Protein AF-E0PEP1-F1 (afdb_monomer)

Solvent-accessible surface area (backbone atoms only — not comparable to full-atom values): 38214 Å² total; per-residue (Å²): 111,69,75,58,50,67,72,72,49,64,61,65,62,52,51,53,51,52,50,50,50,52,26,52,46,31,41,51,46,29,56,51,49,53,58,59,43,59,93,48,56,91,82,45,54,70,62,55,50,50,48,53,55,51,29,50,54,46,21,56,54,16,42,55,53,50,15,63,63,43,39,85,46,80,40,75,68,49,52,52,52,52,53,50,52,51,54,53,47,37,54,53,55,42,50,52,52,51,50,55,35,64,23,33,86,86,60,60,86,83,45,42,75,88,68,52,49,76,72,59,71,42,51,59,59,49,51,51,30,52,50,54,12,52,52,50,43,54,48,38,77,75,31,79,90,43,45,62,58,57,62,72,43,64,90,56,83,54,53,62,61,52,50,19,46,52,54,14,41,48,54,58,49,22,71,67,44,45,48,52,56,36,62,74,38,40,64,30,59,74,70,61,36,53,68,64,30,51,54,52,54,52,52,53,48,52,51,49,43,52,52,36,22,52,51,37,49,26,46,58,49,20,51,49,28,60,77,69,44,38,41,36,65,35,35,53,53,43,50,23,45,53,51,15,51,53,50,43,37,46,43,47,62,24,37,57,75,65,46,66,59,94,91,28,46,46,44,64,34,9,69,59,43,30,27,51,55,42,21,53,53,43,49,51,46,37,64,74,63,33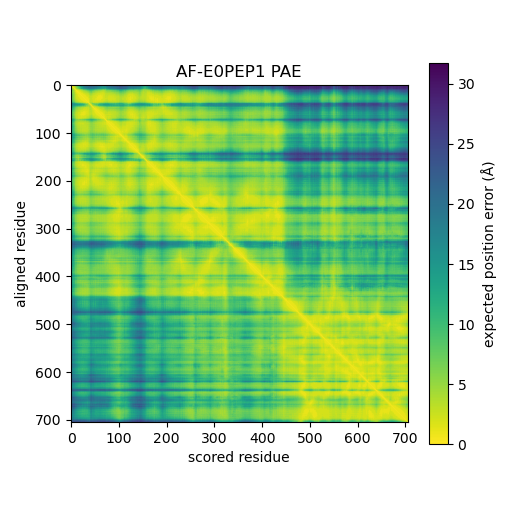,23,49,57,66,28,53,52,51,52,51,55,52,50,51,52,51,26,52,53,18,28,54,39,20,74,66,31,64,34,53,73,51,69,68,56,64,67,43,62,82,44,50,67,64,65,49,69,79,46,60,68,66,58,54,50,53,52,52,52,50,52,53,52,52,48,52,51,46,69,70,36,56,80,73,51,31,46,65,49,41,57,85,53,63,67,60,49,52,51,55,49,50,52,51,52,52,52,52,51,49,52,42,52,46,54,50,67,44,53,95,79,30,51,69,76,91,41,83,44,59,27,44,39,46,52,71,63,88,51,60,89,63,39,61,34,53,36,23,38,32,37,20,57,58,49,50,42,48,43,49,75,32,49,64,62,49,77,83,61,88,81,74,46,74,68,53,52,51,53,50,53,52,52,52,51,55,50,48,55,61,58,50,74,74,54,91,75,63,69,62,74,27,51,46,75,46,74,47,62,40,84,73,70,75,62,80,76,42,87,59,42,48,60,73,61,81,45,42,60,55,54,51,51,51,44,74,77,42,99,66,87,86,82,90,70,98,53,62,74,57,55,63,71,48,54,51,49,27,70,41,44,69,58,62,69,87,68,42,31,73,55,60,87,49,47,62,77,69,45,54,79,74,49,96,70,81,66,43,72,62,70,66,48,57,38,88,32,21,37,35,38,32,73,40,57,28,48,57,78,45,39,49,56,52,40,49,76,72,39,33,69,41,44,33,8,73,32,70,50,91,36,62,69,93,57,84,47,73,38,59,75,17,31,26,50,57,32,53,49,46,57,50,63,78,67,62,59,81,89,57,46,35,39,37,46,34,41,46,34,33,59,35,79,64,55,58,44,76,57,58,67,83,50,44,37,45,43,70,92,54,53,73,68,55,26,51,38,47,17,10,44,46,18,47,43,34,52,47,22,52,41,50,49,53,48,53,56,58,56,70,72,49,92,67,84

Foldseek 3Di:
DVVVCVVPDDPVQVVLLVLLLQLLLLLLLLLLLCLLCPPPQVVFDPLSVVVNVVSVVSNVVSLLSLLLLCLVQPDPVLVVLLVVLLLVVLVLVLLLVCLQCLLPPVDDSPPCVVSVSDQCSCVVSVVSSPVSSVVLNVCVVVDVVNVVSCVVNVPDDCSLSVSLSSSLSSVCSGPVNSVVLSVQCVVCSVVSPSVVNCVRSSVVSSVSSVVSSVLSNLVVVLVVCQVVLAAAPSVQLNVQLVLQSVLLRLQLNLLHPSDDDPNGQAFPLQSVVSSVLSSLVLSLLCLVVQAPLVSSLVSVLVSVVQSVLQSLCCVQFVAGDEPVVVVCVVVVVVSPLSDDPVVVVVSVVVNVVSVVVCVVCAVPGNHDGNDPDVVVSVVVVVVSVVVVVVLLVQLLPDDPQAGDPDDPSSRRLRVVDDPLVVARSVCCNHRNPVVLHSNLVRYDFFDDDPPDDPVVVVVVVVVVVVVCVVVVVPDPDDQQQAAAADEDEPPDDQCVPPPQKDKLDRLQVLVVVVVVVDPDDDDDDPGDSDDSQVVLLCQFQVDDSVRTGSSDDACLVRPVVPDPAGHGPQVSDALDQEEEFDAEACPVSPNVVVNVSVSNPYYEYCHPDPHHQPDFDAADSFTQVLSQLCSVVVPDDLVGHHYYRGYGPRLRPPQDDCPPVSIFMDGPPDDPVVRNSVSSNSRSSSSVSVSVNVSVVVVVPRPGD

Structure (mmCIF, N/CA/C/O backbone):
data_AF-E0PEP1-F1
#
_entry.id   AF-E0PEP1-F1
#
loop_
_atom_site.group_PDB
_atom_site.id
_atom_site.type_symbol
_atom_site.label_atom_id
_atom_site.label_alt_id
_atom_site.label_comp_id
_atom_site.label_asym_id
_atom_site.label_entity_id
_atom_site.label_seq_id
_atom_site.pdbx_PDB_ins_code
_atom_site.Cartn_x
_atom_site.Cartn_y
_atom_site.Cartn_z
_atom_site.occupancy
_atom_site.B_iso_or_equiv
_atom_site.auth_seq_id
_atom_site.auth_comp_id
_atom_site.auth_asym_id
_atom_site.auth_atom_id
_atom_site.pdbx_PDB_model_num
ATOM 1 N N . MET A 1 1 ? -22.539 36.054 29.218 1.00 54.28 1 MET A N 1
ATOM 2 C CA . MET A 1 1 ? -22.833 34.693 28.709 1.00 54.28 1 MET A CA 1
ATOM 3 C C . MET A 1 1 ? -22.207 33.607 29.596 1.00 54.28 1 MET A C 1
ATOM 5 O O . MET A 1 1 ? -22.952 32.806 30.141 1.00 54.28 1 MET A O 1
ATOM 9 N N . MET A 1 2 ? -20.898 33.661 29.880 1.00 48.59 2 MET A N 1
ATOM 10 C CA . MET A 1 2 ? -20.171 32.687 30.726 1.00 48.59 2 MET A CA 1
ATOM 11 C C . MET A 1 2 ? -20.682 32.565 32.182 1.00 48.59 2 MET A C 1
ATOM 13 O O . MET A 1 2 ? -20.901 31.461 32.662 1.00 48.59 2 MET A O 1
ATOM 17 N N . LYS A 1 3 ? -21.005 33.679 32.865 1.00 53.00 3 LYS A N 1
ATOM 18 C CA . LYS A 1 3 ? -21.624 33.659 34.216 1.00 53.00 3 LYS A CA 1
ATOM 19 C C . LYS A 1 3 ? -23.026 33.027 34.264 1.00 53.00 3 LYS A C 1
ATOM 21 O O . LYS A 1 3 ? -23.409 32.491 35.296 1.00 53.00 3 LYS A O 1
ATOM 26 N N . LYS A 1 4 ? -23.799 33.115 33.171 1.00 58.88 4 LYS A N 1
ATOM 27 C CA . LYS A 1 4 ? -25.131 32.490 33.063 1.00 58.88 4 LYS A CA 1
ATOM 28 C C . LYS A 1 4 ? -24.995 30.984 32.822 1.00 58.88 4 LYS A C 1
ATOM 30 O O . LYS A 1 4 ? -25.683 30.223 33.481 1.00 58.88 4 LYS A O 1
ATOM 35 N N . PHE A 1 5 ? -24.046 30.588 31.969 1.00 64.19 5 PHE A N 1
ATOM 36 C CA . PHE A 1 5 ? -23.694 29.191 31.710 1.00 64.19 5 PHE A CA 1
ATOM 37 C C . PHE A 1 5 ? -23.203 28.468 32.975 1.00 64.19 5 PHE A C 1
ATOM 39 O O . PHE A 1 5 ? -23.723 27.413 33.308 1.00 64.19 5 PHE A O 1
ATOM 46 N N . LEU A 1 6 ? -22.288 29.073 33.744 1.00 64.25 6 LEU A N 1
ATOM 47 C CA . LEU A 1 6 ? -21.754 28.481 34.982 1.00 64.25 6 LEU A CA 1
ATOM 48 C C . LEU A 1 6 ? -22.816 28.281 36.083 1.00 64.25 6 LEU A C 1
ATOM 50 O O . LEU A 1 6 ? -22.674 27.373 36.897 1.00 64.25 6 LEU A O 1
ATOM 54 N N . LYS A 1 7 ? -23.872 29.111 36.111 1.00 63.78 7 LYS A N 1
ATOM 55 C CA . LYS A 1 7 ? -24.997 28.989 37.059 1.00 63.78 7 LYS A CA 1
ATOM 56 C C . LYS A 1 7 ? -26.056 27.969 36.633 1.00 63.78 7 LYS A C 1
ATOM 58 O O . LYS A 1 7 ? -26.794 27.502 37.488 1.00 63.78 7 LYS A O 1
ATOM 63 N N . SER A 1 8 ? -26.158 27.660 35.340 1.00 69.56 8 SER A N 1
ATOM 64 C CA . SER A 1 8 ? -27.104 26.673 34.799 1.00 69.56 8 SER A CA 1
ATOM 65 C C . SER A 1 8 ? -26.472 25.299 34.562 1.00 69.56 8 SER A C 1
ATOM 67 O O . SER A 1 8 ? -27.137 24.414 34.035 1.00 69.56 8 SER A O 1
ATOM 69 N N . PHE A 1 9 ? -25.179 25.144 34.855 1.00 73.19 9 PHE A N 1
ATOM 70 C CA . PHE A 1 9 ? -24.434 23.916 34.612 1.00 73.19 9 PHE A CA 1
ATOM 71 C C . PHE A 1 9 ? -24.575 22.962 35.800 1.00 73.19 9 PHE A C 1
ATOM 73 O O . PHE A 1 9 ? -24.392 23.358 36.952 1.00 73.19 9 PHE A O 1
ATOM 80 N N . ASP A 1 10 ? -24.898 21.705 35.517 1.00 81.06 10 ASP A N 1
ATOM 81 C CA . ASP A 1 10 ? -25.098 20.678 36.533 1.00 81.06 10 ASP A CA 1
ATOM 82 C C . ASP A 1 10 ? -23.752 20.121 37.023 1.00 81.06 10 ASP A C 1
ATOM 84 O O . ASP A 1 10 ? -23.222 19.117 36.536 1.00 81.06 10 ASP A O 1
ATOM 88 N N . TRP A 1 11 ? -23.171 20.824 37.993 1.00 82.62 11 TRP A N 1
ATOM 89 C CA . TRP A 1 11 ? -21.900 20.461 38.618 1.00 82.62 11 TRP A CA 1
ATOM 90 C C . TRP A 1 11 ? -21.944 19.112 39.336 1.00 82.62 11 TRP A C 1
ATOM 92 O O . TRP A 1 11 ? -20.918 18.436 39.410 1.00 82.62 11 TRP A O 1
ATOM 102 N N . VAL A 1 12 ? -23.111 18.707 39.843 1.00 83.00 12 VAL A N 1
ATOM 103 C CA . VAL A 1 12 ? -23.276 17.438 40.561 1.00 83.00 12 VAL A CA 1
ATOM 104 C C . VAL A 1 12 ? -23.136 16.278 39.583 1.00 83.00 12 VAL A C 1
ATOM 106 O O . VAL A 1 12 ? -22.360 15.354 39.835 1.00 83.00 12 VAL A O 1
ATOM 109 N N . ASN A 1 13 ? -23.801 16.350 38.431 1.00 82.62 13 ASN A N 1
ATOM 110 C CA . ASN A 1 13 ? -23.667 15.328 37.398 1.00 82.62 13 ASN A CA 1
ATOM 111 C C . ASN A 1 13 ? -22.263 15.292 36.778 1.00 82.62 13 ASN A C 1
ATOM 113 O O . ASN A 1 13 ? -21.732 14.202 36.557 1.00 82.62 13 ASN A O 1
ATOM 117 N N . LEU A 1 14 ? -21.606 16.441 36.578 1.00 84.56 14 LEU A N 1
ATOM 118 C CA . LEU A 1 14 ? -20.201 16.449 36.150 1.00 84.56 14 LEU A CA 1
ATOM 119 C C . LEU A 1 14 ? -19.297 15.743 37.171 1.00 84.56 14 LEU A C 1
ATOM 121 O O . LEU A 1 14 ? -18.490 14.899 36.784 1.00 84.56 14 LEU A O 1
ATOM 125 N N . LEU A 1 15 ? -19.443 16.050 38.464 1.00 86.88 15 LEU A N 1
ATOM 126 C CA . LEU A 1 15 ? -18.647 15.424 39.522 1.00 86.88 15 LEU A CA 1
ATOM 127 C C . LEU A 1 15 ? -18.856 13.903 39.556 1.00 86.88 15 LEU A C 1
ATOM 129 O O . LEU A 1 15 ? -17.890 13.156 39.690 1.00 86.88 15 LEU A O 1
ATOM 133 N N . ARG A 1 16 ? -20.095 13.434 39.365 1.00 87.81 16 ARG A N 1
ATOM 134 C CA . ARG A 1 16 ? -20.423 12.001 39.272 1.00 87.81 16 ARG A CA 1
ATOM 135 C C . ARG A 1 16 ? -19.738 11.324 38.082 1.00 87.81 16 ARG A C 1
ATOM 137 O O . ARG A 1 16 ? -19.183 10.239 38.245 1.00 87.81 16 ARG A O 1
ATOM 144 N N . ILE A 1 17 ? -19.715 11.960 36.909 1.00 87.12 17 ILE A N 1
ATOM 145 C CA . ILE A 1 17 ? -18.999 11.441 35.728 1.00 87.12 17 ILE A CA 1
ATOM 146 C C . ILE A 1 17 ? -17.495 11.368 36.000 1.00 87.12 17 ILE A C 1
ATOM 148 O O . ILE A 1 17 ? -16.871 10.343 35.728 1.00 87.12 17 ILE A O 1
ATOM 152 N N . VAL A 1 18 ? -16.918 12.427 36.572 1.00 90.00 18 VAL A N 1
ATOM 153 C CA . VAL A 1 18 ? -15.492 12.473 36.928 1.00 90.00 18 VAL A CA 1
ATOM 154 C C . VAL A 1 18 ? -15.144 11.359 37.916 1.00 90.00 18 VAL A C 1
ATOM 156 O O . VAL A 1 18 ? -14.158 10.656 37.712 1.00 90.00 18 VAL A O 1
ATOM 159 N N . LEU A 1 19 ? -15.977 11.129 38.935 1.00 92.12 19 LEU A N 1
ATOM 160 C CA . LEU A 1 19 ? -15.791 10.034 39.889 1.00 92.12 19 LEU A CA 1
ATOM 161 C C . LEU A 1 19 ? -15.831 8.658 39.214 1.00 92.12 19 LEU A C 1
ATOM 163 O O . LEU A 1 19 ? -14.964 7.831 39.488 1.00 92.12 19 LEU A O 1
ATOM 167 N N . LEU A 1 20 ? -16.775 8.413 38.299 1.00 92.38 20 LEU A N 1
ATOM 168 C CA . LEU A 1 20 ? -16.811 7.157 37.538 1.00 92.38 20 LEU A CA 1
ATOM 169 C C . LEU A 1 20 ? -15.548 6.953 36.698 1.00 92.38 20 LEU A C 1
ATOM 171 O O . LEU A 1 20 ? -15.017 5.845 36.665 1.00 92.38 20 LEU A O 1
ATOM 175 N N . ILE A 1 21 ? -15.052 8.006 36.044 1.00 92.75 21 ILE A N 1
ATOM 176 C CA . ILE A 1 21 ? -13.806 7.951 35.267 1.00 92.75 21 ILE A CA 1
ATOM 177 C C . ILE A 1 21 ? -12.622 7.620 36.182 1.00 92.75 21 ILE A C 1
ATOM 179 O O . ILE A 1 21 ? -11.809 6.769 35.829 1.00 92.75 21 ILE A O 1
ATOM 183 N N . ILE A 1 22 ? -12.549 8.230 37.369 1.00 95.44 22 ILE A N 1
ATOM 184 C CA . ILE A 1 22 ? -11.509 7.944 38.368 1.00 95.44 22 ILE A CA 1
ATOM 185 C C . ILE A 1 22 ? -11.577 6.482 38.821 1.00 95.44 22 ILE A C 1
ATOM 187 O O . ILE A 1 22 ? -10.548 5.806 38.858 1.00 95.44 22 ILE A O 1
ATOM 191 N N . PHE A 1 23 ? -12.770 5.967 39.128 1.00 96.88 23 PHE A N 1
ATOM 192 C CA . PHE A 1 23 ? -12.914 4.571 39.535 1.00 96.88 23 PHE A CA 1
ATOM 193 C C . PHE A 1 23 ? -12.526 3.601 38.415 1.00 96.88 23 PHE A C 1
ATOM 195 O O . PHE A 1 23 ? -11.781 2.650 38.647 1.00 96.88 23 PHE A O 1
ATOM 202 N N . LEU A 1 24 ? -12.976 3.855 37.184 1.00 96.06 24 LEU A N 1
ATOM 203 C CA . LEU A 1 24 ? -12.592 3.055 36.019 1.00 96.06 24 LEU A CA 1
ATOM 204 C C . LEU A 1 24 ? -11.079 3.095 35.795 1.00 96.06 24 LEU A C 1
ATOM 206 O O . LEU A 1 24 ? -10.476 2.057 35.522 1.00 96.06 24 LEU A O 1
ATOM 210 N N . PHE A 1 25 ? -10.457 4.263 35.949 1.00 97.56 25 PHE A N 1
ATOM 211 C CA . PHE A 1 25 ? -9.013 4.409 35.844 1.00 97.56 25 PHE A CA 1
ATOM 212 C C . PHE A 1 25 ? -8.292 3.538 36.871 1.00 97.56 25 PHE A C 1
ATOM 214 O O . PHE A 1 25 ? -7.479 2.712 36.474 1.00 97.56 25 PHE A O 1
ATOM 221 N N . TYR A 1 26 ? -8.610 3.654 38.163 1.00 98.00 26 TYR A N 1
ATOM 222 C CA . TYR A 1 26 ? -7.909 2.894 39.203 1.00 98.00 26 TYR A CA 1
ATOM 223 C C . TYR A 1 26 ? -8.154 1.388 39.127 1.00 98.00 26 TYR A C 1
ATOM 225 O O . TYR A 1 26 ? -7.249 0.613 39.444 1.00 98.00 26 TYR A O 1
ATOM 233 N N . ILE A 1 27 ? -9.328 0.964 38.645 1.00 98.06 27 ILE A N 1
ATOM 234 C CA . ILE A 1 27 ? -9.583 -0.451 38.365 1.00 98.06 27 ILE A CA 1
ATOM 235 C C . ILE A 1 27 ? -8.587 -0.976 37.332 1.00 98.06 27 ILE A C 1
ATOM 237 O O . ILE A 1 27 ? -7.880 -1.952 37.577 1.00 98.06 27 ILE A O 1
ATOM 241 N N . ASN A 1 28 ? -8.512 -0.309 36.182 1.00 98.12 28 ASN A N 1
ATOM 242 C CA . ASN A 1 28 ? -7.628 -0.726 35.101 1.00 98.12 28 ASN A CA 1
ATOM 243 C C . ASN A 1 28 ? -6.153 -0.515 35.453 1.00 98.12 28 ASN A C 1
ATOM 245 O O . ASN A 1 28 ? -5.314 -1.321 35.070 1.00 98.12 28 ASN A O 1
ATOM 249 N N . PHE A 1 29 ? -5.833 0.529 36.216 1.00 97.81 29 PHE A N 1
ATOM 250 C CA . PHE A 1 29 ? -4.470 0.833 36.627 1.00 97.81 29 PHE A CA 1
ATOM 251 C C . PHE A 1 29 ? -3.892 -0.290 37.471 1.00 97.81 29 PHE A C 1
ATOM 253 O O . PHE A 1 29 ? -2.804 -0.757 37.163 1.00 97.81 29 PHE A O 1
ATOM 260 N N . TYR A 1 30 ? -4.628 -0.800 38.459 1.00 97.50 30 TYR A N 1
ATOM 261 C CA . TYR A 1 30 ? -4.173 -1.961 39.222 1.00 97.50 30 TYR A CA 1
ATOM 262 C C . TYR A 1 30 ? -3.996 -3.210 38.349 1.00 97.50 30 TYR A C 1
ATOM 264 O O . TYR A 1 30 ? -2.973 -3.887 38.450 1.00 97.50 30 TYR A O 1
ATOM 272 N N . LEU A 1 31 ? -4.957 -3.521 37.472 1.00 96.94 31 LEU A N 1
ATOM 273 C CA . LEU A 1 31 ? -4.885 -4.715 36.621 1.00 96.94 31 LEU A CA 1
ATOM 274 C C . LEU A 1 31 ? -3.686 -4.668 35.661 1.00 96.94 31 LEU A C 1
ATOM 276 O O . LEU A 1 31 ? -2.935 -5.638 35.558 1.00 96.94 31 LEU A O 1
ATOM 280 N N . VAL A 1 32 ? -3.451 -3.525 35.017 1.00 96.69 32 VAL A N 1
ATOM 281 C CA . VAL A 1 32 ? -2.302 -3.335 34.124 1.00 96.69 32 VAL A CA 1
ATOM 282 C C . VAL A 1 32 ? -0.995 -3.294 34.921 1.00 96.69 32 VAL A C 1
ATOM 284 O O . VAL A 1 32 ? -0.053 -4.001 34.572 1.00 96.69 32 VAL A O 1
ATOM 287 N N . ASN A 1 33 ? -0.927 -2.526 36.012 1.00 95.31 33 ASN A N 1
ATOM 288 C CA . ASN A 1 33 ? 0.276 -2.396 36.842 1.00 95.31 33 ASN A CA 1
ATOM 289 C C . ASN A 1 33 ? 0.697 -3.750 37.438 1.00 95.31 33 ASN A C 1
ATOM 291 O O . ASN A 1 33 ? 1.860 -4.137 37.356 1.00 95.31 33 ASN A O 1
ATOM 295 N N . SER A 1 34 ? -0.260 -4.526 37.954 1.00 94.62 34 SER A N 1
ATOM 296 C CA . SER A 1 34 ? -0.002 -5.874 38.473 1.00 94.62 34 SER A CA 1
ATOM 297 C C . SER A 1 34 ? 0.476 -6.846 37.391 1.00 94.62 34 SER A C 1
ATOM 299 O O . SER A 1 34 ? 1.354 -7.665 37.663 1.00 94.62 34 SER A O 1
ATOM 301 N N . TYR A 1 35 ? -0.041 -6.746 36.161 1.00 94.44 35 TYR A N 1
ATOM 302 C CA . TYR A 1 35 ? 0.443 -7.543 35.032 1.00 94.44 35 TYR A CA 1
ATOM 303 C C . TYR A 1 35 ? 1.878 -7.178 34.646 1.00 94.44 35 TYR A C 1
ATOM 305 O O . TYR A 1 35 ? 2.718 -8.064 34.475 1.00 94.44 35 TYR A O 1
ATOM 313 N N . VAL A 1 36 ? 2.156 -5.881 34.507 1.00 93.25 36 VAL A N 1
ATOM 314 C CA . VAL A 1 36 ? 3.459 -5.358 34.082 1.00 93.25 36 VAL A CA 1
ATOM 315 C C . VAL A 1 36 ? 4.550 -5.719 35.092 1.00 93.25 36 VAL A C 1
ATOM 317 O O . VAL A 1 36 ? 5.614 -6.187 34.689 1.00 93.25 36 VAL A O 1
ATOM 320 N N . LEU A 1 37 ? 4.261 -5.584 36.389 1.00 91.25 37 LEU A N 1
ATOM 321 C CA . LEU A 1 37 ? 5.198 -5.871 37.478 1.00 91.25 37 LEU A CA 1
ATOM 322 C C . LEU A 1 37 ? 5.319 -7.366 37.819 1.00 91.25 37 LEU A C 1
ATOM 324 O O . LEU A 1 37 ? 6.180 -7.760 38.609 1.00 91.25 37 LEU A O 1
ATOM 328 N N . LYS A 1 38 ? 4.477 -8.230 37.243 1.00 87.94 38 LYS A N 1
ATOM 329 C CA . LYS A 1 38 ? 4.448 -9.657 37.578 1.00 87.94 38 LYS A CA 1
ATOM 330 C C . LYS A 1 38 ? 5.829 -10.303 37.406 1.00 87.94 38 LYS A C 1
ATOM 332 O O . LYS A 1 38 ? 6.351 -10.376 36.296 1.00 87.94 38 LYS A O 1
ATOM 337 N N . GLY A 1 39 ? 6.369 -10.833 38.506 1.00 78.75 39 GLY A N 1
ATOM 338 C CA . GLY A 1 39 ? 7.644 -11.559 38.534 1.00 78.75 39 GLY A CA 1
ATOM 339 C C . GLY A 1 39 ? 8.902 -10.701 38.711 1.00 78.75 39 GLY A C 1
ATOM 340 O O . GLY A 1 39 ? 9.973 -11.282 38.762 1.00 78.75 39 GLY A O 1
ATOM 341 N N . ALA A 1 40 ? 8.785 -9.372 38.830 1.00 77.12 40 ALA A N 1
ATOM 342 C CA . ALA A 1 40 ? 9.926 -8.462 39.030 1.00 77.12 40 ALA A CA 1
ATOM 343 C C . ALA A 1 40 ? 9.866 -7.665 40.353 1.00 77.12 40 ALA A C 1
ATOM 345 O O . ALA A 1 40 ? 10.805 -6.969 40.711 1.00 77.12 40 ALA A O 1
ATOM 346 N N . ILE A 1 41 ? 8.757 -7.744 41.099 1.00 74.56 41 ILE A N 1
ATOM 347 C CA . ILE A 1 41 ? 8.463 -6.855 42.244 1.00 74.56 41 ILE A CA 1
ATOM 348 C C . ILE A 1 41 ? 9.480 -6.962 43.388 1.00 74.56 41 ILE A C 1
ATOM 350 O O . ILE A 1 41 ? 9.758 -5.953 44.035 1.00 74.56 41 ILE A O 1
ATOM 354 N N . SER A 1 42 ? 10.007 -8.161 43.658 1.00 72.56 42 SER A N 1
ATOM 355 C CA . SER A 1 42 ? 10.963 -8.385 44.754 1.00 72.56 42 SER A CA 1
ATOM 356 C C . SER A 1 42 ? 12.286 -7.656 44.544 1.00 72.56 42 SER A C 1
ATOM 358 O O . SER A 1 42 ? 12.932 -7.291 45.522 1.00 72.56 42 SER A O 1
ATOM 360 N N . ASP A 1 43 ? 12.644 -7.413 43.284 1.00 78.19 43 ASP A N 1
ATOM 361 C CA . ASP A 1 43 ? 13.963 -6.920 42.886 1.00 78.19 43 ASP A CA 1
ATOM 362 C C . ASP A 1 43 ? 13.927 -5.417 42.548 1.00 78.19 43 ASP A C 1
ATOM 364 O O . ASP A 1 43 ? 14.959 -4.789 42.320 1.00 78.19 43 ASP A O 1
ATOM 368 N N . LEU A 1 44 ? 12.728 -4.823 42.537 1.00 83.25 44 LEU A N 1
ATOM 369 C CA . LEU A 1 44 ? 12.478 -3.419 42.221 1.00 83.25 44 LEU A CA 1
ATOM 370 C C . LEU A 1 44 ? 12.411 -2.545 43.482 1.00 83.25 44 LEU A C 1
ATOM 372 O O . LEU A 1 44 ? 12.125 -3.014 44.586 1.00 83.25 44 LEU A O 1
ATOM 376 N N . SER A 1 45 ? 12.641 -1.239 43.313 1.00 86.44 45 SER A N 1
ATOM 377 C CA . SER A 1 45 ? 12.641 -0.278 44.423 1.00 86.44 45 SER A CA 1
ATOM 378 C C . SER A 1 45 ? 11.312 -0.217 45.199 1.00 86.44 45 SER A C 1
ATOM 380 O O . SER A 1 45 ? 10.233 -0.536 44.691 1.00 86.44 45 SER A O 1
ATOM 382 N N . LEU A 1 46 ? 11.379 0.296 46.437 1.00 88.56 46 LEU A N 1
ATOM 383 C CA . LEU A 1 46 ? 10.221 0.543 47.313 1.00 88.56 46 LEU A CA 1
ATOM 384 C C . LEU A 1 46 ? 9.095 1.335 46.628 1.00 88.56 46 LEU A C 1
ATOM 386 O O . LEU A 1 46 ? 7.928 1.155 46.979 1.00 88.56 46 LEU A O 1
ATOM 390 N N . GLY A 1 47 ? 9.421 2.187 45.649 1.00 88.44 47 GLY A N 1
ATOM 391 C CA . GLY A 1 47 ? 8.440 2.942 44.868 1.00 88.44 47 GLY A CA 1
ATOM 392 C C . GLY A 1 47 ? 7.476 2.032 44.102 1.00 88.44 47 GLY A C 1
ATOM 393 O O . GLY A 1 47 ? 6.259 2.198 44.209 1.00 88.44 47 GLY A O 1
ATOM 394 N N . PHE A 1 48 ? 7.993 1.012 43.411 1.00 90.88 48 PHE A N 1
ATOM 395 C CA . PHE A 1 48 ? 7.179 0.051 42.660 1.00 90.88 48 PHE A CA 1
ATOM 396 C C . PHE A 1 48 ? 6.286 -0.788 43.580 1.00 90.88 48 PHE A C 1
ATOM 398 O O . PHE A 1 48 ? 5.092 -0.941 43.312 1.00 90.88 48 PHE A O 1
ATOM 405 N N . GLN A 1 49 ? 6.836 -1.274 44.698 1.00 88.56 49 GLN A N 1
ATOM 406 C CA . GLN A 1 49 ? 6.084 -2.050 45.692 1.00 88.56 49 GLN A CA 1
ATOM 407 C C . GLN A 1 49 ? 4.958 -1.208 46.311 1.00 88.56 49 GLN A C 1
ATOM 409 O O . GLN A 1 49 ? 3.798 -1.626 46.342 1.00 88.56 49 GLN A O 1
ATOM 414 N N . SER A 1 50 ? 5.279 0.019 46.730 1.00 89.56 50 SER A N 1
ATOM 415 C CA . SER A 1 50 ? 4.313 0.959 47.313 1.00 89.56 50 SER A CA 1
ATOM 416 C C . SER A 1 50 ? 3.203 1.319 46.329 1.00 89.56 50 SER A C 1
ATOM 418 O O . SER A 1 50 ? 2.032 1.354 46.704 1.00 89.56 50 SER A O 1
ATOM 420 N N . SER A 1 51 ? 3.547 1.530 45.057 1.00 90.31 51 SER A N 1
ATOM 421 C CA . SER A 1 51 ? 2.579 1.801 43.993 1.00 90.31 51 SER A CA 1
ATOM 422 C C . SER A 1 51 ? 1.622 0.637 43.764 1.00 90.31 51 SER A C 1
ATOM 424 O O . SER A 1 51 ? 0.412 0.843 43.643 1.00 90.31 51 SER A O 1
ATOM 426 N N . LEU A 1 52 ? 2.124 -0.600 43.775 1.00 92.06 52 LEU A N 1
ATOM 427 C CA . LEU A 1 52 ? 1.277 -1.781 43.649 1.00 92.06 52 LEU A CA 1
ATOM 428 C C . LEU A 1 52 ? 0.295 -1.892 44.826 1.00 92.06 52 LEU A C 1
ATOM 430 O O . LEU A 1 52 ? -0.903 -2.063 44.598 1.00 92.06 52 LEU A O 1
ATOM 434 N N . HIS A 1 53 ? 0.762 -1.709 46.065 1.00 92.25 53 HIS A N 1
ATOM 435 C CA . HIS A 1 53 ? -0.101 -1.712 47.252 1.00 92.25 53 HIS A CA 1
ATOM 436 C C . HIS A 1 53 ? -1.143 -0.589 47.230 1.00 92.25 53 HIS A C 1
ATOM 438 O O . HIS A 1 53 ? -2.327 -0.840 47.465 1.00 92.25 53 HIS A O 1
ATOM 444 N N . PHE A 1 54 ? -0.729 0.635 46.901 1.00 94.50 54 PHE A N 1
ATOM 445 C CA . PHE A 1 54 ? -1.639 1.768 46.759 1.00 94.50 54 PHE A CA 1
ATOM 446 C C . PHE A 1 54 ? -2.697 1.500 45.681 1.00 94.50 54 PHE A C 1
ATOM 448 O O . PHE A 1 54 ? -3.892 1.676 45.926 1.00 94.50 54 PHE A O 1
ATOM 455 N N . SER A 1 55 ? -2.276 1.014 44.509 1.00 95.19 55 SER A N 1
ATOM 456 C CA . SER A 1 55 ? -3.188 0.706 43.404 1.00 95.19 55 SER A CA 1
ATOM 457 C C . SER A 1 55 ? -4.179 -0.407 43.751 1.00 95.19 55 SER A C 1
ATOM 459 O O . SER A 1 55 ? -5.331 -0.314 43.341 1.00 95.19 55 SER A O 1
ATOM 461 N N . LEU A 1 56 ? -3.798 -1.394 44.573 1.00 96.50 56 LEU A N 1
ATOM 462 C CA . LEU A 1 56 ? -4.717 -2.420 45.081 1.00 96.50 56 LEU A CA 1
ATOM 463 C C . LEU A 1 56 ? -5.805 -1.822 45.985 1.00 96.50 56 LEU A C 1
ATOM 465 O O . LEU A 1 56 ? -6.983 -2.143 45.827 1.00 96.50 56 LEU A O 1
ATOM 469 N N . ILE A 1 57 ? -5.435 -0.941 46.920 1.00 96.75 57 ILE A N 1
ATOM 470 C CA . ILE A 1 57 ? -6.408 -0.269 47.798 1.00 96.75 57 ILE A CA 1
ATOM 471 C C . ILE A 1 57 ? -7.360 0.587 46.953 1.00 96.75 57 ILE A C 1
ATOM 473 O O . ILE A 1 57 ? -8.581 0.491 47.100 1.00 96.75 57 ILE A O 1
ATOM 477 N N . ALA A 1 58 ? -6.815 1.374 46.021 1.00 96.94 58 ALA A N 1
ATOM 478 C CA . ALA A 1 58 ? -7.603 2.194 45.107 1.00 96.94 58 ALA A CA 1
ATOM 479 C C . ALA A 1 58 ? -8.532 1.347 44.216 1.00 96.94 58 ALA A C 1
ATOM 481 O O . ALA A 1 58 ? -9.679 1.733 43.993 1.00 96.94 58 ALA A O 1
ATOM 482 N N . TYR A 1 59 ? -8.082 0.176 43.760 1.00 97.94 59 TYR A N 1
ATOM 483 C CA . TYR A 1 59 ? -8.875 -0.802 43.009 1.00 97.94 59 TYR A CA 1
ATOM 484 C C . TYR A 1 59 ? -10.073 -1.314 43.815 1.00 97.94 59 TYR A C 1
ATOM 486 O O . TYR A 1 59 ? -11.197 -1.277 43.316 1.00 97.94 59 TYR A O 1
ATOM 494 N N . ILE A 1 60 ? -9.868 -1.723 45.074 1.00 97.31 60 ILE A N 1
ATOM 495 C CA . ILE A 1 60 ? -10.951 -2.210 45.946 1.00 97.31 60 ILE A CA 1
ATOM 496 C C . ILE A 1 60 ? -11.993 -1.107 46.173 1.00 97.31 60 ILE A C 1
ATOM 498 O O . ILE A 1 60 ? -13.190 -1.342 45.992 1.00 97.31 60 ILE A O 1
ATOM 502 N N . LEU A 1 61 ? -11.551 0.111 46.507 1.00 96.81 61 LEU A N 1
ATOM 503 C CA . LEU A 1 61 ? -12.445 1.261 46.689 1.00 96.81 61 LEU A CA 1
ATOM 504 C C . LEU A 1 61 ? -13.220 1.590 45.407 1.00 96.81 61 LEU A C 1
ATOM 506 O O . LEU A 1 61 ? -14.416 1.874 45.455 1.00 96.81 61 LEU A O 1
ATOM 510 N N . SER A 1 62 ? -12.557 1.501 44.256 1.00 97.56 62 SER A N 1
ATOM 511 C CA . SER A 1 62 ? -13.161 1.777 42.953 1.00 97.56 62 SER A CA 1
ATOM 512 C C . SER A 1 62 ? -14.193 0.729 42.543 1.00 97.56 62 SER A C 1
ATOM 514 O O . SER A 1 62 ? -15.224 1.090 41.978 1.00 97.56 62 SER A O 1
ATOM 516 N N . ILE A 1 63 ? -13.980 -0.551 42.871 1.00 97.38 63 ILE A N 1
ATOM 517 C CA . ILE A 1 63 ? -14.989 -1.604 42.682 1.00 97.38 63 ILE A CA 1
ATOM 518 C C . ILE A 1 63 ? -16.250 -1.276 43.471 1.00 97.38 63 ILE A C 1
ATOM 520 O O . ILE A 1 63 ? -17.344 -1.324 42.908 1.00 97.38 63 ILE A O 1
ATOM 524 N N . VAL A 1 64 ? -16.112 -0.930 44.753 1.00 95.50 64 VAL A N 1
ATOM 525 C CA . VAL A 1 64 ? -17.258 -0.571 45.602 1.00 95.50 64 VAL A CA 1
ATOM 526 C C . VAL A 1 64 ? -17.963 0.665 45.039 1.00 95.50 64 VAL A C 1
ATOM 528 O O . VAL A 1 64 ? -19.185 0.657 44.891 1.00 95.50 64 VAL A O 1
ATOM 531 N N . GLY A 1 65 ? -17.194 1.682 44.641 1.00 93.00 65 GLY A N 1
ATOM 532 C CA . GLY A 1 65 ? -17.699 2.905 44.021 1.00 93.00 65 GLY A CA 1
ATOM 533 C C . GLY A 1 65 ? -18.505 2.650 42.746 1.00 93.00 65 GLY A C 1
ATOM 534 O O . GLY A 1 65 ? -19.651 3.082 42.655 1.00 93.00 65 GLY A O 1
ATOM 535 N N . ILE A 1 66 ? -17.966 1.904 41.775 1.00 93.94 66 ILE A N 1
ATOM 536 C CA . ILE A 1 66 ? -18.713 1.562 40.550 1.00 93.94 66 ILE A CA 1
ATOM 537 C C . ILE A 1 66 ? -19.926 0.694 40.866 1.00 93.94 66 ILE A C 1
ATOM 539 O O . ILE A 1 66 ? -20.989 0.924 40.294 1.00 93.94 66 ILE A O 1
ATOM 543 N N . SER A 1 67 ? -19.792 -0.278 41.771 1.00 93.69 67 SER A N 1
ATOM 544 C CA . SER A 1 67 ? -20.898 -1.167 42.142 1.00 93.69 67 SER A CA 1
ATOM 545 C C . SER A 1 67 ? -22.090 -0.379 42.677 1.00 93.69 67 SER A C 1
ATOM 547 O O . SER A 1 67 ? -23.219 -0.706 42.319 1.00 93.69 67 SER A O 1
ATOM 549 N N . PHE A 1 68 ? -21.832 0.670 43.470 1.00 91.06 68 PHE A N 1
ATOM 550 C CA . PHE A 1 68 ? -22.840 1.592 43.997 1.00 91.06 68 PHE A CA 1
ATOM 551 C C . PHE A 1 68 ? -23.603 2.319 42.883 1.00 91.06 68 PHE A C 1
ATOM 553 O O . PHE A 1 68 ? -24.830 2.294 42.877 1.00 91.06 68 PHE A O 1
ATOM 560 N N . TYR A 1 69 ? -22.903 2.907 41.907 1.00 90.00 69 TYR A N 1
ATOM 561 C CA . TYR A 1 69 ? -23.556 3.583 40.777 1.00 90.00 69 TYR A CA 1
ATOM 562 C C . TYR A 1 69 ? -24.279 2.603 39.839 1.00 90.00 69 TYR A C 1
ATOM 564 O O . TYR A 1 69 ? -25.350 2.915 39.328 1.00 90.00 69 TYR A O 1
ATOM 572 N N . LEU A 1 70 ? -23.740 1.395 39.653 1.00 90.69 70 LEU A N 1
ATOM 573 C CA . LEU A 1 70 ? -24.315 0.379 38.768 1.00 90.69 70 LEU A CA 1
ATOM 574 C C . LEU A 1 70 ? -25.668 -0.162 39.258 1.00 90.69 70 LEU A C 1
ATOM 576 O O . LEU A 1 70 ? -26.438 -0.642 38.428 1.00 90.69 70 LEU A O 1
ATOM 580 N N . VAL A 1 71 ? -25.986 -0.058 40.558 1.00 88.31 71 VAL A N 1
ATOM 581 C CA . VAL A 1 71 ? -27.210 -0.625 41.175 1.00 88.31 71 VAL A CA 1
ATOM 582 C C . VAL A 1 71 ? -28.471 -0.278 40.382 1.00 88.31 71 VAL A C 1
ATOM 584 O O . VAL A 1 71 ? -29.335 -1.131 40.184 1.00 88.31 71 VAL A O 1
ATOM 587 N N . LYS A 1 72 ? -28.571 0.968 39.908 1.00 80.00 72 LYS A N 1
ATOM 588 C CA . LYS A 1 72 ? -29.746 1.486 39.195 1.00 80.00 72 LYS A CA 1
ATOM 589 C C . LYS A 1 72 ? -29.804 1.051 37.723 1.00 80.00 72 LYS A C 1
ATOM 591 O O . LYS A 1 72 ? -30.872 1.040 37.115 1.00 80.00 72 LYS A O 1
ATOM 596 N N . ASP A 1 73 ? -28.671 0.643 37.155 1.00 80.56 73 ASP A N 1
ATOM 597 C CA . ASP A 1 73 ? -28.506 0.401 35.719 1.00 80.56 73 ASP A CA 1
ATOM 598 C C . ASP A 1 73 ? -28.565 -1.085 35.326 1.00 80.56 73 ASP A C 1
ATOM 600 O O . ASP A 1 73 ? -28.487 -1.415 34.131 1.00 80.56 73 ASP A O 1
ATOM 604 N N . LEU A 1 74 ? -28.770 -1.978 36.307 1.00 82.88 74 LEU A N 1
ATOM 605 C CA . LEU A 1 74 ? -28.933 -3.432 36.159 1.00 82.88 74 LEU A CA 1
ATOM 606 C C . LEU A 1 74 ? -30.227 -3.793 35.409 1.00 82.88 74 LEU A C 1
ATOM 608 O O . LEU A 1 74 ? -31.194 -4.325 35.946 1.00 82.88 74 LEU A O 1
ATOM 612 N N . SER A 1 75 ? -30.239 -3.511 34.113 1.00 86.56 75 SER A N 1
ATOM 613 C CA . SER A 1 75 ? -31.357 -3.768 33.208 1.00 86.56 75 SER A CA 1
ATOM 614 C C . SER A 1 75 ? -30.987 -4.826 32.175 1.00 86.56 75 SER A C 1
ATOM 616 O O . SER A 1 75 ? -29.841 -4.902 31.731 1.00 86.56 75 SER A O 1
ATOM 618 N N . LYS A 1 76 ? -31.973 -5.597 31.696 1.00 87.56 76 LYS A N 1
ATOM 619 C CA . LYS A 1 76 ? -31.769 -6.592 30.623 1.00 87.56 76 LYS A CA 1
ATOM 620 C C . LYS A 1 76 ? -31.047 -5.988 29.408 1.00 87.56 76 LYS A C 1
ATOM 622 O O . LYS A 1 76 ? -30.127 -6.588 28.865 1.00 87.56 76 LYS A O 1
ATOM 627 N N . THR A 1 77 ? -31.406 -4.762 29.026 1.00 87.19 77 THR A N 1
ATOM 628 C CA . THR A 1 77 ? -30.776 -4.035 27.913 1.00 87.19 77 THR A CA 1
ATOM 629 C C . THR A 1 77 ? -29.310 -3.683 28.176 1.00 87.19 77 THR A C 1
ATOM 631 O O . THR A 1 77 ? -28.516 -3.708 27.240 1.00 87.19 77 THR A O 1
ATOM 634 N N . PHE A 1 78 ? -28.937 -3.346 29.417 1.00 89.88 78 PHE A N 1
ATOM 635 C CA . PHE A 1 78 ? -27.537 -3.095 29.779 1.00 89.88 78 PHE A CA 1
ATOM 636 C C . PHE A 1 78 ? -26.693 -4.353 29.558 1.00 89.88 78 PHE A C 1
ATOM 638 O O . PHE A 1 78 ? -25.706 -4.306 28.827 1.00 89.88 78 PHE A O 1
ATOM 645 N N . PHE A 1 79 ? -27.142 -5.488 30.100 1.00 91.06 79 PHE A N 1
ATOM 646 C CA . PHE A 1 79 ? -26.444 -6.765 29.958 1.00 91.06 79 PHE A CA 1
ATOM 647 C C . PHE A 1 79 ? -26.332 -7.217 28.503 1.00 91.06 79 PHE A C 1
ATOM 649 O O . PHE A 1 79 ? -25.251 -7.618 28.084 1.00 91.06 79 PHE A O 1
ATOM 656 N N . ILE A 1 80 ? -27.401 -7.090 27.708 1.00 90.25 80 ILE A N 1
ATOM 657 C CA . ILE A 1 80 ? -27.353 -7.424 26.275 1.00 90.25 80 ILE A CA 1
ATOM 658 C C . ILE A 1 80 ? -26.279 -6.593 25.565 1.00 90.25 80 ILE A C 1
ATOM 660 O O . ILE A 1 80 ? -25.469 -7.158 24.832 1.00 90.25 80 ILE A O 1
ATOM 664 N N . LYS A 1 81 ? -26.231 -5.273 25.793 1.00 90.62 81 LYS A N 1
ATOM 665 C CA . LYS A 1 81 ? -25.226 -4.397 25.170 1.00 90.62 81 LYS A CA 1
ATOM 666 C C . LYS A 1 81 ? -23.804 -4.735 25.619 1.00 90.62 81 LYS A C 1
ATOM 668 O O . LYS A 1 81 ? -22.909 -4.778 24.782 1.00 90.62 81 LYS A O 1
ATOM 673 N N . LEU A 1 82 ? -23.603 -4.987 26.911 1.00 93.00 82 LEU A N 1
ATOM 674 C CA . LEU A 1 82 ? -22.299 -5.322 27.483 1.00 93.00 82 LEU A CA 1
ATOM 675 C C . LEU A 1 82 ? -21.764 -6.652 26.937 1.00 93.00 82 LEU A C 1
ATOM 677 O O . LEU A 1 82 ? -20.637 -6.710 26.453 1.00 93.00 82 LEU A O 1
ATOM 681 N N . VAL A 1 83 ? -22.591 -7.701 26.965 1.00 93.38 83 VAL A N 1
ATOM 682 C CA . VAL A 1 83 ? -22.231 -9.039 26.476 1.00 93.38 83 VAL A CA 1
ATOM 683 C C . VAL A 1 83 ? -22.000 -9.017 24.966 1.00 93.38 83 VAL A C 1
ATOM 685 O O . VAL A 1 83 ? -20.985 -9.524 24.497 1.00 93.38 83 VAL A O 1
ATOM 688 N N . SER A 1 84 ? -22.885 -8.373 24.200 1.00 91.56 84 SER A N 1
ATOM 689 C CA . SER A 1 84 ? -22.713 -8.255 22.744 1.00 91.56 84 SER A CA 1
ATOM 690 C C . SER A 1 84 ? -21.454 -7.460 22.395 1.00 91.56 84 SER A C 1
ATOM 692 O O . SER A 1 84 ? -20.703 -7.866 21.516 1.00 91.56 84 SER A O 1
ATOM 694 N N . GLY A 1 85 ? -21.188 -6.359 23.106 1.00 92.00 85 GLY A N 1
ATOM 695 C CA . GLY A 1 85 ? -19.979 -5.560 22.918 1.00 92.00 85 GLY A CA 1
ATOM 696 C C . GLY A 1 85 ? -18.702 -6.345 23.219 1.00 92.00 85 GLY A C 1
ATOM 697 O O . GLY A 1 85 ? -17.753 -6.262 22.445 1.00 92.00 85 GLY A O 1
ATOM 698 N N . TYR A 1 86 ? -18.701 -7.166 24.275 1.00 93.62 86 TYR A N 1
ATOM 699 C CA . TYR A 1 86 ? -17.601 -8.086 24.569 1.00 93.62 86 TYR A CA 1
ATOM 700 C C . TYR A 1 86 ? -17.371 -9.084 23.428 1.00 93.62 86 TYR A C 1
ATOM 702 O O . TYR A 1 86 ? -16.252 -9.192 22.937 1.00 93.62 86 TYR A O 1
ATOM 710 N N . PHE A 1 87 ? -18.415 -9.771 22.950 1.00 93.56 87 PHE A N 1
ATOM 711 C CA . PHE A 1 87 ? -18.275 -10.739 21.855 1.00 93.56 87 PHE A CA 1
ATOM 712 C C . PHE A 1 87 ? -17.813 -10.098 20.543 1.00 93.56 87 PHE A C 1
ATOM 714 O O . PHE A 1 87 ? -16.924 -10.637 19.886 1.00 93.56 87 PHE A O 1
ATOM 721 N N . ILE A 1 88 ? -18.367 -8.938 20.178 1.00 91.81 88 ILE A N 1
ATOM 722 C CA . ILE A 1 88 ? -17.933 -8.185 18.992 1.00 91.81 88 ILE A CA 1
ATOM 723 C C . ILE A 1 88 ? -16.457 -7.809 19.123 1.00 91.81 88 ILE A C 1
ATOM 725 O O . ILE A 1 88 ? -15.693 -8.000 18.179 1.00 91.81 88 ILE A O 1
ATOM 729 N N . TYR A 1 89 ? -16.043 -7.321 20.295 1.00 92.81 89 TYR A N 1
ATOM 730 C CA . TYR A 1 89 ? -14.645 -7.004 20.556 1.00 92.81 89 TYR A CA 1
ATOM 731 C C . TYR A 1 89 ? -13.733 -8.225 20.371 1.00 92.81 89 TYR A C 1
ATOM 733 O O . TYR A 1 89 ? -12.714 -8.096 19.697 1.00 92.81 89 TYR A O 1
ATOM 741 N N . GLN A 1 90 ? -14.110 -9.406 20.879 1.00 93.50 90 GLN A N 1
ATOM 742 C CA . GLN A 1 90 ? -13.305 -10.620 20.689 1.00 93.50 90 GLN A CA 1
ATOM 743 C C . GLN A 1 90 ? -13.139 -10.986 19.221 1.00 93.50 90 GLN A C 1
ATOM 745 O O . GLN A 1 90 ? -12.032 -11.297 18.792 1.00 93.50 90 GLN A O 1
ATOM 750 N N . ILE A 1 91 ? -14.218 -10.910 18.441 1.00 93.88 91 ILE A N 1
ATOM 751 C CA . ILE A 1 91 ? -14.169 -11.197 17.006 1.00 93.88 91 ILE A CA 1
ATOM 752 C C . ILE A 1 91 ? -13.213 -10.224 16.309 1.00 93.88 91 ILE A C 1
ATOM 754 O O . ILE A 1 91 ? -12.344 -10.660 15.560 1.00 93.88 91 ILE A O 1
ATOM 758 N N . VAL A 1 92 ? -13.324 -8.922 16.588 1.00 93.50 92 VAL A N 1
ATOM 759 C CA . VAL A 1 92 ? -12.466 -7.894 15.975 1.00 93.50 92 VAL A CA 1
ATOM 760 C C . VAL A 1 92 ? -11.004 -8.053 16.403 1.00 93.50 92 VAL A C 1
ATOM 762 O O . VAL A 1 92 ? -10.118 -8.058 15.552 1.00 93.50 92 VAL A O 1
ATOM 765 N N . SER A 1 93 ? -10.740 -8.223 17.702 1.00 93.38 93 SER A N 1
ATOM 766 C CA . SER A 1 93 ? -9.388 -8.427 18.244 1.00 93.38 93 SER A CA 1
ATOM 767 C C . SER A 1 93 ? -8.736 -9.677 17.646 1.00 93.38 93 SER A C 1
ATOM 769 O O . SER A 1 93 ? -7.586 -9.642 17.197 1.00 93.38 93 SER A O 1
ATOM 771 N N . TYR A 1 94 ? -9.496 -10.771 17.550 1.00 95.00 94 TYR A N 1
ATOM 772 C CA . TYR A 1 94 ? -9.021 -12.009 16.949 1.00 95.00 94 TYR A CA 1
ATOM 773 C C . TYR A 1 94 ? -8.770 -11.877 15.448 1.00 95.00 94 TYR A C 1
ATOM 775 O O . TYR A 1 94 ? -7.759 -12.359 14.950 1.00 95.00 94 TYR A O 1
ATOM 783 N N . PHE A 1 95 ? -9.638 -11.180 14.722 1.00 95.00 95 PHE A N 1
ATOM 784 C CA . PHE A 1 95 ? -9.456 -10.954 13.292 1.00 95.00 95 PHE A CA 1
ATOM 785 C C . PHE A 1 95 ? -8.206 -10.107 12.990 1.00 95.00 95 PHE A C 1
ATOM 787 O O . PHE A 1 95 ? -7.460 -10.390 12.050 1.00 95.00 95 PHE A O 1
ATOM 794 N N . ILE A 1 96 ? -7.902 -9.125 13.844 1.00 94.62 96 ILE A N 1
ATOM 795 C CA . ILE A 1 96 ? -6.634 -8.383 13.788 1.00 94.62 96 ILE A CA 1
ATOM 796 C C . ILE A 1 96 ? -5.447 -9.314 14.086 1.00 94.62 96 ILE A C 1
ATOM 798 O O . ILE A 1 96 ? -4.430 -9.234 13.399 1.00 94.62 96 ILE A O 1
ATOM 802 N N . LEU A 1 97 ? -5.561 -10.224 15.065 1.00 94.00 97 LEU A N 1
ATOM 803 C CA . LEU A 1 97 ? -4.522 -11.228 15.338 1.00 94.00 97 LEU A CA 1
ATOM 804 C C . LEU A 1 97 ? -4.264 -12.127 14.123 1.00 94.00 97 LEU A C 1
ATOM 806 O O . LEU A 1 97 ? -3.102 -12.346 13.789 1.00 94.00 97 LEU A O 1
ATOM 810 N N . VAL A 1 98 ? -5.323 -12.614 13.471 1.00 94.56 98 VAL A N 1
ATOM 811 C CA . VAL A 1 98 ? -5.233 -13.417 12.241 1.00 94.56 98 VAL A CA 1
ATOM 812 C C . VAL A 1 98 ? -4.487 -12.633 11.167 1.00 94.56 98 VAL A C 1
ATOM 814 O O . VAL A 1 98 ? -3.506 -13.130 10.627 1.00 94.56 98 VAL A O 1
ATOM 817 N N . THR A 1 99 ? -4.876 -11.376 10.929 1.00 94.00 99 THR A N 1
ATOM 818 C CA . THR A 1 99 ? -4.228 -10.534 9.911 1.00 94.00 99 THR A CA 1
ATOM 819 C C . THR A 1 99 ? -2.729 -10.356 10.176 1.00 94.00 99 THR A C 1
ATOM 821 O O . THR A 1 99 ? -1.913 -10.449 9.268 1.00 94.00 99 THR A O 1
ATOM 824 N N . ARG A 1 100 ? -2.342 -10.154 11.441 1.00 93.38 100 ARG A N 1
ATOM 825 C CA . ARG A 1 100 ? -0.933 -10.005 11.851 1.00 93.38 100 ARG A CA 1
ATOM 826 C C . ARG A 1 100 ? -0.104 -11.288 11.729 1.00 93.38 100 ARG A C 1
ATOM 828 O O . ARG A 1 100 ? 1.111 -11.225 11.881 1.00 93.38 100 ARG A O 1
ATOM 835 N N . ASN A 1 101 ? -0.752 -12.432 11.529 1.00 93.50 101 ASN A N 1
ATOM 836 C CA . ASN A 1 101 ? -0.125 -13.742 11.375 1.00 93.50 101 ASN A CA 1
ATOM 837 C C . ASN A 1 101 ? -0.349 -14.317 9.970 1.00 93.50 101 ASN A C 1
ATOM 839 O O . ASN A 1 101 ? -0.202 -15.519 9.791 1.00 93.50 101 ASN A O 1
ATOM 843 N N . LEU A 1 102 ? -0.699 -13.489 8.977 1.00 92.31 102 LEU A N 1
ATOM 844 C CA . LEU A 1 102 ? -0.851 -13.964 7.601 1.00 92.31 102 LEU A CA 1
ATOM 845 C C . LEU A 1 102 ? 0.445 -14.579 7.062 1.00 92.31 102 LEU A C 1
ATOM 847 O O . LEU A 1 102 ? 0.382 -15.659 6.498 1.00 92.31 102 LEU A O 1
ATOM 851 N N . ASN A 1 103 ? 1.598 -13.967 7.348 1.00 89.31 103 ASN A N 1
ATOM 852 C CA . ASN A 1 103 ? 2.922 -14.499 6.992 1.00 89.31 103 ASN A CA 1
ATOM 853 C C . ASN A 1 103 ? 3.400 -15.645 7.918 1.00 89.31 103 ASN A C 1
ATOM 855 O O . ASN A 1 103 ? 4.576 -15.984 7.928 1.00 89.31 103 ASN A O 1
ATOM 859 N N . ASN A 1 104 ? 2.536 -16.198 8.779 1.00 91.62 104 ASN A N 1
ATOM 860 C CA . ASN A 1 104 ? 2.898 -17.254 9.727 1.00 91.62 104 ASN A CA 1
ATOM 861 C C . ASN A 1 104 ? 2.201 -18.567 9.368 1.00 91.62 104 ASN A C 1
ATOM 863 O O . ASN A 1 104 ? 1.109 -18.849 9.864 1.00 91.62 104 ASN A O 1
ATOM 867 N N . GLU A 1 105 ? 2.867 -19.425 8.601 1.00 86.31 105 GLU A N 1
ATOM 868 C CA . GLU A 1 105 ? 2.330 -20.735 8.199 1.00 86.31 105 GLU A CA 1
ATOM 869 C C . GLU A 1 105 ? 1.935 -21.635 9.383 1.00 86.31 105 GLU A C 1
ATOM 871 O O . GLU A 1 105 ? 1.025 -22.462 9.301 1.00 86.31 105 GLU A O 1
ATOM 876 N N . LYS A 1 106 ? 2.596 -21.469 10.538 1.00 89.94 106 LYS A N 1
ATOM 877 C CA . LYS A 1 106 ? 2.312 -22.250 11.754 1.00 89.94 106 LYS A CA 1
ATOM 878 C C . LYS A 1 106 ? 1.060 -21.759 12.486 1.00 89.94 106 LYS A C 1
ATOM 880 O O . LYS A 1 106 ? 0.615 -22.414 13.439 1.00 89.94 106 LYS A O 1
ATOM 885 N N . PHE A 1 107 ? 0.501 -20.612 12.100 1.00 92.44 107 PHE A N 1
ATOM 886 C CA . PHE A 1 107 ? -0.684 -20.040 12.722 1.00 92.44 107 PHE A CA 1
ATOM 887 C C . PHE A 1 107 ? -1.960 -20.676 12.168 1.00 92.44 107 PHE A C 1
ATOM 889 O O . PHE A 1 107 ? -2.418 -20.390 11.066 1.00 92.44 107 PHE A O 1
ATOM 896 N N . LYS A 1 108 ? -2.598 -21.520 12.978 1.00 93.38 108 LYS A N 1
ATOM 897 C CA . LYS A 1 108 ? -3.875 -22.146 12.624 1.00 93.38 108 LYS A CA 1
ATOM 898 C C . LYS A 1 108 ? -5.036 -21.283 13.097 1.00 93.38 108 LYS A C 1
ATOM 900 O O . LYS A 1 108 ? -5.275 -21.195 14.298 1.00 93.38 108 LYS A O 1
ATOM 905 N N . VAL A 1 109 ? -5.795 -20.701 12.169 1.00 92.75 109 VAL A N 1
ATOM 906 C CA . VAL A 1 109 ? -6.934 -19.801 12.463 1.00 92.75 109 VAL A CA 1
ATOM 907 C C . VAL A 1 109 ? -8.005 -20.453 13.349 1.00 92.75 109 VAL A C 1
ATOM 909 O O . VAL A 1 109 ? -8.640 -19.783 14.154 1.00 92.75 109 VAL A O 1
ATOM 912 N N . TRP A 1 110 ? -8.200 -21.767 13.250 1.00 93.00 110 TRP A N 1
ATOM 913 C CA . TRP A 1 110 ? -9.238 -22.471 14.012 1.00 93.00 110 TRP A CA 1
ATOM 914 C C . TRP A 1 110 ? -8.795 -22.920 15.414 1.00 93.00 110 TRP A C 1
ATOM 916 O O . TRP A 1 110 ? -9.635 -23.330 16.215 1.00 93.00 110 TRP A O 1
ATOM 926 N N . ASP A 1 111 ? -7.511 -22.772 15.770 1.00 94.31 111 ASP A N 1
ATOM 927 C CA . ASP A 1 111 ? -6.980 -23.132 17.095 1.00 94.31 111 ASP A CA 1
ATOM 928 C C . ASP A 1 111 ? -7.298 -22.046 18.148 1.00 94.31 111 ASP A C 1
ATOM 930 O O . ASP A 1 111 ? -6.414 -21.483 18.800 1.00 94.31 111 ASP A O 1
ATOM 934 N N . LEU A 1 112 ? -8.585 -21.732 18.337 1.00 92.62 112 LEU A N 1
ATOM 935 C CA . LEU A 1 112 ? -9.068 -20.608 19.155 1.00 92.62 112 LEU A CA 1
ATOM 936 C C . LEU A 1 112 ? -8.526 -20.612 20.595 1.00 92.62 112 LEU A C 1
ATOM 938 O O . LEU A 1 112 ? -8.255 -19.552 21.160 1.00 92.62 112 LEU A O 1
ATOM 942 N N . ILE A 1 113 ? -8.342 -21.792 21.195 1.00 92.00 113 ILE A N 1
ATOM 943 C CA . ILE A 1 113 ? -7.814 -21.935 22.561 1.00 92.00 113 ILE A CA 1
ATOM 944 C C . ILE A 1 113 ? -6.329 -21.557 22.605 1.00 92.00 113 ILE A C 1
ATOM 946 O O . ILE A 1 113 ? -5.932 -20.716 23.413 1.00 92.00 113 ILE A O 1
ATOM 950 N N . LYS A 1 114 ? -5.517 -22.141 21.713 1.00 91.56 114 LYS A N 1
ATOM 951 C CA . LYS A 1 114 ? -4.070 -21.882 21.626 1.00 91.56 114 LYS A CA 1
ATOM 952 C C . LYS A 1 114 ? -3.783 -20.435 21.231 1.00 91.56 114 LYS A C 1
ATOM 954 O O . LYS A 1 114 ? -2.823 -19.842 21.712 1.00 91.56 114 LYS A O 1
ATOM 959 N N . ASN A 1 115 ? -4.648 -19.855 20.407 1.00 92.06 115 ASN A N 1
ATOM 960 C CA . ASN A 1 115 ? -4.544 -18.467 19.974 1.00 92.06 115 ASN A CA 1
ATOM 961 C C . ASN A 1 115 ? -5.173 -17.477 20.966 1.00 92.06 115 ASN A C 1
ATOM 963 O O . ASN A 1 115 ? -5.140 -16.273 20.726 1.00 92.06 115 ASN A O 1
ATOM 967 N N . HIS A 1 116 ? -5.710 -17.966 22.089 1.00 92.25 116 HIS A N 1
ATOM 968 C CA . HIS A 1 116 ? -6.293 -17.156 23.154 1.00 92.25 116 HIS A CA 1
ATOM 969 C C . HIS A 1 116 ? -7.423 -16.238 22.668 1.00 92.25 116 HIS A C 1
ATOM 971 O O . HIS A 1 116 ? -7.440 -15.053 22.981 1.00 92.25 116 HIS A O 1
ATOM 977 N N . PHE A 1 117 ? -8.377 -16.787 21.913 1.00 93.25 117 PHE A N 1
ATOM 978 C CA . PHE A 1 117 ? -9.556 -16.059 21.431 1.00 93.25 117 PHE A CA 1
ATOM 979 C C . PHE A 1 117 ? -10.336 -15.386 22.572 1.00 93.25 117 PHE A C 1
ATOM 981 O O . PHE A 1 117 ? -10.703 -14.217 22.484 1.00 93.25 117 PHE A O 1
ATOM 988 N N . PHE A 1 118 ? -10.569 -16.111 23.669 1.00 92.88 118 PHE A N 1
ATOM 989 C CA . PHE A 1 118 ? -11.247 -15.565 24.841 1.00 92.88 118 PHE A CA 1
ATOM 990 C C . PHE A 1 118 ? -10.261 -14.823 25.749 1.00 92.88 118 PHE A C 1
ATOM 992 O O . PHE A 1 118 ? -9.271 -15.389 26.208 1.00 92.88 118 PHE A O 1
ATOM 999 N N . GLN A 1 119 ? -10.586 -13.567 26.055 1.00 92.44 119 GLN A N 1
ATOM 1000 C CA . GLN A 1 119 ? -9.846 -12.668 26.949 1.00 92.44 119 GLN A CA 1
ATOM 1001 C C . GLN A 1 119 ? -10.569 -12.561 28.304 1.00 92.44 119 GLN A C 1
ATOM 1003 O O . GLN A 1 119 ? -11.579 -11.852 28.396 1.00 92.44 119 GLN A O 1
ATOM 1008 N N . PRO A 1 120 ? -10.104 -13.261 29.358 1.00 92.06 120 PRO A N 1
ATOM 1009 C CA . PRO A 1 120 ? -10.796 -13.303 30.646 1.00 92.06 120 PRO A CA 1
ATOM 1010 C C . PRO A 1 120 ? -10.345 -12.238 31.654 1.00 92.06 120 PRO A C 1
ATOM 1012 O O . PRO A 1 120 ? -10.985 -12.091 32.691 1.00 92.06 120 PRO A O 1
ATOM 1015 N N . ASN A 1 121 ? -9.272 -11.491 31.378 1.00 92.81 121 ASN A N 1
ATOM 1016 C CA . ASN A 1 121 ? -8.571 -10.678 32.383 1.00 92.81 121 ASN A CA 1
ATOM 1017 C C . ASN A 1 121 ? -9.478 -9.678 33.123 1.00 92.81 121 ASN A C 1
ATOM 1019 O O . ASN A 1 121 ? -9.410 -9.588 34.344 1.00 92.81 121 ASN A O 1
ATOM 1023 N N . PHE A 1 122 ? -10.367 -8.974 32.414 1.00 96.19 122 PHE A N 1
ATOM 1024 C CA . PHE A 1 122 ? -11.322 -8.047 33.039 1.00 96.19 122 PHE A CA 1
ATOM 1025 C C . PHE A 1 122 ? -12.628 -8.722 33.503 1.00 96.19 122 PHE A C 1
ATOM 1027 O O . PHE A 1 122 ? -13.345 -8.166 34.335 1.00 96.19 122 PHE A O 1
ATOM 1034 N N . LEU A 1 123 ? -12.951 -9.928 33.008 1.00 94.31 123 LEU A N 1
ATOM 1035 C CA . LEU A 1 123 ? -14.216 -10.604 33.332 1.00 94.31 123 LEU A CA 1
ATOM 1036 C C . LEU A 1 123 ? -14.350 -10.885 34.830 1.00 94.31 123 LEU A C 1
ATOM 1038 O O . LEU A 1 123 ? -15.440 -10.736 35.373 1.00 94.31 123 LEU A O 1
ATOM 1042 N N . VAL A 1 124 ? -13.261 -11.251 35.509 1.00 94.00 124 VAL A N 1
ATOM 1043 C CA . VAL A 1 124 ? -13.287 -11.532 36.954 1.00 94.00 124 VAL A CA 1
ATOM 1044 C C . VAL A 1 124 ? -13.693 -10.286 37.741 1.00 94.00 124 VAL A C 1
ATOM 1046 O O . VAL A 1 124 ? -14.629 -10.331 38.538 1.00 94.00 124 VAL A O 1
ATOM 1049 N N . THR A 1 125 ? -13.044 -9.151 37.474 1.00 96.31 125 THR A N 1
ATOM 1050 C CA . THR A 1 125 ? -13.377 -7.865 38.097 1.00 96.31 125 THR A CA 1
ATOM 1051 C C . THR A 1 125 ? -14.812 -7.448 37.790 1.00 96.31 125 THR A C 1
ATOM 1053 O O . THR A 1 125 ? -15.538 -7.024 38.687 1.00 96.31 125 THR A O 1
ATOM 1056 N N . LEU A 1 126 ? -15.253 -7.621 36.544 1.00 96.25 126 LEU A N 1
ATOM 1057 C CA . LEU A 1 126 ? -16.618 -7.312 36.132 1.00 96.25 126 LEU A CA 1
ATOM 1058 C C . LEU A 1 126 ? -17.660 -8.148 36.890 1.00 96.25 126 LEU A C 1
ATOM 1060 O O . LEU A 1 126 ? -18.662 -7.601 37.347 1.00 96.25 126 LEU A O 1
ATOM 1064 N N . LEU A 1 127 ? -17.424 -9.453 37.054 1.00 95.62 127 LEU A N 1
ATOM 1065 C CA . LEU A 1 127 ? -18.313 -10.344 37.805 1.00 95.62 127 LEU A CA 1
ATOM 1066 C C . LEU A 1 127 ? -18.395 -9.950 39.284 1.00 95.62 127 LEU A C 1
ATOM 1068 O O . LEU A 1 127 ? -19.485 -9.979 39.851 1.00 95.62 127 LEU A O 1
ATOM 1072 N N . ILE A 1 128 ? -17.281 -9.525 39.890 1.00 96.38 128 ILE A N 1
ATOM 1073 C CA . ILE A 1 128 ? -17.267 -8.999 41.264 1.00 96.38 128 ILE A CA 1
ATOM 1074 C C . ILE A 1 128 ? -18.125 -7.730 41.360 1.00 96.38 128 ILE A C 1
ATOM 1076 O O . ILE A 1 128 ? -18.977 -7.641 42.242 1.00 96.38 128 ILE A O 1
ATOM 1080 N N . ILE A 1 129 ? -17.953 -6.779 40.435 1.00 96.38 129 ILE A N 1
ATOM 1081 C CA . ILE A 1 129 ? -18.734 -5.530 40.409 1.00 96.38 129 ILE A CA 1
ATOM 1082 C C . ILE A 1 129 ? -20.233 -5.822 40.249 1.00 96.38 129 ILE A C 1
ATOM 1084 O O . ILE A 1 129 ? -21.053 -5.299 41.003 1.00 96.38 129 ILE A O 1
ATOM 1088 N N . ILE A 1 130 ? -20.604 -6.687 39.299 1.00 94.69 130 ILE A N 1
ATOM 1089 C CA . ILE A 1 130 ? -22.002 -7.083 39.072 1.00 94.69 130 ILE A CA 1
ATOM 1090 C C . ILE A 1 130 ? -22.569 -7.797 40.306 1.00 94.69 130 ILE A C 1
ATOM 1092 O O . ILE A 1 130 ? -23.698 -7.516 40.703 1.00 94.69 130 ILE A O 1
ATOM 1096 N N . GLY A 1 131 ? -21.794 -8.685 40.935 1.00 94.62 131 GLY A N 1
ATOM 1097 C CA . GLY A 1 131 ? -22.199 -9.410 42.139 1.00 94.62 131 GLY A CA 1
ATOM 1098 C C . GLY A 1 131 ? -22.474 -8.479 43.321 1.00 94.62 131 GLY A C 1
ATOM 1099 O O . GLY A 1 131 ? -23.549 -8.550 43.915 1.00 94.62 131 GLY A O 1
ATOM 1100 N N . ILE A 1 132 ? -21.549 -7.561 43.623 1.00 95.19 132 ILE A N 1
ATOM 1101 C CA . ILE A 1 132 ? -21.720 -6.565 44.695 1.00 95.19 132 ILE A CA 1
ATOM 1102 C C . ILE A 1 132 ? -22.919 -5.662 44.395 1.00 95.19 132 ILE A C 1
ATOM 1104 O O . ILE A 1 132 ? -23.753 -5.436 45.271 1.00 95.19 132 ILE A O 1
ATOM 1108 N N . SER A 1 133 ? -23.043 -5.183 43.156 1.00 92.56 133 SER A N 1
ATOM 1109 C CA . SER A 1 133 ? -24.164 -4.339 42.733 1.00 92.56 133 SER A CA 1
ATOM 1110 C C . SER A 1 133 ? -25.515 -5.059 42.866 1.00 92.56 133 SER A C 1
ATOM 1112 O O . SER A 1 133 ? -26.474 -4.483 43.376 1.00 92.56 133 SER A O 1
ATOM 1114 N N . GLY A 1 134 ? -25.587 -6.347 42.509 1.00 90.88 134 GLY A N 1
ATOM 1115 C CA . GLY A 1 134 ? -26.790 -7.169 42.674 1.00 90.88 134 GLY A CA 1
ATOM 1116 C C . GLY A 1 134 ? -27.170 -7.410 44.139 1.00 90.88 134 GLY A C 1
ATOM 1117 O O . GLY A 1 134 ? -28.347 -7.328 44.492 1.00 90.88 134 GLY A O 1
ATOM 1118 N N . VAL A 1 135 ? -26.186 -7.646 45.015 1.00 91.69 135 VAL A N 1
ATOM 1119 C CA . VAL A 1 135 ? -26.417 -7.754 46.467 1.00 91.69 135 VAL A CA 1
ATOM 1120 C C . VAL A 1 135 ? -26.917 -6.425 47.037 1.00 91.69 135 VAL A C 1
ATOM 1122 O O . VAL A 1 135 ? -27.894 -6.417 47.785 1.00 91.69 135 VAL A O 1
ATOM 1125 N N . LEU A 1 136 ? -26.303 -5.300 46.658 1.00 89.69 136 LEU A N 1
ATOM 1126 C CA . LEU A 1 136 ? -26.742 -3.963 47.073 1.00 89.69 136 LEU A CA 1
ATOM 1127 C C . LEU A 1 136 ? -28.177 -3.675 46.620 1.00 89.69 136 LEU A C 1
ATOM 1129 O O . LEU A 1 136 ? -28.987 -3.233 47.432 1.00 89.69 136 LEU A O 1
ATOM 1133 N N . TYR A 1 137 ? -28.514 -3.994 45.368 1.00 88.56 137 TYR A N 1
ATOM 1134 C CA . TYR A 1 137 ? -29.872 -3.867 44.838 1.00 88.56 137 TYR A CA 1
ATOM 1135 C C . TYR A 1 137 ? -30.890 -4.652 45.680 1.00 88.56 137 TYR A C 1
ATOM 1137 O O . TYR A 1 137 ? -31.918 -4.112 46.091 1.00 88.56 137 TYR A O 1
ATOM 1145 N N . PHE A 1 138 ? -30.580 -5.909 46.015 1.00 88.12 138 PHE A N 1
ATOM 1146 C CA . PHE A 1 138 ? -31.439 -6.743 46.860 1.00 88.12 138 PHE A CA 1
ATOM 1147 C C . PHE A 1 138 ? -31.601 -6.188 48.286 1.00 88.12 138 PHE A C 1
ATOM 1149 O O . PHE A 1 138 ? -32.699 -6.224 48.848 1.00 88.12 138 PHE A O 1
ATOM 1156 N N . LEU A 1 139 ? -30.527 -5.655 48.879 1.00 88.38 139 LEU A N 1
ATOM 1157 C CA . LEU A 1 139 ? -30.566 -5.047 50.212 1.00 88.38 139 LEU A CA 1
ATOM 1158 C C . LEU A 1 139 ? -31.401 -3.762 50.239 1.00 88.38 139 LEU A C 1
ATOM 1160 O O . LEU A 1 139 ? -32.162 -3.568 51.188 1.00 88.38 139 LEU A O 1
ATOM 1164 N N . ILE A 1 140 ? -31.303 -2.922 49.204 1.00 86.19 140 ILE A N 1
ATOM 1165 C CA . ILE A 1 140 ? -32.101 -1.694 49.069 1.00 86.19 140 ILE A CA 1
ATOM 1166 C C . ILE A 1 140 ? -33.593 -2.032 49.005 1.00 86.19 140 ILE A C 1
ATOM 1168 O O . ILE A 1 140 ? -34.381 -1.441 49.740 1.00 86.19 140 ILE A O 1
ATOM 1172 N N . GLN A 1 141 ? -33.982 -3.046 48.224 1.00 84.38 141 GLN A N 1
ATOM 1173 C CA . GLN A 1 141 ? -35.389 -3.460 48.138 1.00 84.38 141 GLN A CA 1
ATOM 1174 C C . GLN A 1 141 ? -35.954 -4.004 49.455 1.00 84.38 141 GLN A C 1
ATOM 1176 O O . GLN A 1 141 ? -37.140 -3.834 49.736 1.00 84.38 141 GLN A O 1
ATOM 1181 N N . LYS A 1 142 ? -35.129 -4.668 50.273 1.00 86.00 142 LYS A N 1
ATOM 1182 C CA . LYS A 1 142 ? -35.572 -5.228 51.557 1.00 86.00 142 LYS A CA 1
ATOM 1183 C C . LYS A 1 142 ? -35.575 -4.226 52.708 1.00 86.00 142 LYS A C 1
ATOM 1185 O O . LYS A 1 142 ? -36.263 -4.476 53.697 1.00 86.00 142 LYS A O 1
ATOM 1190 N N . ASN A 1 143 ? -34.801 -3.143 52.633 1.00 83.25 143 ASN A N 1
ATOM 1191 C CA . ASN A 1 143 ? -34.500 -2.321 53.800 1.00 83.25 143 ASN A CA 1
ATOM 1192 C C . ASN A 1 143 ? -34.766 -0.831 53.544 1.00 83.25 143 ASN A C 1
ATOM 1194 O O . ASN A 1 143 ? -33.991 -0.151 52.877 1.00 83.25 143 ASN A O 1
ATOM 1198 N N . ARG A 1 144 ? -35.840 -0.294 54.144 1.00 72.00 144 ARG A N 1
ATOM 1199 C CA . ARG A 1 144 ? -36.268 1.110 53.964 1.00 72.00 144 ARG A CA 1
ATOM 1200 C C . ARG A 1 144 ? -35.196 2.143 54.324 1.00 72.00 144 ARG A C 1
ATOM 1202 O O . ARG A 1 144 ? -35.193 3.223 53.749 1.00 72.00 144 ARG A O 1
ATOM 1209 N N . TYR A 1 145 ? -34.270 1.815 55.227 1.00 73.62 145 TYR A N 1
ATOM 1210 C CA . TYR A 1 145 ? -33.162 2.703 55.598 1.00 73.62 145 TYR A CA 1
ATOM 1211 C C . TYR A 1 145 ? -32.158 2.952 54.465 1.00 73.62 145 TYR A C 1
ATOM 1213 O O . TYR A 1 145 ? -31.406 3.915 54.541 1.00 73.62 145 TYR A O 1
ATOM 1221 N N . LEU A 1 146 ? -32.140 2.117 53.421 1.00 77.94 146 LEU A N 1
ATOM 1222 C CA . LEU A 1 146 ? -31.252 2.270 52.265 1.00 77.94 146 LEU A CA 1
ATOM 1223 C C . LEU A 1 146 ? -31.923 2.987 51.082 1.00 77.94 146 LEU A C 1
ATOM 1225 O O . LEU A 1 146 ? -31.276 3.200 50.059 1.00 77.94 146 LEU A O 1
ATOM 1229 N N . ALA A 1 147 ? -33.183 3.414 51.225 1.00 74.94 147 ALA A N 1
ATOM 1230 C CA . ALA A 1 147 ? -33.923 4.122 50.176 1.00 74.94 147 ALA A CA 1
ATOM 1231 C C . ALA A 1 147 ? -33.269 5.458 49.763 1.00 74.94 147 ALA A C 1
ATOM 1233 O O . ALA A 1 147 ? -33.443 5.900 48.632 1.00 74.94 147 ALA A O 1
ATOM 1234 N N . PHE A 1 148 ? -32.451 6.067 50.635 1.00 80.69 148 PHE A N 1
ATOM 1235 C CA . PHE A 1 148 ? -31.690 7.280 50.301 1.00 80.69 148 PHE A CA 1
ATOM 1236 C C . PHE A 1 148 ? -30.718 7.077 49.125 1.00 80.69 148 PHE A C 1
ATOM 1238 O O . PHE A 1 148 ? -30.365 8.040 48.452 1.00 80.69 148 PHE A O 1
ATOM 1245 N N . ILE A 1 149 ? -30.255 5.843 48.883 1.00 79.19 149 ILE A N 1
ATOM 1246 C CA . ILE A 1 149 ? -29.348 5.523 47.771 1.00 79.19 149 ILE A CA 1
ATOM 1247 C C . ILE A 1 149 ? -30.082 5.678 46.438 1.00 79.19 149 ILE A C 1
ATOM 1249 O O . ILE A 1 149 ? -29.529 6.219 45.482 1.00 79.19 149 ILE A O 1
ATOM 1253 N N . GLU A 1 150 ? -31.332 5.222 46.388 1.00 75.75 150 GLU A N 1
ATOM 1254 C CA . GLU A 1 150 ? -32.182 5.321 45.204 1.00 75.75 150 GLU A CA 1
ATOM 1255 C C . GLU A 1 150 ? -32.534 6.783 44.904 1.00 75.75 150 GLU A C 1
ATOM 1257 O O . GLU A 1 150 ? -32.398 7.212 43.760 1.00 75.75 150 GLU A O 1
ATOM 1262 N N . ASP A 1 151 ? -32.854 7.560 45.945 1.00 79.56 151 ASP A N 1
ATOM 1263 C CA . ASP A 1 151 ? -33.103 9.007 45.875 1.00 79.56 151 ASP A CA 1
ATOM 1264 C C . ASP A 1 151 ? -31.855 9.778 45.401 1.00 79.56 151 ASP A C 1
ATOM 1266 O O . ASP A 1 151 ? -31.903 10.547 44.442 1.00 79.56 151 ASP A O 1
ATOM 1270 N N . TYR A 1 152 ? -30.680 9.483 45.972 1.00 81.31 152 TYR A N 1
ATOM 1271 C CA . TYR A 1 152 ? -29.418 10.108 45.559 1.00 81.31 152 TYR A CA 1
ATOM 1272 C C . TYR A 1 152 ? -29.096 9.850 44.081 1.00 81.31 152 TYR A C 1
ATOM 1274 O O . TYR A 1 152 ? -28.595 10.738 43.383 1.00 81.31 152 TYR A O 1
ATOM 1282 N N . LEU A 1 153 ? -29.368 8.640 43.592 1.00 79.88 153 LEU A N 1
ATOM 1283 C CA . LEU A 1 153 ? -29.097 8.243 42.212 1.00 79.88 153 LEU A CA 1
ATOM 1284 C C . LEU A 1 153 ? -30.241 8.595 41.248 1.00 79.88 153 LEU A C 1
ATOM 1286 O O . LEU A 1 153 ? -30.076 8.394 40.044 1.00 79.88 153 LEU A O 1
ATOM 1290 N N . GLN A 1 154 ? -31.380 9.123 41.710 1.00 73.50 154 GLN A N 1
ATOM 1291 C CA . GLN A 1 154 ? -32.597 9.295 40.907 1.00 73.50 154 GLN A CA 1
ATOM 1292 C C . GLN A 1 154 ? -32.382 10.163 39.654 1.00 73.50 154 GLN A C 1
ATOM 1294 O O . GLN A 1 154 ? -32.816 9.768 38.568 1.00 73.50 154 GLN A O 1
ATOM 1299 N N . ASP A 1 155 ? -31.604 11.239 39.769 1.00 72.62 155 ASP A N 1
ATOM 1300 C CA . ASP A 1 155 ? -31.369 12.213 38.688 1.00 72.62 155 ASP A CA 1
ATOM 1301 C C . ASP A 1 155 ? -30.136 11.926 37.811 1.00 72.62 155 ASP A C 1
ATOM 1303 O O . ASP A 1 155 ? -29.791 12.718 36.931 1.00 72.62 155 ASP A O 1
ATOM 1307 N N . TYR A 1 156 ? -29.448 10.802 38.032 1.00 75.00 156 TYR A N 1
ATOM 1308 C CA . TYR A 1 156 ? -28.262 10.424 37.262 1.00 75.00 156 TYR A CA 1
ATOM 1309 C C . TYR A 1 156 ? -28.475 9.114 36.500 1.00 75.00 156 TYR A C 1
ATOM 1311 O O . TYR A 1 156 ? -28.863 8.096 37.075 1.00 75.00 156 TYR A O 1
ATOM 1319 N N . ASP A 1 157 ? -28.225 9.155 35.189 1.00 71.38 157 ASP A N 1
ATOM 1320 C CA . ASP A 1 157 ? -28.161 7.982 34.312 1.00 71.38 157 ASP A CA 1
ATOM 1321 C C . ASP A 1 157 ? -26.686 7.634 34.065 1.00 71.38 157 ASP A C 1
ATOM 1323 O O . ASP A 1 157 ? -26.040 8.144 33.143 1.00 71.38 157 ASP A O 1
ATOM 1327 N N . SER A 1 158 ? -26.124 6.786 34.929 1.00 75.81 158 SER A N 1
ATOM 1328 C CA . SER A 1 158 ? -24.741 6.305 34.814 1.00 75.81 158 SER A CA 1
ATOM 1329 C C . SER A 1 158 ? -24.550 5.240 33.736 1.00 75.81 158 SER A C 1
ATOM 1331 O O . SER A 1 158 ? -23.405 4.905 33.405 1.00 75.81 158 SER A O 1
ATOM 1333 N N . LYS A 1 159 ? -25.638 4.725 33.154 1.00 79.19 159 LYS A N 1
ATOM 1334 C CA . LYS A 1 159 ? -25.653 3.490 32.367 1.00 79.19 159 LYS A CA 1
ATOM 1335 C C . LYS A 1 159 ? -24.677 3.521 31.210 1.00 79.19 159 LYS A C 1
ATOM 1337 O O . LYS A 1 159 ? -23.942 2.563 30.982 1.00 79.19 159 LYS A O 1
ATOM 1342 N N . ASN A 1 160 ? -24.676 4.623 30.467 1.00 84.38 160 ASN A N 1
ATOM 1343 C CA . ASN A 1 160 ? -23.837 4.777 29.286 1.00 84.38 160 ASN A CA 1
ATOM 1344 C C . ASN A 1 160 ? -22.361 4.932 29.673 1.00 84.38 160 ASN A C 1
ATOM 1346 O O . ASN A 1 160 ? -21.516 4.247 29.107 1.00 84.38 160 ASN A O 1
ATOM 1350 N N . THR A 1 161 ? -22.053 5.751 30.682 1.00 87.44 161 THR A N 1
ATOM 1351 C CA . THR A 1 161 ? -20.677 5.968 31.156 1.00 87.44 161 THR A CA 1
ATOM 1352 C C . THR A 1 161 ? -20.049 4.674 31.668 1.00 87.44 161 THR A C 1
ATOM 1354 O O . THR A 1 161 ? -18.936 4.332 31.266 1.00 87.44 161 THR A O 1
ATOM 1357 N N . ILE A 1 162 ? -20.774 3.914 32.498 1.00 92.69 162 ILE A N 1
ATOM 1358 C CA . ILE A 1 162 ? -20.297 2.624 33.016 1.00 92.69 162 ILE A CA 1
ATOM 1359 C C . ILE A 1 162 ? -20.149 1.608 31.879 1.00 92.69 162 ILE A C 1
ATOM 1361 O O . ILE A 1 162 ? -19.129 0.925 31.802 1.00 92.69 162 ILE A O 1
ATOM 1365 N N . LEU A 1 163 ? -21.120 1.534 30.961 1.00 93.06 163 LEU A N 1
ATOM 1366 C CA . LEU A 1 163 ? -21.059 0.623 29.816 1.00 93.06 163 LEU A CA 1
ATOM 1367 C C . LEU A 1 163 ? -19.829 0.892 28.938 1.00 93.06 163 LEU A C 1
ATOM 1369 O O . LEU A 1 163 ? -19.093 -0.042 28.626 1.00 93.06 163 LEU A O 1
ATOM 1373 N N . PHE A 1 164 ? -19.582 2.148 28.553 1.00 92.81 164 PHE A N 1
ATOM 1374 C CA . PHE A 1 164 ? -18.413 2.505 27.741 1.00 92.81 164 PHE A CA 1
ATOM 1375 C C . PHE A 1 164 ? -17.112 2.237 28.494 1.00 92.81 164 PHE A C 1
ATOM 1377 O O . PHE A 1 164 ? -16.159 1.735 27.905 1.00 92.81 164 PHE A O 1
ATOM 1384 N N . GLY A 1 165 ? -17.097 2.509 29.801 1.00 94.25 165 GLY A N 1
ATOM 1385 C CA . GLY A 1 165 ? -15.983 2.195 30.685 1.00 94.25 165 GLY A CA 1
ATOM 1386 C C . GLY A 1 165 ? -15.651 0.706 30.725 1.00 94.25 165 GLY A C 1
ATOM 1387 O O . GLY A 1 165 ? -14.489 0.336 30.582 1.00 94.25 165 GLY A O 1
ATOM 1388 N N . PHE A 1 166 ? -16.652 -0.164 30.863 1.00 96.19 166 PHE A N 1
ATOM 1389 C CA . PHE A 1 166 ? -16.448 -1.616 30.852 1.00 96.19 166 PHE A CA 1
ATOM 1390 C C . PHE A 1 166 ? -15.985 -2.129 29.490 1.00 96.19 166 PHE A C 1
ATOM 1392 O O . PHE A 1 166 ? -15.069 -2.947 29.436 1.00 96.19 166 PHE A O 1
ATOM 1399 N N . LEU A 1 167 ? -16.552 -1.620 28.393 1.00 95.38 167 LEU A N 1
ATOM 1400 C CA . LEU A 1 167 ? -16.102 -1.975 27.044 1.00 95.38 167 LEU A CA 1
ATOM 1401 C C . LEU A 1 167 ? -14.652 -1.541 26.791 1.00 95.38 167 LEU A C 1
ATOM 1403 O O . LEU A 1 167 ? -13.855 -2.337 26.297 1.00 95.38 167 LEU A O 1
ATOM 1407 N N . ALA A 1 168 ? -14.271 -0.336 27.217 1.00 96.00 168 ALA A N 1
ATOM 1408 C CA . ALA A 1 168 ? -12.882 0.117 27.179 1.00 96.00 168 ALA A CA 1
ATOM 1409 C C . ALA A 1 168 ? -11.963 -0.750 28.056 1.00 96.00 168 ALA A C 1
ATOM 1411 O O . ALA A 1 168 ? -10.850 -1.078 27.648 1.00 96.00 168 ALA A O 1
ATOM 1412 N N . SER A 1 169 ? -12.442 -1.171 29.229 1.00 96.81 169 SER A N 1
ATOM 1413 C CA . SER A 1 169 ? -11.684 -2.019 30.156 1.00 96.81 169 SER A CA 1
ATOM 1414 C C . SER A 1 169 ? -11.423 -3.417 29.587 1.00 96.81 169 SER A C 1
ATOM 1416 O O . SER A 1 169 ? -10.349 -3.970 29.820 1.00 96.81 169 SER A O 1
ATOM 1418 N N . PHE A 1 170 ? -12.342 -3.984 28.794 1.00 96.31 170 PHE A N 1
ATOM 1419 C CA . PHE A 1 170 ? -12.070 -5.230 28.068 1.00 96.31 170 PHE A CA 1
ATOM 1420 C C . PHE A 1 170 ? -10.882 -5.093 27.120 1.00 96.31 170 PHE A C 1
ATOM 1422 O O . PHE A 1 170 ? -10.035 -5.981 27.089 1.00 96.31 170 PHE A O 1
ATOM 1429 N N . VAL A 1 171 ? -10.798 -3.973 26.398 1.00 94.38 171 VAL A N 1
ATOM 1430 C CA . VAL A 1 171 ? -9.714 -3.737 25.438 1.00 94.38 171 VAL A CA 1
ATOM 1431 C C . VAL A 1 171 ? -8.391 -3.482 26.144 1.00 94.38 171 VAL A C 1
ATOM 1433 O O . VAL A 1 171 ? -7.378 -4.066 25.788 1.00 94.38 171 VAL A O 1
ATOM 1436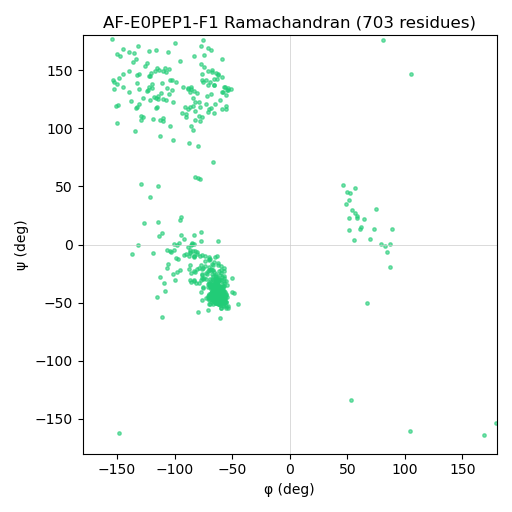 N N . VAL A 1 172 ? -8.383 -2.638 27.172 1.00 95.50 172 VAL A N 1
ATOM 1437 C CA . VAL A 1 172 ? -7.157 -2.289 27.908 1.00 95.50 172 VAL A CA 1
ATOM 1438 C C . VAL A 1 172 ? -6.522 -3.502 28.591 1.00 95.50 172 VAL A C 1
ATOM 1440 O O . VAL A 1 172 ? -5.298 -3.595 28.651 1.00 95.50 172 VAL A O 1
ATOM 1443 N N . ASN A 1 173 ? -7.340 -4.441 29.073 1.00 96.00 173 ASN A N 1
ATOM 1444 C CA . ASN A 1 173 ? -6.868 -5.662 29.728 1.00 96.00 173 ASN A CA 1
ATOM 1445 C C . ASN A 1 173 ? -6.742 -6.858 28.773 1.00 96.00 173 ASN A C 1
ATOM 1447 O O . ASN A 1 173 ? -6.516 -7.980 29.229 1.00 96.00 173 ASN A O 1
ATOM 1451 N N . ASP A 1 174 ? -6.887 -6.661 27.465 1.00 93.56 174 ASP A N 1
ATOM 1452 C CA . ASP A 1 174 ? -6.579 -7.689 26.474 1.00 93.56 174 ASP A CA 1
ATOM 1453 C C . ASP A 1 174 ? -5.091 -8.043 26.492 1.00 93.56 174 ASP A C 1
ATOM 1455 O O . ASP A 1 174 ? -4.221 -7.208 26.753 1.00 93.56 174 ASP A O 1
ATOM 1459 N N . ARG A 1 175 ? -4.770 -9.305 26.204 1.00 91.75 175 ARG A N 1
ATOM 1460 C CA . ARG A 1 175 ? -3.393 -9.795 26.280 1.00 91.75 175 ARG A CA 1
ATOM 1461 C C . ARG A 1 175 ? -2.423 -9.044 25.364 1.00 91.75 175 ARG A C 1
ATOM 1463 O O . ARG A 1 175 ? -1.264 -8.882 25.746 1.00 91.75 175 ARG A O 1
ATOM 1470 N N . GLN A 1 176 ? -2.836 -8.631 24.168 1.00 88.94 176 GLN A N 1
ATOM 1471 C CA . GLN A 1 176 ? -1.977 -7.865 23.263 1.00 88.94 176 GLN A CA 1
ATOM 1472 C C . GLN A 1 176 ? -1.744 -6.454 23.797 1.00 88.94 176 GLN A C 1
ATOM 1474 O O . GLN A 1 176 ? -0.605 -5.993 23.802 1.00 88.94 176 GLN A O 1
ATOM 1479 N N . MET A 1 177 ? -2.788 -5.803 24.311 1.00 91.25 177 MET A N 1
ATOM 1480 C CA . MET A 1 177 ? -2.666 -4.475 24.919 1.00 91.25 177 MET A CA 1
ATOM 1481 C C . MET A 1 177 ? -1.779 -4.495 26.164 1.00 91.25 177 MET A C 1
ATOM 1483 O O . MET A 1 177 ? -0.904 -3.646 26.310 1.00 91.25 177 MET A O 1
ATOM 1487 N N . LEU A 1 178 ? -1.916 -5.512 27.013 1.00 94.25 178 LEU A N 1
ATOM 1488 C CA . LEU A 1 178 ? -1.058 -5.702 28.182 1.00 94.25 178 LEU A CA 1
ATOM 1489 C C . LEU A 1 178 ? 0.421 -5.900 27.808 1.00 94.25 178 LEU A C 1
ATOM 1491 O O . LEU A 1 178 ? 1.301 -5.377 28.494 1.00 94.25 178 LEU A O 1
ATOM 1495 N N . LYS A 1 179 ? 0.715 -6.603 26.704 1.00 90.94 179 LYS A N 1
ATOM 1496 C CA . LYS A 1 179 ? 2.084 -6.695 26.165 1.00 90.94 179 LYS A CA 1
ATOM 1497 C C . LYS A 1 179 ? 2.601 -5.332 25.707 1.00 90.94 179 LYS A C 1
ATOM 1499 O O . LYS A 1 179 ? 3.722 -4.985 26.059 1.00 90.94 179 LYS A O 1
ATOM 1504 N N . ILE A 1 180 ? 1.779 -4.550 25.002 1.00 89.12 180 ILE A N 1
ATOM 1505 C CA . ILE A 1 180 ? 2.139 -3.192 24.565 1.00 89.12 180 ILE A CA 1
ATOM 1506 C C . ILE A 1 180 ? 2.449 -2.302 25.773 1.00 89.12 180 ILE A C 1
ATOM 1508 O O . ILE A 1 180 ? 3.459 -1.606 25.757 1.00 89.12 180 ILE A O 1
ATOM 1512 N N . PHE A 1 181 ? 1.639 -2.347 26.838 1.00 92.62 181 PHE A N 1
ATOM 1513 C CA . PHE A 1 181 ? 1.929 -1.608 28.072 1.00 92.62 181 PHE A CA 1
ATOM 1514 C C . PHE A 1 181 ? 3.247 -2.041 28.709 1.00 92.62 181 PHE A C 1
ATOM 1516 O O . PHE A 1 181 ? 4.001 -1.185 29.159 1.00 92.62 181 PHE A O 1
ATOM 1523 N N . LYS A 1 182 ? 3.546 -3.346 28.726 1.00 92.19 182 LYS A N 1
ATOM 1524 C CA . LYS A 1 182 ? 4.810 -3.860 29.264 1.00 92.19 182 LYS A CA 1
ATOM 1525 C C . LYS A 1 182 ? 6.016 -3.398 28.442 1.00 92.19 182 LYS A C 1
ATOM 1527 O O . LYS A 1 182 ? 6.999 -2.970 29.030 1.00 92.19 182 LYS A O 1
ATOM 1532 N N . GLU A 1 183 ? 5.933 -3.457 27.113 1.00 88.62 183 GLU A N 1
ATOM 1533 C CA . GLU A 1 183 ? 6.985 -2.975 26.205 1.00 88.62 183 GLU A CA 1
ATOM 1534 C C . GLU A 1 183 ? 7.205 -1.463 26.342 1.00 88.62 183 GLU A C 1
ATOM 1536 O O . GLU A 1 183 ? 8.345 -1.013 26.403 1.00 88.62 183 GLU A O 1
ATOM 1541 N N . LEU A 1 184 ? 6.122 -0.686 26.458 1.00 87.75 184 LEU A N 1
ATOM 1542 C CA . LEU A 1 184 ? 6.157 0.774 26.589 1.00 87.75 184 LEU A CA 1
ATOM 1543 C C . LEU A 1 184 ? 6.989 1.248 27.791 1.00 87.75 184 LEU A C 1
ATOM 1545 O O . LEU A 1 184 ? 7.632 2.289 27.716 1.00 87.75 184 LEU A O 1
ATOM 1549 N N . VAL A 1 185 ? 6.955 0.507 28.899 1.00 91.44 185 VAL A N 1
ATOM 1550 C CA . VAL A 1 185 ? 7.629 0.888 30.152 1.00 91.44 185 VAL A CA 1
ATOM 1551 C C . VAL A 1 185 ? 8.813 -0.015 30.500 1.00 91.44 185 VAL A C 1
ATOM 1553 O O . VAL A 1 185 ? 9.340 0.065 31.608 1.00 91.44 185 VAL A O 1
ATOM 1556 N N . TYR A 1 186 ? 9.229 -0.879 29.568 1.00 89.38 186 TYR A N 1
ATOM 1557 C CA . TYR A 1 186 ? 10.277 -1.872 29.799 1.00 89.38 186 TYR A CA 1
ATOM 1558 C C . TYR A 1 186 ? 11.619 -1.234 30.179 1.00 89.38 186 TYR A C 1
ATOM 1560 O O . TYR A 1 186 ? 12.257 -1.698 31.120 1.00 89.38 186 TYR A O 1
ATOM 1568 N N . SER A 1 187 ? 12.022 -0.156 29.497 1.00 89.69 187 SER A N 1
ATOM 1569 C CA . SER A 1 187 ? 13.266 0.562 29.806 1.00 89.69 187 SER A CA 1
ATOM 1570 C C . SER A 1 187 ? 13.265 1.087 31.241 1.00 89.69 187 SER A C 1
ATOM 1572 O O . SER A 1 187 ? 14.176 0.791 32.000 1.00 89.69 187 SER A O 1
ATOM 1574 N N . TYR A 1 188 ? 12.185 1.746 31.665 1.00 91.81 188 TYR A N 1
ATOM 1575 C CA . TYR A 1 188 ? 12.062 2.278 33.026 1.00 91.81 188 TYR A CA 1
ATOM 1576 C C . TYR A 1 188 ? 12.048 1.186 34.101 1.00 91.81 188 TYR A C 1
ATOM 1578 O O . TYR A 1 188 ? 12.528 1.407 35.210 1.00 91.81 188 TYR A O 1
ATOM 1586 N N . LEU A 1 189 ? 11.516 -0.001 33.786 1.00 88.44 189 LEU A N 1
ATOM 1587 C CA . LEU A 1 189 ? 11.611 -1.161 34.675 1.00 88.44 189 LEU A CA 1
ATOM 1588 C C . LEU A 1 189 ? 13.051 -1.666 34.789 1.00 88.44 189 LEU A C 1
ATOM 1590 O O . LEU A 1 189 ? 13.504 -1.933 35.899 1.00 88.44 189 LEU A O 1
ATOM 1594 N N . SER A 1 190 ? 13.757 -1.782 33.662 1.00 88.12 190 SER A N 1
ATOM 1595 C CA . SER A 1 190 ? 15.159 -2.214 33.617 1.00 88.12 190 SER A CA 1
ATOM 1596 C C . SER A 1 190 ? 16.080 -1.242 34.358 1.00 88.12 190 SER A C 1
ATOM 1598 O O . SER A 1 190 ? 16.979 -1.670 35.076 1.00 88.12 190 SER A O 1
ATOM 1600 N N . ASP A 1 191 ? 15.815 0.056 34.233 1.00 90.12 191 ASP A N 1
ATOM 1601 C CA . ASP A 1 191 ? 16.610 1.125 34.842 1.00 90.12 191 ASP A CA 1
ATOM 1602 C C . ASP A 1 191 ? 16.196 1.418 36.298 1.00 90.12 191 ASP A C 1
ATOM 1604 O O . ASP A 1 191 ? 16.761 2.298 36.947 1.00 90.12 191 ASP A O 1
ATOM 1608 N N . ASN A 1 192 ? 15.202 0.689 36.830 1.00 90.31 192 ASN A N 1
ATOM 1609 C CA . ASN A 1 192 ? 14.598 0.908 38.150 1.00 90.31 192 ASN A CA 1
ATOM 1610 C C . ASN A 1 192 ? 14.087 2.358 38.356 1.00 90.31 192 ASN A C 1
ATOM 1612 O O . ASN A 1 192 ? 14.030 2.864 39.482 1.00 90.31 192 ASN A O 1
ATOM 1616 N N . ASP A 1 193 ? 13.677 3.024 37.273 1.00 92.81 193 ASP A N 1
ATOM 1617 C CA . ASP A 1 193 ? 13.158 4.393 37.255 1.00 92.81 193 ASP A CA 1
ATOM 1618 C C . ASP A 1 193 ? 11.643 4.409 37.496 1.00 92.81 193 ASP A C 1
ATOM 1620 O O . ASP A 1 193 ? 10.807 4.395 36.587 1.00 92.81 193 ASP A O 1
ATOM 1624 N N . TYR A 1 194 ? 11.280 4.450 38.775 1.00 92.19 194 TYR A N 1
ATOM 1625 C CA . TYR A 1 194 ? 9.886 4.457 39.208 1.00 92.19 194 TYR A CA 1
ATOM 1626 C C . TYR A 1 194 ? 9.086 5.680 38.720 1.00 92.19 194 TYR A C 1
ATOM 1628 O O . TYR A 1 194 ? 7.896 5.561 38.408 1.00 92.19 194 TYR A O 1
ATOM 1636 N N . VAL A 1 195 ? 9.707 6.862 38.671 1.00 93.56 195 VAL A N 1
ATOM 1637 C CA . VAL A 1 195 ? 8.990 8.115 38.388 1.00 93.56 195 VAL A CA 1
ATOM 1638 C C . VAL A 1 195 ? 8.532 8.129 36.936 1.00 93.56 195 VAL A C 1
ATOM 1640 O O . VAL A 1 195 ? 7.340 8.317 36.668 1.00 93.56 195 VAL A O 1
ATOM 1643 N N . HIS A 1 196 ? 9.445 7.866 35.999 1.00 93.56 196 HIS A N 1
ATOM 1644 C CA . HIS A 1 196 ? 9.093 7.823 34.583 1.00 93.56 196 HIS A CA 1
ATOM 1645 C C . HIS A 1 196 ? 8.200 6.630 34.253 1.00 93.56 196 HIS A C 1
ATOM 1647 O O . HIS A 1 196 ? 7.279 6.792 33.445 1.00 93.56 196 HIS A O 1
ATOM 1653 N N . PHE A 1 197 ? 8.390 5.486 34.923 1.00 94.12 197 PHE A N 1
ATOM 1654 C CA . PHE A 1 197 ? 7.488 4.341 34.817 1.00 94.12 197 PHE A CA 1
ATOM 1655 C C . PHE A 1 197 ? 6.038 4.737 35.116 1.00 94.12 197 PHE A C 1
ATOM 1657 O O . PHE A 1 197 ? 5.152 4.500 34.292 1.00 94.12 197 PHE A O 1
ATOM 1664 N N . ILE A 1 198 ? 5.780 5.379 36.262 1.00 94.06 198 ILE A N 1
ATOM 1665 C CA . ILE A 1 198 ? 4.413 5.740 36.649 1.00 94.06 198 ILE A CA 1
ATOM 1666 C C . ILE A 1 198 ? 3.812 6.795 35.739 1.00 94.06 198 ILE A C 1
ATOM 1668 O O . ILE A 1 198 ? 2.646 6.659 35.361 1.00 94.06 198 ILE A O 1
ATOM 1672 N N . ILE A 1 199 ? 4.579 7.811 35.350 1.00 94.06 199 ILE A N 1
ATOM 1673 C CA . ILE A 1 199 ? 4.094 8.854 34.442 1.00 94.06 199 ILE A CA 1
ATOM 1674 C C . ILE A 1 199 ? 3.689 8.236 33.100 1.00 94.06 199 ILE A C 1
ATOM 1676 O O . ILE A 1 199 ? 2.573 8.472 32.633 1.00 94.06 199 ILE A O 1
ATOM 1680 N N . HIS A 1 200 ? 4.537 7.398 32.500 1.00 92.19 200 HIS A N 1
ATOM 1681 C CA . HIS A 1 200 ? 4.249 6.792 31.199 1.00 92.19 200 HIS A CA 1
ATOM 1682 C C . HIS A 1 200 ? 3.127 5.758 31.273 1.00 92.19 200 HIS A C 1
ATOM 1684 O O . HIS A 1 200 ? 2.231 5.788 30.426 1.00 92.19 200 HIS A O 1
ATOM 1690 N N . LEU A 1 201 ? 3.115 4.892 32.292 1.00 94.12 201 LEU A N 1
ATOM 1691 C CA . LEU A 1 201 ? 2.063 3.888 32.452 1.00 94.12 201 LEU A CA 1
ATOM 1692 C C . LEU A 1 201 ? 0.695 4.547 32.659 1.00 94.12 201 LEU A C 1
ATOM 1694 O O . LEU A 1 201 ? -0.264 4.210 31.966 1.00 94.12 201 LEU A O 1
ATOM 1698 N N . SER A 1 202 ? 0.604 5.506 33.585 1.00 94.94 202 SER A N 1
ATOM 1699 C CA . SER A 1 202 ? -0.659 6.175 33.918 1.00 94.94 202 SER A CA 1
ATOM 1700 C C . SER A 1 202 ? -1.190 7.035 32.769 1.00 94.94 202 SER A C 1
ATOM 1702 O O . SER A 1 202 ? -2.374 6.943 32.446 1.00 94.94 202 SER A O 1
ATOM 1704 N N . SER A 1 203 ? -0.333 7.820 32.109 1.00 93.44 203 SER A N 1
ATOM 1705 C CA . SER A 1 203 ? -0.738 8.676 30.985 1.00 93.44 203 SER A CA 1
ATOM 1706 C C . SER A 1 203 ? -1.211 7.866 29.778 1.00 93.44 203 SER A C 1
ATOM 1708 O O . SER A 1 203 ? -2.285 8.143 29.240 1.00 93.44 203 SER A O 1
ATOM 1710 N N . ASN A 1 204 ? -0.480 6.816 29.390 1.00 92.25 204 ASN A N 1
ATOM 1711 C CA . ASN A 1 204 ? -0.874 5.958 28.271 1.00 92.25 204 ASN A CA 1
ATOM 1712 C C . ASN A 1 204 ? -2.125 5.142 28.598 1.00 92.25 204 ASN A C 1
ATOM 1714 O O . ASN A 1 204 ? -2.980 4.960 27.729 1.00 92.25 204 ASN A O 1
ATOM 1718 N N . LEU A 1 205 ? -2.281 4.690 29.845 1.00 95.81 205 LEU A N 1
ATOM 1719 C CA . LEU A 1 205 ? -3.501 4.028 30.288 1.00 95.81 205 LEU A CA 1
ATOM 1720 C C . LEU A 1 205 ? -4.710 4.964 30.204 1.00 95.81 205 LEU A C 1
ATOM 1722 O O . LEU A 1 205 ? -5.734 4.587 29.636 1.00 95.81 205 LEU A O 1
ATOM 1726 N N . ALA A 1 206 ? -4.591 6.179 30.743 1.00 95.19 206 ALA A N 1
ATOM 1727 C CA . ALA A 1 206 ? -5.663 7.169 30.715 1.00 95.19 206 ALA A CA 1
ATOM 1728 C C . ALA A 1 206 ? -6.057 7.520 29.274 1.00 95.19 206 ALA A C 1
ATOM 1730 O O . ALA A 1 206 ? -7.244 7.515 28.942 1.00 95.19 206 ALA A O 1
ATOM 1731 N N . LEU A 1 207 ? -5.069 7.742 28.401 1.00 92.69 207 LEU A N 1
ATOM 1732 C CA . LEU A 1 207 ? -5.296 8.008 26.982 1.00 92.69 207 LEU A CA 1
ATOM 1733 C C . LEU A 1 207 ? -5.991 6.828 26.293 1.00 92.69 207 LEU A C 1
ATOM 1735 O O . LEU A 1 207 ? -6.969 7.026 25.574 1.00 92.69 207 LEU A O 1
ATOM 1739 N N . THR A 1 208 ? -5.540 5.599 26.547 1.00 92.88 208 THR A N 1
ATOM 1740 C CA . THR A 1 208 ? -6.134 4.394 25.949 1.00 92.88 208 THR A CA 1
ATOM 1741 C C . THR A 1 208 ? -7.574 4.194 26.417 1.00 92.88 208 THR A C 1
ATOM 1743 O O . THR A 1 208 ? -8.455 3.961 25.591 1.00 92.88 208 THR A O 1
ATOM 1746 N N . LEU A 1 209 ? -7.855 4.344 27.715 1.00 95.31 209 LEU A N 1
ATOM 1747 C CA . LEU A 1 209 ? -9.219 4.271 28.252 1.00 95.31 209 LEU A CA 1
ATOM 1748 C C . LEU A 1 209 ? -10.125 5.341 27.643 1.00 95.31 209 LEU A C 1
ATOM 1750 O O . LEU A 1 209 ? -11.263 5.043 27.284 1.00 95.31 209 LEU A O 1
ATOM 1754 N N . MET A 1 210 ? -9.624 6.568 27.492 1.00 93.31 210 MET A N 1
ATOM 1755 C CA . MET A 1 210 ? -10.365 7.659 26.866 1.00 93.31 210 MET A CA 1
ATOM 1756 C C . MET A 1 210 ? -10.694 7.338 25.403 1.00 93.31 210 MET A C 1
ATOM 1758 O O . MET A 1 210 ? -11.860 7.402 25.012 1.00 93.31 210 MET A O 1
ATOM 1762 N N . VAL A 1 211 ? -9.696 6.947 24.606 1.00 92.38 211 VAL A N 1
ATOM 1763 C CA . VAL A 1 211 ? -9.875 6.604 23.186 1.00 92.38 211 VAL A CA 1
ATOM 1764 C C . VAL A 1 211 ? -10.843 5.431 23.031 1.00 92.38 211 VAL A C 1
ATOM 1766 O O . VAL A 1 211 ? -11.813 5.528 22.278 1.00 92.38 211 VAL A O 1
ATOM 1769 N N . MET A 1 212 ? -10.652 4.349 23.788 1.00 93.38 212 MET A N 1
ATOM 1770 C CA . MET A 1 212 ? -11.520 3.172 23.706 1.00 93.38 212 MET A CA 1
ATOM 1771 C C . MET A 1 212 ? -12.927 3.434 24.258 1.00 93.38 212 MET A C 1
ATOM 1773 O O . MET A 1 212 ? -13.898 2.861 23.758 1.00 93.38 212 MET A O 1
ATOM 1777 N N . GLY A 1 213 ? -13.074 4.335 25.232 1.00 92.88 213 GLY A N 1
ATOM 1778 C CA . GLY A 1 213 ? -14.373 4.811 25.708 1.00 92.88 213 GLY A CA 1
ATOM 1779 C C . GLY A 1 213 ? -15.136 5.574 24.622 1.00 92.88 213 GLY A C 1
ATOM 1780 O O . GLY A 1 213 ? -16.322 5.323 24.408 1.00 92.88 213 GLY A O 1
ATOM 1781 N N . VAL A 1 214 ? -14.447 6.436 23.868 1.00 92.56 214 VAL A N 1
ATOM 1782 C CA . VAL A 1 214 ? -15.017 7.150 22.711 1.00 92.56 214 VAL A CA 1
ATOM 1783 C C . VAL A 1 214 ? -15.399 6.180 21.587 1.00 92.56 214 VAL A C 1
ATOM 1785 O O . VAL A 1 214 ? -16.495 6.286 21.033 1.00 92.56 214 VAL A O 1
ATOM 1788 N N . VAL A 1 215 ? -14.554 5.192 21.278 1.00 92.38 215 VAL A N 1
ATOM 1789 C CA . VAL A 1 215 ? -14.888 4.128 20.311 1.00 92.38 215 VAL A CA 1
ATOM 1790 C C . VAL A 1 215 ? -16.141 3.370 20.759 1.00 92.38 215 VAL A C 1
ATOM 1792 O O . VAL A 1 215 ? -17.068 3.183 19.970 1.00 92.38 215 VAL A O 1
ATOM 1795 N N . SER A 1 216 ? -16.217 3.006 22.041 1.00 92.75 216 SER A N 1
ATOM 1796 C CA . SER A 1 216 ? -17.373 2.312 22.622 1.00 92.75 216 SER A CA 1
ATOM 1797 C C . SER A 1 216 ? -18.654 3.145 22.524 1.00 92.75 216 SER A C 1
ATOM 1799 O O . SER A 1 216 ? -19.705 2.613 22.161 1.00 92.75 216 SER A O 1
ATOM 1801 N N . TYR A 1 217 ? -18.573 4.457 22.767 1.00 92.50 217 TYR A N 1
ATOM 1802 C CA . TYR A 1 217 ? -19.685 5.389 22.561 1.00 92.50 217 TYR A CA 1
ATOM 1803 C C . TYR A 1 217 ? -20.198 5.349 21.115 1.00 92.50 217 TYR A C 1
ATOM 1805 O O . TYR A 1 217 ? -21.404 5.214 20.889 1.00 92.50 217 TYR A O 1
ATOM 1813 N N . PHE A 1 218 ? -19.300 5.417 20.126 1.00 93.25 218 PHE A N 1
ATOM 1814 C CA . PHE A 1 218 ? -19.699 5.364 18.720 1.00 93.25 218 PHE A CA 1
ATOM 1815 C C . PHE A 1 218 ? -20.359 4.033 18.358 1.00 93.25 218 PHE A C 1
ATOM 1817 O O . PHE A 1 218 ? -21.431 4.050 17.756 1.00 93.25 218 PHE A O 1
ATOM 1824 N N . VAL A 1 219 ? -19.794 2.904 18.791 1.00 91.31 219 VAL A N 1
ATOM 1825 C CA . VAL A 1 219 ? -20.340 1.563 18.516 1.00 91.31 219 VAL A CA 1
ATOM 1826 C C . VAL A 1 219 ? -21.741 1.387 19.111 1.00 91.31 219 VAL A C 1
ATOM 1828 O O . VAL A 1 219 ? -22.659 0.927 18.429 1.00 91.31 219 VAL A O 1
ATOM 1831 N N . ILE A 1 220 ? -21.951 1.791 20.365 1.00 89.62 220 ILE A N 1
ATOM 1832 C CA . ILE A 1 220 ? -23.261 1.653 21.017 1.00 89.62 220 ILE A CA 1
ATOM 1833 C C . ILE A 1 220 ? -24.317 2.563 20.373 1.00 89.62 220 ILE A C 1
ATOM 1835 O O . ILE A 1 220 ? -25.474 2.155 20.228 1.00 89.62 220 ILE A O 1
ATOM 1839 N N . ASN A 1 221 ? -23.941 3.767 19.941 1.00 90.88 221 ASN A N 1
ATOM 1840 C CA . ASN A 1 221 ? -24.860 4.666 19.239 1.00 90.88 221 ASN A CA 1
ATOM 1841 C C . ASN A 1 221 ? -25.103 4.243 17.784 1.00 90.88 221 ASN A C 1
ATOM 1843 O O . ASN A 1 221 ? -26.192 4.462 17.254 1.00 90.88 221 ASN A O 1
ATOM 1847 N N . ALA A 1 222 ? -24.133 3.589 17.144 1.00 92.88 222 ALA A N 1
ATOM 1848 C CA . ALA A 1 222 ? -24.315 2.955 15.844 1.00 92.88 222 ALA A CA 1
ATOM 1849 C C . ALA A 1 222 ? -25.370 1.841 15.916 1.00 92.88 222 ALA A C 1
ATOM 1851 O O . ALA A 1 222 ? -26.239 1.767 15.050 1.00 92.88 222 ALA A O 1
ATOM 1852 N N . TYR A 1 223 ? -25.372 1.036 16.984 1.00 89.38 223 TYR A N 1
ATOM 1853 C CA . TYR A 1 223 ? -26.421 0.037 17.210 1.00 89.38 223 TYR A CA 1
ATOM 1854 C C . TYR A 1 223 ? -27.815 0.674 17.281 1.00 89.38 223 TYR A C 1
ATOM 1856 O O . TYR A 1 223 ? -28.747 0.202 16.632 1.00 89.38 223 TYR A O 1
ATOM 1864 N N . GLN A 1 224 ? -27.963 1.777 18.024 1.00 87.62 224 GLN A N 1
ATOM 1865 C CA . GLN A 1 224 ? -29.237 2.500 18.0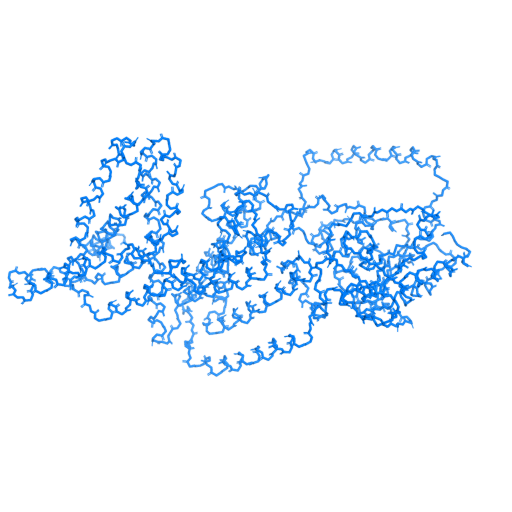78 1.00 87.62 224 GLN A CA 1
ATOM 1866 C C . GLN A 1 224 ? -29.660 2.999 16.696 1.00 87.62 224 GLN A C 1
ATOM 1868 O O . GLN A 1 224 ? -30.809 2.802 16.323 1.00 87.62 224 GLN A O 1
ATOM 1873 N N . ALA A 1 225 ? -28.727 3.560 15.924 1.00 92.00 225 ALA A N 1
ATOM 1874 C CA . ALA A 1 225 ? -28.974 4.045 14.570 1.00 92.00 225 ALA A CA 1
ATOM 1875 C C . ALA A 1 225 ? -29.466 2.945 13.611 1.00 92.00 225 ALA A C 1
ATOM 1877 O O . ALA A 1 225 ? -30.335 3.202 12.777 1.00 92.00 225 ALA A O 1
ATOM 1878 N N . ILE A 1 226 ? -28.950 1.718 13.750 1.00 91.81 226 ILE A N 1
ATOM 1879 C CA . ILE A 1 226 ? -29.417 0.546 12.994 1.00 91.81 226 ILE A CA 1
ATOM 1880 C C . ILE A 1 226 ? -30.849 0.188 13.400 1.00 91.81 226 ILE A C 1
ATOM 1882 O O . ILE A 1 226 ? -31.705 0.028 12.533 1.00 91.81 226 ILE A O 1
ATOM 1886 N N . VAL A 1 227 ? -31.129 0.115 14.705 1.00 90.50 227 VAL A N 1
ATOM 1887 C CA . VAL A 1 227 ? -32.465 -0.227 15.226 1.00 90.50 227 VAL A CA 1
ATOM 1888 C C . VAL A 1 227 ? -33.514 0.810 14.819 1.00 90.50 227 VAL A C 1
ATOM 1890 O O . VAL A 1 227 ? -34.622 0.445 14.437 1.00 90.50 227 VAL A O 1
ATOM 1893 N N . THR A 1 228 ? -33.176 2.099 14.865 1.00 93.06 228 THR A N 1
ATOM 1894 C CA . THR A 1 228 ? -34.075 3.192 14.461 1.00 93.06 228 THR A CA 1
ATOM 1895 C C . THR A 1 228 ? -34.072 3.449 12.958 1.00 93.06 228 THR A C 1
ATOM 1897 O O . THR A 1 228 ? -34.774 4.347 12.495 1.00 93.06 228 THR A O 1
ATOM 1900 N N . ASN A 1 229 ? -33.293 2.682 12.191 1.00 94.31 229 ASN A N 1
ATOM 1901 C CA . ASN A 1 229 ? -33.151 2.816 10.746 1.00 94.31 229 ASN A CA 1
ATOM 1902 C C . ASN A 1 229 ? -32.815 4.254 10.297 1.00 94.31 229 ASN A C 1
ATOM 1904 O O . ASN A 1 229 ? -33.306 4.739 9.278 1.00 94.31 229 ASN A O 1
ATOM 1908 N N . SER A 1 230 ? -31.971 4.948 11.062 1.00 93.06 230 SER A N 1
ATOM 1909 C CA . SER A 1 230 ? -31.600 6.343 10.820 1.00 93.06 230 SER A CA 1
ATOM 1910 C C . SER A 1 230 ? -30.087 6.484 10.632 1.00 93.06 230 SER A C 1
ATOM 1912 O O . SER A 1 230 ? -29.343 6.101 11.535 1.00 93.06 230 SER A O 1
ATOM 1914 N N . PRO A 1 231 ? -29.595 7.060 9.523 1.00 95.00 231 PRO A N 1
ATOM 1915 C CA . PRO A 1 231 ? -28.163 7.265 9.332 1.00 95.00 231 PRO A CA 1
ATOM 1916 C C . PRO A 1 231 ? -27.625 8.324 10.307 1.00 95.00 231 PRO A C 1
ATOM 1918 O O . PRO A 1 231 ? -28.160 9.428 10.389 1.00 95.00 231 PRO A O 1
ATOM 1921 N N . THR A 1 232 ? -26.545 8.010 11.030 1.00 95.75 232 THR A N 1
ATOM 1922 C CA . THR A 1 232 ? -25.912 8.922 12.002 1.00 95.75 232 THR A CA 1
ATOM 1923 C C . THR A 1 232 ? -24.388 8.968 11.836 1.00 95.75 232 THR A C 1
ATOM 1925 O O . THR A 1 232 ? -23.800 8.030 11.288 1.00 95.75 232 THR A O 1
ATOM 1928 N N . PRO A 1 233 ? -23.709 10.024 12.330 1.00 95.44 233 PRO A N 1
ATOM 1929 C CA . PRO A 1 233 ? -22.246 10.084 12.334 1.00 95.44 233 PRO A CA 1
ATOM 1930 C C . PRO A 1 233 ? -21.591 8.934 13.112 1.00 95.44 233 PRO A C 1
ATOM 1932 O O . PRO A 1 233 ? -20.546 8.441 12.703 1.00 95.44 233 PRO A O 1
ATOM 1935 N N . SER A 1 234 ? -22.215 8.463 14.198 1.00 95.56 234 SER A N 1
ATOM 1936 C CA . SER A 1 234 ? -21.715 7.308 14.953 1.00 95.56 234 SER A CA 1
ATOM 1937 C C . SER A 1 234 ? -21.710 6.042 14.101 1.00 95.56 234 SER A C 1
ATOM 1939 O O . SER A 1 234 ? -20.705 5.340 14.060 1.00 95.56 234 SER A O 1
ATOM 1941 N N . LEU A 1 235 ? -22.792 5.797 13.353 1.00 96.44 235 LEU A N 1
ATOM 1942 C CA . LEU A 1 235 ? -22.873 4.663 12.438 1.00 96.44 235 LEU A CA 1
ATOM 1943 C C . LEU A 1 235 ? -21.831 4.754 11.315 1.00 96.44 235 LEU A C 1
ATOM 1945 O O . LEU A 1 235 ? -21.171 3.767 11.010 1.00 96.44 235 LEU A O 1
ATOM 1949 N N . MET A 1 236 ? -21.645 5.947 10.743 1.00 96.75 236 MET A N 1
ATOM 1950 C CA . MET A 1 236 ? -20.606 6.223 9.747 1.00 96.75 236 MET A CA 1
ATOM 1951 C C . MET A 1 236 ? -19.204 5.857 10.259 1.00 96.75 236 MET A C 1
ATOM 1953 O O . MET A 1 236 ? -18.470 5.152 9.568 1.00 96.75 236 MET A O 1
ATOM 1957 N N . ILE A 1 237 ? -18.836 6.307 11.463 1.00 96.81 237 ILE A N 1
ATOM 1958 C CA . ILE A 1 237 ? -17.518 6.044 12.064 1.00 96.81 237 ILE A CA 1
ATOM 1959 C C . ILE A 1 237 ? -17.336 4.551 12.342 1.00 96.81 237 ILE A C 1
ATOM 1961 O O . ILE A 1 237 ? -16.332 3.969 11.935 1.00 96.81 237 ILE A O 1
ATOM 1965 N N . THR A 1 238 ? -18.322 3.914 12.977 1.00 96.12 238 THR A N 1
ATOM 1966 C CA . THR A 1 238 ? -18.254 2.488 13.317 1.00 96.12 238 THR A CA 1
ATOM 1967 C C . THR A 1 238 ? -18.146 1.602 12.078 1.00 96.12 238 THR A C 1
ATOM 1969 O O . THR A 1 238 ? -17.306 0.706 12.050 1.00 96.12 238 THR A O 1
ATOM 1972 N N . VAL A 1 239 ? -18.941 1.859 11.034 1.00 97.12 239 VAL A N 1
ATOM 1973 C CA . VAL A 1 239 ? -18.870 1.070 9.793 1.00 97.12 239 VAL A CA 1
ATOM 1974 C C . VAL A 1 239 ? -17.587 1.350 9.014 1.00 97.12 239 VAL A C 1
ATOM 1976 O O . VAL A 1 239 ? -17.031 0.417 8.444 1.00 97.12 239 VAL A O 1
ATOM 1979 N N . SER A 1 240 ? -17.067 2.581 9.032 1.00 98.06 240 SER A N 1
ATOM 1980 C CA . SER A 1 240 ? -15.762 2.882 8.421 1.00 98.06 240 SER A CA 1
ATOM 1981 C C . SER A 1 240 ? -14.645 2.069 9.076 1.00 98.06 240 SER A C 1
ATOM 1983 O O . SER A 1 240 ? -13.872 1.434 8.370 1.00 98.06 240 SER A O 1
ATOM 1985 N N . PHE A 1 241 ? -14.608 2.007 10.410 1.00 96.94 241 PHE A N 1
ATOM 1986 C CA . PHE A 1 241 ? -13.620 1.206 11.139 1.00 96.94 241 PHE A CA 1
ATOM 1987 C C . PHE A 1 241 ? -13.765 -0.303 10.877 1.00 96.94 241 PHE A C 1
ATOM 1989 O O . PHE A 1 241 ? -12.773 -1.001 10.659 1.00 96.94 241 PHE A O 1
ATOM 1996 N N . ALA A 1 242 ? -15.002 -0.813 10.858 1.00 96.44 242 ALA A N 1
ATOM 1997 C CA . ALA A 1 242 ? -15.273 -2.223 10.580 1.00 96.44 242 ALA A CA 1
ATOM 1998 C C . ALA A 1 242 ? -14.841 -2.622 9.159 1.00 96.44 242 ALA A C 1
ATOM 2000 O O . ALA A 1 242 ? -14.126 -3.607 8.988 1.00 96.44 242 ALA A O 1
ATOM 2001 N N . LEU A 1 243 ? -15.211 -1.828 8.147 1.00 98.12 243 LEU A N 1
ATOM 2002 C CA . LEU A 1 243 ? -14.781 -2.055 6.765 1.00 98.12 243 LEU A CA 1
ATOM 2003 C C . LEU A 1 243 ? -13.267 -1.895 6.618 1.00 98.12 243 LEU A C 1
ATOM 2005 O O . LEU A 1 243 ? -12.653 -2.684 5.913 1.00 98.12 243 LEU A O 1
ATOM 2009 N N . ALA A 1 244 ? -12.647 -0.933 7.305 1.00 98.38 244 ALA A N 1
ATOM 2010 C CA . ALA A 1 244 ? -11.195 -0.759 7.287 1.00 98.38 244 ALA A CA 1
ATOM 2011 C C . ALA A 1 244 ? -10.467 -1.969 7.876 1.00 98.38 244 ALA A C 1
ATOM 2013 O O . ALA A 1 244 ? -9.434 -2.365 7.357 1.00 98.38 244 ALA A O 1
ATOM 2014 N N . THR A 1 245 ? -11.025 -2.597 8.911 1.00 97.50 245 THR A N 1
ATOM 2015 C CA . THR A 1 245 ? -10.481 -3.835 9.481 1.00 97.50 245 THR A CA 1
ATOM 2016 C C . THR A 1 245 ? -10.604 -5.008 8.500 1.00 97.50 245 THR A C 1
ATOM 2018 O O . THR A 1 245 ? -9.646 -5.759 8.341 1.00 97.50 245 THR A O 1
ATOM 2021 N N . ILE A 1 246 ? -11.734 -5.131 7.791 1.00 97.81 246 ILE A N 1
ATOM 2022 C CA . ILE A 1 246 ? -11.931 -6.150 6.744 1.00 97.81 246 ILE A CA 1
ATOM 2023 C C . ILE A 1 246 ? -10.959 -5.934 5.577 1.00 97.81 246 ILE A C 1
ATOM 2025 O O . ILE A 1 246 ? -10.252 -6.860 5.195 1.00 97.81 246 ILE A O 1
ATOM 2029 N N . PHE A 1 247 ? -10.880 -4.715 5.040 1.00 98.19 247 PHE A N 1
ATOM 2030 C CA . PHE A 1 247 ? -9.998 -4.417 3.911 1.00 98.19 247 PHE A CA 1
ATOM 2031 C C . PHE A 1 247 ? -8.519 -4.402 4.292 1.00 98.19 247 PHE A C 1
ATOM 2033 O O . PHE A 1 247 ? -7.671 -4.692 3.459 1.00 98.19 247 PHE A O 1
ATOM 2040 N N . ASN A 1 248 ? -8.186 -4.144 5.556 1.00 98.00 248 ASN A N 1
ATOM 2041 C CA . ASN A 1 248 ? -6.841 -4.381 6.065 1.00 98.00 248 ASN A CA 1
ATOM 2042 C C . ASN A 1 248 ? -6.438 -5.854 5.897 1.00 98.00 248 ASN A C 1
ATOM 2044 O O . ASN A 1 248 ? -5.340 -6.121 5.429 1.00 98.00 248 ASN A O 1
ATOM 2048 N N . TYR A 1 249 ? -7.330 -6.800 6.211 1.00 97.50 249 TYR A N 1
ATOM 2049 C CA . TYR A 1 249 ? -7.062 -8.224 5.997 1.00 97.50 249 TYR A CA 1
ATOM 2050 C C . TYR A 1 249 ? -6.886 -8.568 4.516 1.00 97.50 249 TYR A C 1
ATOM 2052 O O . TYR A 1 249 ? -5.895 -9.194 4.162 1.00 97.50 249 TYR A O 1
ATOM 2060 N N . THR A 1 250 ? -7.813 -8.158 3.646 1.00 96.88 250 THR A N 1
ATOM 2061 C CA . THR A 1 250 ? -7.768 -8.556 2.227 1.00 96.88 250 THR A CA 1
ATOM 2062 C C . THR A 1 250 ? -6.591 -7.939 1.482 1.00 96.88 250 THR A C 1
ATOM 2064 O O . THR A 1 250 ? -5.970 -8.616 0.672 1.00 96.88 250 THR A O 1
ATOM 2067 N N . LEU A 1 251 ? -6.248 -6.682 1.775 1.00 97.12 251 LEU A N 1
ATOM 2068 C CA . LEU A 1 251 ? -5.075 -6.039 1.188 1.00 97.12 251 LEU A CA 1
ATOM 2069 C C . LEU A 1 251 ? -3.781 -6.667 1.708 1.00 97.12 251 LEU A C 1
ATOM 2071 O O . LEU A 1 251 ? -2.890 -6.922 0.912 1.00 97.12 251 LEU A O 1
ATOM 2075 N N . GLN A 1 252 ? -3.692 -6.972 3.009 1.00 96.12 252 GLN A N 1
ATOM 2076 C CA . GLN A 1 252 ? -2.517 -7.640 3.576 1.00 96.12 252 GLN A CA 1
ATOM 2077 C C . GLN A 1 252 ? -2.352 -9.072 3.050 1.00 96.12 252 GLN A C 1
ATOM 2079 O O . GLN A 1 252 ? -1.230 -9.515 2.841 1.00 96.12 252 GLN A O 1
ATOM 2084 N N . LEU A 1 253 ? -3.457 -9.785 2.815 1.00 94.88 253 LEU A N 1
ATOM 2085 C CA . LEU A 1 253 ? -3.448 -11.093 2.159 1.00 94.88 253 LEU A CA 1
ATOM 2086 C C . LEU A 1 253 ? -2.917 -10.989 0.725 1.00 94.88 253 LEU A C 1
ATOM 2088 O O . LEU A 1 253 ? -2.236 -11.894 0.263 1.00 94.88 253 LEU A O 1
ATOM 2092 N N . GLY A 1 254 ? -3.213 -9.880 0.045 1.00 93.19 254 GLY A N 1
ATOM 2093 C CA . GLY A 1 254 ? -2.728 -9.609 -1.301 1.00 93.19 254 GLY A CA 1
ATOM 2094 C C . GLY A 1 254 ? -1.223 -9.362 -1.400 1.00 93.19 254 GLY A C 1
ATOM 2095 O O . GLY A 1 254 ? -0.703 -9.525 -2.487 1.00 93.19 254 GLY A O 1
ATOM 2096 N N . VAL A 1 255 ? -0.556 -8.994 -0.300 1.00 94.12 255 VAL A N 1
ATOM 2097 C CA . VAL A 1 255 ? 0.900 -8.744 -0.206 1.00 94.12 255 VAL A CA 1
ATOM 2098 C C . VAL A 1 255 ? 1.540 -9.659 0.837 1.00 94.12 255 VAL A C 1
ATOM 2100 O O . VAL A 1 255 ? 2.310 -9.240 1.697 1.00 94.12 255 VAL A O 1
ATOM 2103 N N . ARG A 1 256 ? 1.111 -10.917 0.875 1.00 91.06 256 ARG A N 1
ATOM 2104 C CA . ARG A 1 256 ? 1.655 -11.903 1.807 1.00 91.06 256 ARG A CA 1
ATOM 2105 C C . ARG A 1 256 ? 2.975 -12.435 1.247 1.00 91.06 256 ARG A C 1
ATOM 2107 O O . ARG A 1 256 ? 3.001 -12.870 0.106 1.00 91.06 256 ARG A O 1
ATOM 2114 N N . SER A 1 257 ? 4.028 -12.442 2.062 1.00 82.88 257 SER A N 1
ATOM 2115 C CA . SER A 1 257 ? 5.357 -12.944 1.686 1.00 82.88 257 SER A CA 1
ATOM 2116 C C . SER A 1 257 ? 5.685 -14.320 2.273 1.00 82.88 257 SER A C 1
ATOM 2118 O O . SER A 1 257 ? 6.756 -14.836 2.004 1.00 82.88 257 SER A O 1
ATOM 2120 N N . ASP A 1 258 ? 4.825 -14.871 3.142 1.00 83.25 258 ASP A N 1
ATOM 2121 C CA . ASP A 1 258 ? 4.977 -16.172 3.837 1.00 83.25 258 ASP A CA 1
ATOM 2122 C C . ASP A 1 258 ? 6.267 -16.369 4.667 1.00 83.25 258 ASP A C 1
ATOM 2124 O O . ASP A 1 258 ? 6.461 -17.394 5.318 1.00 83.25 258 ASP A O 1
ATOM 2128 N N . GLU A 1 259 ? 7.092 -15.329 4.762 1.00 84.50 259 GLU A N 1
ATOM 2129 C CA . GLU A 1 259 ? 8.340 -15.302 5.517 1.00 84.50 259 GLU A CA 1
ATOM 2130 C C . GLU A 1 259 ? 8.322 -14.289 6.674 1.00 84.50 259 GLU A C 1
ATOM 2132 O O . GLU A 1 259 ? 7.452 -13.420 6.798 1.00 84.50 259 GLU A O 1
ATOM 2137 N N . THR A 1 260 ? 9.317 -14.400 7.556 1.00 88.69 260 THR A N 1
ATOM 2138 C CA . THR A 1 260 ? 9.605 -13.378 8.569 1.00 88.69 260 THR A CA 1
ATOM 2139 C C . THR A 1 260 ? 10.743 -12.480 8.122 1.00 88.69 260 THR A C 1
ATOM 2141 O O . THR A 1 260 ? 11.792 -12.977 7.722 1.00 88.69 260 THR A O 1
ATOM 2144 N N . LEU A 1 261 ? 10.614 -11.181 8.379 1.00 89.12 261 LEU A N 1
ATOM 2145 C CA . LEU A 1 261 ? 11.713 -10.229 8.278 1.00 89.12 261 LEU A CA 1
ATOM 2146 C C . LEU A 1 261 ? 12.034 -9.685 9.670 1.00 89.12 261 LEU A C 1
ATOM 2148 O O . LEU A 1 261 ? 11.147 -9.190 10.368 1.00 89.12 261 LEU A O 1
ATOM 2152 N N . LEU A 1 262 ? 13.298 -9.792 10.091 1.00 89.25 262 LEU A N 1
ATOM 2153 C CA . LEU A 1 262 ? 13.760 -9.364 11.422 1.00 89.25 262 LEU A CA 1
ATOM 2154 C C . LEU A 1 262 ? 12.912 -9.957 12.570 1.00 89.25 262 LEU A C 1
ATOM 2156 O O . LEU A 1 262 ? 12.485 -9.243 13.481 1.00 89.25 262 LEU A O 1
ATOM 2160 N N . ASP A 1 263 ? 12.610 -11.258 12.484 1.00 88.75 263 ASP A N 1
ATOM 2161 C CA . ASP A 1 263 ? 11.760 -12.006 13.426 1.00 88.75 263 ASP A CA 1
ATOM 2162 C C . ASP A 1 263 ? 10.329 -11.448 13.583 1.00 88.75 263 ASP A C 1
ATOM 2164 O O . ASP A 1 263 ? 9.652 -11.671 14.599 1.00 88.75 263 ASP A O 1
ATOM 2168 N N . LYS A 1 264 ? 9.837 -10.696 12.589 1.00 89.12 264 LYS A N 1
ATOM 2169 C CA . LYS A 1 264 ? 8.474 -10.159 12.546 1.00 89.12 264 LYS A CA 1
ATOM 2170 C C . LYS A 1 264 ? 7.746 -10.621 11.288 1.00 89.12 264 LYS A C 1
ATOM 2172 O O . LYS A 1 264 ? 8.258 -10.518 10.183 1.00 89.12 264 LYS A O 1
ATOM 2177 N N . PHE A 1 265 ? 6.496 -11.043 11.470 1.00 92.25 265 PHE A N 1
ATOM 2178 C CA . PHE A 1 265 ? 5.550 -11.261 10.368 1.00 92.25 265 PHE A CA 1
ATOM 2179 C C . PHE A 1 265 ? 4.996 -9.947 9.811 1.00 92.25 265 PHE A C 1
ATOM 2181 O O . PHE A 1 265 ? 4.628 -9.868 8.650 1.00 92.25 265 PHE A O 1
ATOM 2188 N N . ILE A 1 266 ? 4.903 -8.922 10.660 1.00 93.12 266 ILE A N 1
ATOM 2189 C CA . ILE A 1 266 ? 4.451 -7.577 10.311 1.00 93.12 266 ILE A CA 1
ATOM 2190 C C . ILE A 1 266 ? 5.080 -6.585 11.289 1.00 93.12 266 ILE A C 1
ATOM 2192 O O . ILE A 1 266 ? 5.223 -6.885 12.485 1.00 93.12 266 ILE A O 1
ATOM 2196 N N . PHE A 1 267 ? 5.482 -5.413 10.806 1.00 93.88 267 PHE A N 1
ATOM 2197 C CA . PHE A 1 267 ? 6.234 -4.461 11.615 1.00 93.88 267 PHE A CA 1
ATOM 2198 C C . PHE A 1 267 ? 5.340 -3.693 12.601 1.00 93.88 267 PHE A C 1
ATOM 2200 O O . PHE A 1 267 ? 4.124 -3.554 12.401 1.00 93.88 267 PHE A O 1
ATOM 2207 N N . PRO A 1 268 ? 5.914 -3.184 13.708 1.00 89.75 268 PRO A N 1
ATOM 2208 C CA . PRO A 1 268 ? 5.171 -2.399 14.685 1.00 89.75 268 PRO A CA 1
ATOM 2209 C C . PRO A 1 268 ? 4.460 -1.198 14.048 1.00 89.75 268 PRO A C 1
ATOM 2211 O O . PRO A 1 268 ? 5.058 -0.387 13.353 1.00 89.75 268 PRO A O 1
ATOM 2214 N N . GLY A 1 269 ? 3.163 -1.055 14.322 1.00 91.19 269 GLY A N 1
ATOM 2215 C CA . GLY A 1 269 ? 2.355 0.062 13.824 1.00 91.19 269 GLY A CA 1
ATOM 2216 C C . GLY A 1 269 ? 1.737 -0.146 12.439 1.00 91.19 269 GLY A C 1
ATOM 2217 O O . GLY A 1 269 ? 0.726 0.493 12.177 1.00 91.19 269 GLY A O 1
ATOM 2218 N N . ALA A 1 270 ? 2.228 -1.074 11.612 1.00 95.56 270 ALA A N 1
ATOM 2219 C CA . ALA A 1 270 ? 1.754 -1.287 10.237 1.00 95.56 270 ALA A CA 1
ATOM 2220 C C . ALA A 1 270 ? 0.239 -1.555 10.137 1.00 95.56 270 ALA A C 1
ATOM 2222 O O . ALA A 1 270 ? -0.492 -0.808 9.491 1.00 95.56 270 ALA A O 1
ATOM 2223 N N . THR A 1 271 ? -0.272 -2.554 10.867 1.00 95.62 271 THR A N 1
ATOM 2224 C CA . THR A 1 271 ? -1.712 -2.885 10.872 1.00 95.62 271 THR A CA 1
ATOM 2225 C C . THR A 1 271 ? -2.574 -1.722 11.367 1.00 95.62 271 THR A C 1
ATOM 2227 O O . THR A 1 271 ? -3.640 -1.440 10.825 1.00 95.62 271 THR A O 1
ATOM 2230 N N . ALA A 1 272 ? -2.117 -1.025 12.413 1.00 94.50 272 ALA A N 1
ATOM 2231 C CA . ALA A 1 272 ? -2.844 0.119 12.952 1.00 94.50 272 ALA A CA 1
ATOM 2232 C C . ALA A 1 272 ? -2.851 1.279 11.949 1.00 94.50 272 ALA A C 1
ATOM 2234 O O . ALA A 1 272 ? -3.884 1.920 11.770 1.00 94.50 272 ALA A O 1
ATOM 2235 N N . TYR A 1 273 ? -1.724 1.515 11.274 1.00 97.00 273 TYR A N 1
ATOM 2236 C CA . TYR A 1 273 ? -1.581 2.541 10.253 1.00 97.00 273 TYR A CA 1
ATOM 2237 C C . TYR A 1 273 ? -2.563 2.302 9.107 1.00 97.00 273 TYR A C 1
ATOM 2239 O O . TYR A 1 273 ? -3.330 3.203 8.776 1.00 97.00 273 TYR A O 1
ATOM 2247 N N . GLN A 1 274 ? -2.633 1.074 8.590 1.00 97.88 274 GLN A N 1
ATOM 2248 C CA . GLN A 1 274 ? -3.546 0.724 7.505 1.00 97.88 274 GLN A CA 1
ATOM 2249 C C . GLN A 1 274 ? -5.018 0.841 7.892 1.00 97.88 274 GLN A C 1
ATOM 2251 O O . GLN A 1 274 ? -5.797 1.450 7.158 1.00 97.88 274 GLN A O 1
ATOM 2256 N N . ILE A 1 275 ? -5.411 0.352 9.071 1.00 97.69 275 ILE A N 1
ATOM 2257 C CA . ILE A 1 275 ? -6.792 0.506 9.551 1.00 97.69 275 ILE A CA 1
ATOM 2258 C C . ILE A 1 275 ? -7.149 1.992 9.719 1.00 97.69 275 ILE A C 1
ATOM 2260 O O . ILE A 1 275 ? -8.246 2.404 9.331 1.00 97.69 275 ILE A O 1
ATOM 2264 N N . ILE A 1 276 ? -6.246 2.816 10.262 1.00 96.50 276 ILE A N 1
ATOM 2265 C CA . ILE A 1 276 ? -6.475 4.257 10.449 1.00 96.50 276 ILE A CA 1
ATOM 2266 C C . ILE A 1 276 ? -6.566 4.976 9.098 1.00 96.50 276 ILE A C 1
ATOM 2268 O O . ILE A 1 276 ? -7.507 5.744 8.892 1.00 96.50 276 ILE A O 1
ATOM 2272 N N . ALA A 1 277 ? -5.644 4.704 8.172 1.00 97.19 277 ALA A N 1
ATOM 2273 C CA . ALA A 1 277 ? -5.618 5.304 6.841 1.00 97.19 277 ALA A CA 1
ATOM 2274 C C . ALA A 1 277 ? -6.876 4.946 6.032 1.00 97.19 277 ALA A C 1
ATOM 2276 O O . ALA A 1 277 ? -7.538 5.830 5.489 1.00 97.19 277 ALA A O 1
ATOM 2277 N N . LEU A 1 278 ? -7.289 3.675 6.025 1.00 98.12 278 LEU A N 1
ATOM 2278 C CA . LEU A 1 278 ? -8.527 3.247 5.365 1.00 98.12 278 LEU A CA 1
ATOM 2279 C C . LEU A 1 278 ? -9.767 3.853 6.032 1.00 98.12 278 LEU A C 1
ATOM 2281 O O . LEU A 1 278 ? -10.658 4.344 5.340 1.00 98.12 278 LEU A O 1
ATOM 2285 N N . THR A 1 279 ? -9.817 3.894 7.369 1.00 97.94 279 THR A N 1
ATOM 2286 C CA . THR A 1 279 ? -10.919 4.551 8.093 1.00 97.94 279 THR A CA 1
ATOM 2287 C C . THR A 1 279 ? -11.019 6.021 7.693 1.00 97.94 279 THR A C 1
ATOM 2289 O O . THR A 1 279 ? -12.112 6.506 7.406 1.00 97.94 279 THR A O 1
ATOM 2292 N N . TYR A 1 280 ? -9.888 6.724 7.627 1.00 96.88 280 TYR A N 1
ATOM 2293 C CA . TYR A 1 280 ? -9.806 8.111 7.181 1.00 96.88 280 TYR A CA 1
ATOM 2294 C C . TYR A 1 280 ? -10.369 8.298 5.763 1.00 96.88 280 TYR A C 1
ATOM 2296 O O . TYR A 1 280 ? -11.244 9.145 5.558 1.00 96.88 280 TYR A O 1
ATOM 2304 N N . LEU A 1 281 ? -9.948 7.467 4.804 1.00 96.62 281 LEU A N 1
ATOM 2305 C CA . LEU A 1 281 ? -10.441 7.511 3.423 1.00 96.62 281 LEU A CA 1
ATOM 2306 C C . LEU A 1 281 ? -11.952 7.242 3.342 1.00 96.62 281 LEU A C 1
ATOM 2308 O O . LEU A 1 281 ? -12.691 7.966 2.671 1.00 96.62 281 LEU A O 1
ATOM 2312 N N . PHE A 1 282 ? -12.445 6.245 4.076 1.00 98.25 282 PHE A N 1
ATOM 2313 C CA . PHE A 1 282 ? -13.866 5.894 4.091 1.00 98.25 282 PHE A CA 1
ATOM 2314 C C . PHE A 1 282 ? -14.724 7.002 4.703 1.00 98.25 282 PHE A C 1
ATOM 2316 O O . PHE A 1 282 ? -15.794 7.317 4.173 1.00 98.25 282 PHE A O 1
ATOM 2323 N N . LEU A 1 283 ? -14.243 7.662 5.759 1.00 98.19 283 LEU A N 1
ATOM 2324 C CA . LEU A 1 283 ? -14.911 8.825 6.343 1.00 98.19 283 LEU A CA 1
ATOM 2325 C C . LEU A 1 283 ? -15.044 9.975 5.338 1.00 98.19 283 LEU A C 1
ATOM 2327 O O . LEU A 1 283 ? -16.113 10.588 5.268 1.00 98.19 283 LEU A O 1
ATOM 2331 N N . ILE A 1 284 ? -14.014 10.244 4.527 1.00 97.38 284 ILE A N 1
ATOM 2332 C CA . ILE A 1 284 ? -14.092 11.245 3.451 1.00 97.38 284 ILE A CA 1
ATOM 2333 C C . ILE A 1 284 ? -15.194 10.872 2.457 1.00 97.38 284 ILE A C 1
ATOM 2335 O O . ILE A 1 284 ? -16.037 11.716 2.148 1.00 97.38 284 ILE A O 1
ATOM 2339 N N . ILE A 1 285 ? -15.262 9.612 2.017 1.00 97.44 285 ILE A N 1
ATOM 2340 C CA . ILE A 1 285 ? -16.310 9.140 1.096 1.00 97.44 285 ILE A CA 1
ATOM 2341 C C . ILE A 1 285 ? -17.702 9.361 1.706 1.00 97.44 285 ILE A C 1
ATOM 2343 O O . ILE A 1 285 ? -18.567 9.986 1.083 1.00 97.44 285 ILE A O 1
ATOM 2347 N N . TYR A 1 286 ? -17.934 8.941 2.952 1.00 97.75 286 TYR A N 1
ATOM 2348 C CA . TYR A 1 286 ? -19.218 9.181 3.617 1.00 97.75 286 TYR A CA 1
ATOM 2349 C C . TYR A 1 286 ? -19.559 10.669 3.730 1.00 97.75 286 TYR A C 1
ATOM 2351 O O . TYR A 1 286 ? -20.716 11.050 3.525 1.00 97.75 286 TYR A O 1
ATOM 2359 N N . LEU A 1 287 ? -18.578 11.523 4.022 1.00 96.69 287 LEU A N 1
ATOM 2360 C CA . LEU A 1 287 ? -18.781 12.966 4.105 1.00 96.69 287 LEU A CA 1
ATOM 2361 C C . LEU A 1 287 ? -19.032 13.596 2.737 1.00 96.69 287 LEU A C 1
ATOM 2363 O O . LEU A 1 287 ? -19.799 14.551 2.677 1.00 96.69 287 LEU A O 1
ATOM 2367 N N . VAL A 1 288 ? -18.464 13.094 1.642 1.00 95.56 288 VAL A N 1
ATOM 2368 C CA . VAL A 1 288 ? -18.693 13.597 0.274 1.00 95.56 288 VAL A CA 1
ATOM 2369 C C . VAL A 1 288 ? -20.089 13.212 -0.227 1.00 95.56 288 VAL A C 1
ATOM 2371 O O . VAL A 1 288 ? -20.836 14.073 -0.700 1.00 95.56 288 VAL A O 1
ATOM 2374 N N . PHE A 1 289 ? -20.507 11.961 -0.038 1.00 95.06 289 PHE A N 1
ATOM 2375 C CA . PHE A 1 289 ? -21.826 11.489 -0.479 1.00 95.06 289 PHE A CA 1
ATOM 2376 C C . PHE A 1 289 ? -22.957 11.914 0.468 1.00 95.06 289 PHE A C 1
ATOM 2378 O O . PHE A 1 289 ? -24.086 12.157 0.034 1.00 95.06 289 PHE A O 1
ATOM 2385 N N . ASN A 1 290 ? -22.674 12.010 1.772 1.00 95.94 290 ASN A N 1
ATOM 2386 C CA . ASN A 1 290 ? -23.628 12.297 2.851 1.00 95.94 290 ASN A CA 1
ATOM 2387 C C . ASN A 1 290 ? -24.878 11.392 2.847 1.00 95.94 290 ASN A C 1
ATOM 2389 O O . ASN A 1 290 ? -25.925 11.763 3.380 1.00 95.94 290 ASN A O 1
ATOM 2393 N N . ARG A 1 291 ? -24.783 10.212 2.230 1.00 95.25 291 ARG A N 1
ATOM 2394 C CA . ARG A 1 291 ? -25.820 9.179 2.167 1.00 95.25 291 ARG A CA 1
ATOM 2395 C C . ARG A 1 291 ? -25.179 7.858 2.539 1.00 95.25 291 ARG A C 1
ATOM 2397 O O . ARG A 1 291 ? -24.244 7.438 1.865 1.00 95.25 291 ARG A O 1
ATOM 2404 N N . PHE A 1 292 ? -25.690 7.231 3.595 1.00 95.44 292 PHE A N 1
ATOM 2405 C CA . PHE A 1 292 ? -25.041 6.075 4.202 1.00 95.44 292 PHE A CA 1
ATOM 2406 C C . PHE A 1 292 ? -24.911 4.913 3.214 1.00 95.44 292 PHE A C 1
ATOM 2408 O O . PHE A 1 292 ? -23.800 4.601 2.810 1.00 95.44 292 PHE A O 1
ATOM 2415 N N . LEU A 1 293 ? -26.029 4.359 2.728 1.00 94.38 293 LEU A N 1
ATOM 2416 C CA . LEU A 1 293 ? -25.978 3.160 1.886 1.00 94.38 293 LEU A CA 1
ATOM 2417 C C . LEU A 1 293 ? -25.212 3.369 0.569 1.00 94.38 293 LEU A C 1
ATOM 2419 O O . LEU A 1 293 ? -24.499 2.474 0.136 1.00 94.38 293 LEU A O 1
ATOM 2423 N N . SER A 1 294 ? -25.327 4.546 -0.058 1.00 94.00 294 SER A N 1
ATOM 2424 C CA . SER A 1 294 ? -24.589 4.859 -1.291 1.00 94.00 294 SER A CA 1
ATOM 2425 C C . SER A 1 294 ? -23.074 4.882 -1.063 1.00 94.00 294 SER A C 1
ATOM 2427 O O . SER A 1 294 ? -22.332 4.329 -1.866 1.00 94.00 294 SER A O 1
ATOM 2429 N N . ALA A 1 295 ? -22.621 5.491 0.037 1.00 96.44 295 ALA A N 1
ATOM 2430 C CA . ALA A 1 295 ? -21.207 5.518 0.399 1.00 96.44 295 ALA A CA 1
ATOM 2431 C C . ALA A 1 295 ? -20.698 4.130 0.812 1.00 96.44 295 ALA A C 1
ATOM 2433 O O . ALA A 1 295 ? -19.640 3.721 0.350 1.00 96.44 295 ALA A O 1
ATOM 2434 N N . THR A 1 296 ? -21.463 3.379 1.616 1.00 96.31 296 THR A N 1
ATOM 2435 C CA . THR A 1 296 ? -21.121 1.998 1.995 1.00 96.31 296 THR A CA 1
ATOM 2436 C C . THR A 1 296 ? -20.980 1.103 0.767 1.00 96.31 296 THR A C 1
ATOM 2438 O O . THR A 1 296 ? -20.015 0.356 0.669 1.00 96.31 296 THR A O 1
ATOM 2441 N N . PHE A 1 297 ? -21.918 1.203 -0.181 1.00 94.56 297 PHE A N 1
ATOM 2442 C CA . PHE A 1 297 ? -21.871 0.466 -1.442 1.00 94.56 297 PHE A CA 1
ATOM 2443 C C . PHE A 1 297 ? -20.601 0.789 -2.230 1.00 94.56 297 PHE A C 1
ATOM 2445 O O . PHE A 1 297 ? -19.893 -0.131 -2.628 1.00 94.56 297 PHE A O 1
ATOM 2452 N N . LEU A 1 298 ? -20.291 2.080 -2.400 1.00 94.94 298 LEU A N 1
ATOM 2453 C CA . LEU A 1 298 ? -19.080 2.499 -3.098 1.00 94.94 298 LEU A CA 1
ATOM 2454 C C . LEU A 1 298 ? -17.833 1.924 -2.423 1.00 94.94 298 LEU A C 1
ATOM 2456 O O . LEU A 1 298 ? -17.041 1.293 -3.105 1.00 94.94 298 LEU A O 1
ATOM 2460 N N . ILE A 1 299 ? -17.708 2.073 -1.099 1.00 97.12 299 ILE A N 1
ATOM 2461 C CA . ILE A 1 299 ? -16.563 1.569 -0.325 1.00 97.12 299 ILE A CA 1
ATOM 2462 C C . ILE A 1 299 ? -16.394 0.058 -0.503 1.00 97.12 299 ILE A C 1
ATOM 2464 O O . ILE A 1 299 ? -15.275 -0.400 -0.709 1.00 97.12 299 ILE A O 1
ATOM 2468 N N . ILE A 1 300 ? -17.482 -0.715 -0.423 1.00 96.00 300 ILE A N 1
ATOM 2469 C CA . ILE A 1 300 ? -17.417 -2.173 -0.571 1.00 96.00 300 ILE A CA 1
ATOM 2470 C C . ILE A 1 300 ? -16.966 -2.545 -1.983 1.00 96.00 300 ILE A C 1
ATOM 2472 O O . ILE A 1 300 ? -16.026 -3.320 -2.129 1.00 96.00 300 ILE A O 1
ATOM 2476 N N . VAL A 1 301 ? -17.596 -1.973 -3.012 1.00 92.69 301 VAL A N 1
ATOM 2477 C CA . VAL A 1 301 ? -17.261 -2.273 -4.411 1.00 92.69 301 VAL A CA 1
ATOM 2478 C C . VAL A 1 301 ? -15.814 -1.896 -4.715 1.00 92.69 301 VAL A C 1
ATOM 2480 O O . VAL A 1 301 ? -15.059 -2.734 -5.202 1.00 92.69 301 VAL A O 1
ATOM 2483 N N . THR A 1 302 ? -15.394 -0.673 -4.385 1.00 91.50 302 THR A N 1
ATOM 2484 C CA . THR A 1 302 ? -14.021 -0.230 -4.656 1.00 91.50 302 THR A CA 1
ATOM 2485 C C . THR A 1 302 ? -13.009 -0.994 -3.819 1.00 91.50 302 THR A C 1
ATOM 2487 O O . THR A 1 302 ? -11.968 -1.365 -4.338 1.00 91.50 302 THR A O 1
ATOM 2490 N N . GLY A 1 303 ? -13.297 -1.271 -2.545 1.00 94.31 303 GLY A N 1
ATOM 2491 C CA . GLY A 1 303 ? -12.381 -2.005 -1.675 1.00 94.31 303 GLY A CA 1
ATOM 2492 C C . GLY A 1 303 ? -12.167 -3.450 -2.129 1.00 94.31 303 GLY A C 1
ATOM 2493 O O . GLY A 1 303 ? -11.038 -3.936 -2.075 1.00 94.31 303 GLY A O 1
ATOM 2494 N N . VAL A 1 304 ? -13.214 -4.123 -2.626 1.00 91.56 304 VAL A N 1
ATOM 2495 C CA . VAL A 1 304 ? -13.096 -5.472 -3.206 1.00 91.56 304 VAL A CA 1
ATOM 2496 C C . VAL A 1 304 ? -12.264 -5.430 -4.483 1.00 91.56 304 VAL A C 1
ATOM 2498 O O . VAL A 1 304 ? -11.316 -6.198 -4.589 1.00 91.56 304 VAL A O 1
ATOM 2501 N N . ILE A 1 305 ? -12.561 -4.507 -5.406 1.00 87.25 305 ILE A N 1
ATOM 2502 C CA . ILE A 1 305 ? -11.791 -4.353 -6.652 1.00 87.25 305 ILE A CA 1
ATOM 2503 C C . ILE A 1 305 ? -10.315 -4.090 -6.340 1.00 87.25 305 ILE A C 1
ATOM 2505 O O . ILE A 1 305 ? -9.461 -4.810 -6.838 1.00 87.25 305 ILE A O 1
ATOM 2509 N N . ILE A 1 306 ? -10.016 -3.123 -5.467 1.00 91.56 306 ILE A N 1
ATOM 2510 C CA . ILE A 1 306 ? -8.643 -2.798 -5.050 1.00 91.56 306 ILE A CA 1
ATOM 2511 C C . ILE A 1 306 ? -7.961 -4.028 -4.442 1.00 91.56 306 ILE A C 1
ATOM 2513 O O . ILE A 1 306 ? -6.811 -4.290 -4.763 1.00 91.56 306 ILE A O 1
ATOM 2517 N N . SER A 1 307 ? -8.653 -4.807 -3.604 1.00 93.31 307 SER A N 1
ATOM 2518 C CA . SER A 1 307 ? -8.063 -6.002 -2.982 1.00 93.31 307 SER A CA 1
ATOM 2519 C C . SER A 1 307 ? -7.741 -7.099 -3.996 1.00 93.31 307 SER A C 1
ATOM 2521 O O . SER A 1 307 ? -6.673 -7.698 -3.917 1.00 93.31 307 SER A O 1
ATOM 2523 N N . VAL A 1 308 ? -8.645 -7.347 -4.947 1.00 87.88 308 VAL A N 1
ATOM 2524 C CA . VAL A 1 308 ? -8.454 -8.352 -6.002 1.00 87.88 308 VAL A CA 1
ATOM 2525 C C . VAL A 1 308 ? -7.336 -7.925 -6.948 1.00 87.88 308 VAL A C 1
ATOM 2527 O O . VAL A 1 308 ? -6.407 -8.691 -7.167 1.00 87.88 308 VAL A O 1
ATOM 2530 N N . VAL A 1 309 ? -7.378 -6.685 -7.445 1.00 86.31 309 VAL A N 1
ATOM 2531 C CA . VAL A 1 309 ? -6.341 -6.152 -8.341 1.00 86.31 309 VAL A CA 1
ATOM 2532 C C . VAL A 1 309 ? -4.981 -6.144 -7.649 1.00 86.31 309 VAL A C 1
ATOM 2534 O O . VAL A 1 309 ? -3.997 -6.527 -8.265 1.00 86.31 309 VAL A O 1
ATOM 2537 N N . ASN A 1 310 ? -4.917 -5.767 -6.369 1.00 91.94 310 ASN A N 1
ATOM 2538 C CA . ASN A 1 310 ? -3.669 -5.795 -5.614 1.00 91.94 310 ASN A CA 1
ATOM 2539 C C . ASN A 1 310 ? -3.078 -7.207 -5.520 1.00 91.94 310 ASN A C 1
ATOM 2541 O O . ASN A 1 310 ? -1.885 -7.361 -5.726 1.00 91.94 310 ASN A O 1
ATOM 2545 N N . ASN A 1 311 ? -3.893 -8.224 -5.225 1.00 90.44 311 ASN A N 1
ATOM 2546 C CA . ASN A 1 311 ? -3.418 -9.607 -5.148 1.00 90.44 311 ASN A CA 1
ATOM 2547 C C . ASN A 1 311 ? -2.945 -10.142 -6.510 1.00 90.44 311 ASN A C 1
ATOM 2549 O O . ASN A 1 311 ? -1.901 -10.780 -6.570 1.00 90.44 311 ASN A O 1
ATOM 2553 N N . ILE A 1 312 ? -3.676 -9.845 -7.589 1.00 84.31 312 ILE A N 1
ATOM 2554 C CA . ILE A 1 312 ? -3.283 -10.257 -8.943 1.00 84.31 312 ILE A CA 1
ATOM 2555 C C . ILE A 1 312 ? -1.983 -9.562 -9.358 1.00 84.31 312 ILE A C 1
ATOM 2557 O O . ILE A 1 312 ? -1.054 -10.217 -9.816 1.00 84.31 312 ILE A O 1
ATOM 2561 N N . LYS A 1 313 ? -1.893 -8.239 -9.169 1.00 84.25 313 LYS A N 1
ATOM 2562 C CA . LYS A 1 313 ? -0.710 -7.463 -9.560 1.00 84.25 313 LYS A CA 1
ATOM 2563 C C . LYS A 1 313 ? 0.535 -7.905 -8.786 1.00 84.25 313 LYS A C 1
ATOM 2565 O O . LYS A 1 313 ? 1.578 -8.104 -9.402 1.00 84.25 313 LYS A O 1
ATOM 2570 N N . GLU A 1 314 ? 0.403 -8.110 -7.476 1.00 87.69 314 GLU A N 1
ATOM 2571 C CA . GLU A 1 314 ? 1.496 -8.610 -6.640 1.00 87.69 314 GLU A CA 1
ATOM 2572 C C . GLU A 1 314 ? 1.992 -9.974 -7.138 1.00 87.69 314 GLU A C 1
ATOM 2574 O O . GLU A 1 314 ? 3.191 -10.144 -7.325 1.00 87.69 314 GLU A O 1
ATOM 2579 N N . GLY A 1 315 ? 1.080 -10.912 -7.423 1.00 83.31 315 GLY A N 1
ATOM 2580 C CA . GLY A 1 315 ? 1.442 -12.248 -7.906 1.00 83.31 315 GLY A CA 1
ATOM 2581 C C . GLY A 1 315 ? 2.118 -12.260 -9.280 1.00 83.31 315 GLY A C 1
ATOM 2582 O O . GLY A 1 315 ? 2.947 -13.123 -9.536 1.00 83.31 315 GLY A O 1
ATOM 2583 N N . LEU A 1 316 ? 1.799 -11.298 -10.153 1.00 75.44 316 LEU A N 1
ATOM 2584 C CA . LEU A 1 316 ? 2.376 -11.219 -11.500 1.00 75.44 316 LEU A CA 1
ATOM 2585 C C . LEU A 1 316 ? 3.702 -10.452 -11.558 1.00 75.44 316 LEU A C 1
ATOM 2587 O O . LEU A 1 316 ? 4.510 -10.706 -12.448 1.00 75.44 316 LEU A O 1
ATOM 2591 N N . ARG A 1 317 ? 3.903 -9.458 -10.681 1.00 77.25 317 ARG A N 1
ATOM 2592 C CA . ARG A 1 317 ? 4.975 -8.455 -10.841 1.00 77.25 317 ARG A CA 1
ATOM 2593 C C . ARG A 1 317 ? 5.814 -8.210 -9.590 1.00 77.25 317 ARG A C 1
ATOM 2595 O O . ARG A 1 317 ? 6.684 -7.342 -9.628 1.00 77.25 317 ARG A O 1
ATOM 2602 N N . SER A 1 318 ? 5.528 -8.887 -8.476 1.00 82.69 318 SER A N 1
ATOM 2603 C CA . SER A 1 318 ? 6.121 -8.577 -7.163 1.00 82.69 318 SER A CA 1
ATOM 2604 C C . SER A 1 318 ? 6.041 -7.076 -6.838 1.00 82.69 318 SER A C 1
ATOM 2606 O O . SER A 1 318 ? 6.949 -6.475 -6.255 1.00 82.69 318 SER A O 1
ATOM 2608 N N . GLU A 1 319 ? 4.954 -6.444 -7.286 1.00 86.25 319 GLU A N 1
ATOM 2609 C CA . GLU A 1 319 ? 4.667 -5.028 -7.117 1.00 86.25 319 GLU A CA 1
ATOM 2610 C C . GLU A 1 319 ? 3.186 -4.875 -6.748 1.00 86.25 319 GLU A C 1
ATOM 2612 O O . GLU A 1 319 ? 2.311 -5.287 -7.520 1.00 86.25 319 GLU A O 1
ATOM 2617 N N . PRO A 1 320 ? 2.874 -4.235 -5.612 1.00 91.50 320 PRO A N 1
ATOM 2618 C CA . PRO A 1 320 ? 1.502 -4.102 -5.169 1.00 91.50 320 PRO A CA 1
ATOM 2619 C C . PRO A 1 320 ? 0.776 -3.042 -5.999 1.00 91.50 320 PRO A C 1
ATOM 2621 O O . PRO A 1 320 ? 1.358 -2.345 -6.838 1.00 91.50 320 PRO A O 1
ATOM 2624 N N . LEU A 1 321 ? -0.520 -2.867 -5.749 1.00 91.19 321 LEU A N 1
ATOM 2625 C CA . LEU A 1 321 ? -1.265 -1.768 -6.355 1.00 91.19 321 LEU A CA 1
ATOM 2626 C C . LEU A 1 321 ? -0.727 -0.429 -5.831 1.00 91.19 321 LEU A C 1
ATOM 2628 O O . LEU A 1 321 ? -0.775 -0.169 -4.633 1.00 91.19 321 LEU A O 1
ATOM 2632 N N . LEU A 1 322 ? -0.253 0.439 -6.712 1.00 89.94 322 LEU A N 1
ATOM 2633 C CA . LEU A 1 322 ? 0.350 1.735 -6.415 1.00 89.94 322 LEU A CA 1
ATOM 2634 C C . LEU A 1 322 ? -0.600 2.889 -6.751 1.00 89.94 322 LEU A C 1
ATOM 2636 O O . LEU A 1 322 ? -1.588 2.732 -7.466 1.00 89.94 322 LEU A O 1
ATOM 2640 N N . ILE A 1 323 ? -0.297 4.090 -6.253 1.00 86.81 323 ILE A N 1
ATOM 2641 C CA . ILE A 1 323 ? -1.069 5.301 -6.581 1.00 86.81 323 ILE A CA 1
ATOM 2642 C C . ILE A 1 323 ? -0.954 5.651 -8.071 1.00 86.81 323 ILE A C 1
ATOM 2644 O O . ILE A 1 323 ? -1.917 6.127 -8.673 1.00 86.81 323 ILE A O 1
ATOM 2648 N N . THR A 1 324 ? 0.201 5.386 -8.673 1.00 78.69 324 THR A N 1
ATOM 2649 C CA . THR A 1 324 ? 0.480 5.601 -10.098 1.00 78.69 324 THR A CA 1
ATOM 2650 C C . THR A 1 324 ? -0.407 4.749 -10.999 1.00 78.69 324 THR A C 1
ATOM 2652 O O . THR A 1 324 ? -0.855 5.237 -12.032 1.00 78.69 324 THR A O 1
ATOM 2655 N N . ASP A 1 325 ? -0.795 3.549 -10.563 1.00 80.38 325 ASP A N 1
ATOM 2656 C CA . ASP A 1 325 ? -1.709 2.687 -11.321 1.00 80.38 325 ASP A CA 1
ATOM 2657 C C . ASP A 1 325 ? -3.104 3.320 -11.485 1.00 80.38 325 ASP A C 1
ATOM 2659 O O . ASP A 1 325 ? -3.809 3.057 -12.459 1.00 80.38 325 ASP A O 1
ATOM 2663 N N . PHE A 1 326 ? -3.517 4.213 -10.574 1.00 76.44 326 PHE A N 1
ATOM 2664 C CA . PHE A 1 326 ? -4.779 4.945 -10.727 1.00 76.44 326 PHE A CA 1
ATOM 2665 C C . PHE A 1 326 ? -4.724 5.975 -11.862 1.00 76.44 326 PHE A C 1
ATOM 2667 O O . PHE A 1 326 ? -5.773 6.344 -12.396 1.00 76.44 326 PHE A O 1
ATOM 2674 N N . VAL A 1 327 ? -3.529 6.425 -12.263 1.00 68.94 327 VAL A N 1
ATOM 2675 C CA . VAL A 1 327 ? -3.344 7.254 -13.466 1.00 68.94 327 VAL A CA 1
ATOM 2676 C C . VAL A 1 327 ? -3.679 6.431 -14.714 1.00 68.94 327 VAL A C 1
ATOM 2678 O O . VAL A 1 327 ? -4.351 6.939 -15.615 1.00 68.94 327 VAL A O 1
ATOM 2681 N N . TRP A 1 328 ? -3.338 5.139 -14.709 1.00 61.91 328 TRP A N 1
ATOM 2682 C CA . TRP A 1 328 ? -3.647 4.181 -15.775 1.00 61.91 328 TRP A CA 1
ATOM 2683 C C . TRP A 1 328 ? -5.092 3.679 -15.778 1.00 61.91 328 TRP A C 1
ATOM 2685 O O . TRP A 1 328 ? -5.464 2.908 -16.655 1.00 61.91 328 TRP A O 1
ATOM 2695 N N . LEU A 1 329 ? -5.979 4.155 -14.893 1.00 63.38 329 LEU A N 1
ATOM 2696 C CA . LEU A 1 329 ? -7.420 3.877 -15.038 1.00 63.38 329 LEU A CA 1
ATOM 2697 C C . LEU A 1 329 ? -7.994 4.404 -16.363 1.00 63.38 329 LEU A C 1
ATOM 2699 O O . LEU A 1 329 ? -9.062 3.964 -16.789 1.00 63.38 329 LEU A O 1
ATOM 2703 N N . LYS A 1 330 ? -7.298 5.342 -17.017 1.00 60.31 330 LYS A N 1
ATOM 2704 C CA . LYS A 1 330 ? -7.612 5.786 -18.381 1.00 60.31 330 LYS A CA 1
ATOM 2705 C C . LYS A 1 330 ? -7.222 4.758 -19.456 1.00 60.31 330 LYS A C 1
ATOM 2707 O O . LYS A 1 330 ? -7.766 4.816 -20.551 1.00 60.31 330 LYS A O 1
ATOM 2712 N N . GLU A 1 331 ? -6.354 3.807 -19.127 1.00 64.31 331 GLU A N 1
ATOM 2713 C CA . GLU A 1 331 ? -5.785 2.764 -19.990 1.00 64.31 331 GLU A CA 1
ATOM 2714 C C . GLU A 1 331 ? -6.265 1.376 -19.531 1.00 64.31 331 GLU A C 1
ATOM 2716 O O . GLU A 1 331 ? -5.492 0.444 -19.313 1.00 64.31 331 GLU A O 1
ATOM 2721 N N . ILE A 1 332 ? -7.583 1.226 -19.352 1.00 63.19 332 ILE A N 1
ATOM 2722 C CA . ILE A 1 332 ? -8.167 0.004 -18.780 1.00 63.19 332 ILE A CA 1
ATOM 2723 C C . ILE A 1 332 ? -7.851 -1.259 -19.595 1.00 63.19 332 ILE A C 1
ATOM 2725 O O . ILE A 1 332 ? -7.821 -2.341 -19.021 1.00 63.19 332 ILE A O 1
ATOM 2729 N N . SER A 1 333 ? -7.567 -1.121 -20.897 1.00 63.91 333 SER A N 1
ATOM 2730 C CA . SER A 1 333 ? -7.160 -2.226 -21.773 1.00 63.91 333 SER A CA 1
ATOM 2731 C C . SER A 1 333 ? -5.877 -2.900 -21.293 1.00 63.91 333 SER A C 1
ATOM 2733 O O . SER A 1 333 ? -5.839 -4.127 -21.237 1.00 63.91 333 SER A O 1
ATOM 2735 N N . LEU A 1 334 ? -4.878 -2.108 -20.879 1.00 64.38 334 LEU A N 1
ATOM 2736 C CA . LEU A 1 334 ? -3.619 -2.601 -20.318 1.00 64.38 334 LEU A CA 1
ATOM 2737 C C . LEU A 1 334 ? -3.878 -3.323 -18.991 1.00 64.38 334 LEU A C 1
ATOM 2739 O O . LEU A 1 334 ? -3.408 -4.430 -18.783 1.00 64.38 334 LEU A O 1
ATOM 2743 N N . LEU A 1 335 ? -4.688 -2.742 -18.102 1.00 63.88 335 LEU A N 1
ATOM 2744 C CA . LEU A 1 335 ? -5.013 -3.386 -16.823 1.00 63.88 335 LEU A CA 1
ATOM 2745 C C . LEU A 1 335 ? -5.780 -4.705 -17.009 1.00 63.88 335 LEU A C 1
ATOM 2747 O O . LEU A 1 335 ? -5.592 -5.635 -16.229 1.00 63.88 335 LEU A O 1
ATOM 2751 N N . THR A 1 336 ? -6.639 -4.801 -18.028 1.00 66.44 336 THR A N 1
ATOM 2752 C CA . THR A 1 336 ? -7.401 -6.024 -18.316 1.00 66.44 336 THR A CA 1
ATOM 2753 C C . THR A 1 336 ? -6.613 -7.091 -19.068 1.00 66.44 336 THR A C 1
ATOM 2755 O O . THR A 1 336 ? -7.015 -8.246 -18.998 1.00 66.44 336 THR A O 1
ATOM 2758 N N . SER A 1 337 ? -5.521 -6.754 -19.768 1.00 65.81 337 SER A N 1
ATOM 2759 C CA . SER A 1 337 ? -4.712 -7.757 -20.480 1.00 65.81 337 SER A CA 1
ATOM 2760 C C . SER A 1 337 ? -3.923 -8.658 -19.529 1.00 65.81 337 SER A C 1
ATOM 2762 O O . SER A 1 337 ? -3.604 -9.781 -19.892 1.00 65.81 337 SER A O 1
ATOM 2764 N N . PHE A 1 338 ? -3.664 -8.198 -18.301 1.00 64.69 338 PHE A N 1
ATOM 2765 C CA . PHE A 1 338 ? -2.993 -8.978 -17.255 1.00 64.69 338 PHE A CA 1
ATOM 2766 C C . PHE A 1 338 ? -3.915 -9.937 -16.493 1.00 64.69 338 PHE A C 1
ATOM 2768 O O . PHE A 1 338 ? -3.453 -10.650 -15.609 1.00 64.69 338 PHE A O 1
ATOM 2775 N N . VAL A 1 339 ? -5.227 -9.906 -16.743 1.00 69.38 339 VAL A N 1
ATOM 2776 C CA . VAL A 1 339 ? -6.207 -10.616 -15.915 1.00 69.38 339 VAL A CA 1
ATOM 2777 C C . VAL A 1 339 ? -7.025 -11.567 -16.768 1.00 69.38 339 VAL A C 1
ATOM 2779 O O . VAL A 1 339 ? -7.596 -11.174 -17.786 1.00 69.38 339 VAL A O 1
ATOM 2782 N N . ASP A 1 340 ? -7.180 -12.799 -16.288 1.00 72.75 340 ASP A N 1
ATOM 2783 C CA . ASP A 1 340 ? -8.075 -13.768 -16.904 1.00 72.75 340 ASP A CA 1
ATOM 2784 C C . ASP A 1 340 ? -9.480 -13.201 -17.117 1.00 72.75 340 ASP A C 1
ATOM 2786 O O . ASP A 1 340 ? -10.129 -12.654 -16.214 1.00 72.75 340 ASP A O 1
ATOM 2790 N N . LYS A 1 341 ? -10.018 -13.424 -18.320 1.00 78.00 341 LYS A N 1
ATOM 2791 C CA . LYS A 1 341 ? -11.369 -12.973 -18.689 1.00 78.00 341 LYS A CA 1
ATOM 2792 C C . LYS A 1 341 ? -12.437 -13.495 -17.719 1.00 78.00 341 LYS A C 1
ATOM 2794 O O . LYS A 1 341 ? -13.432 -12.811 -17.479 1.00 78.00 341 LYS A O 1
ATOM 2799 N N . SER A 1 342 ? -12.234 -14.678 -17.137 1.00 80.00 342 SER A N 1
ATOM 2800 C CA . SER A 1 342 ? -13.131 -15.275 -16.139 1.00 80.00 342 SER A CA 1
ATOM 2801 C C . SER A 1 342 ? -13.218 -14.424 -14.865 1.00 80.00 342 SER A C 1
ATOM 2803 O O . SER A 1 342 ? -14.321 -14.126 -14.401 1.00 80.00 342 SER A O 1
ATOM 2805 N N . VAL A 1 343 ? -12.083 -13.950 -14.346 1.00 81.31 343 VAL A N 1
ATOM 2806 C CA . VAL A 1 343 ? -12.002 -13.075 -13.168 1.00 81.31 343 VAL A CA 1
ATOM 2807 C C . VAL A 1 343 ? -12.729 -11.759 -13.433 1.00 81.31 343 VAL A C 1
ATOM 2809 O O . VAL A 1 343 ? -13.539 -11.327 -12.609 1.00 81.31 343 VAL A O 1
ATOM 2812 N N . ILE A 1 344 ? -12.530 -11.164 -14.613 1.00 81.50 344 ILE A N 1
ATOM 2813 C CA . ILE A 1 344 ? -13.237 -9.942 -15.028 1.00 81.50 344 ILE A CA 1
ATOM 2814 C C . ILE A 1 344 ? -14.755 -10.171 -15.026 1.00 81.50 344 ILE A C 1
ATOM 2816 O O . ILE A 1 344 ? -15.503 -9.361 -14.470 1.00 81.50 344 ILE A O 1
ATOM 2820 N N . ILE A 1 345 ? -15.227 -11.290 -15.585 1.00 86.19 345 ILE A N 1
ATOM 2821 C CA . ILE A 1 345 ? -16.654 -11.646 -15.598 1.00 86.19 345 ILE A CA 1
ATOM 2822 C C . ILE A 1 345 ? -17.198 -11.771 -14.170 1.00 86.19 345 ILE A C 1
ATOM 2824 O O . ILE A 1 345 ? -18.249 -11.196 -13.871 1.00 86.19 345 ILE A O 1
ATOM 2828 N N . TYR A 1 346 ? -16.496 -12.461 -13.267 1.00 87.00 346 TYR A N 1
ATOM 2829 C CA . TYR A 1 346 ? -16.929 -12.595 -11.872 1.00 87.00 346 TYR A CA 1
ATOM 2830 C C . TYR A 1 346 ? -16.992 -11.247 -11.145 1.00 87.00 346 TYR A C 1
ATOM 2832 O O . TYR A 1 346 ? -17.958 -10.997 -10.417 1.00 87.00 346 TYR A O 1
ATOM 2840 N N . ILE A 1 347 ? -16.028 -10.350 -11.379 1.00 85.06 347 ILE A N 1
ATOM 2841 C CA . ILE A 1 347 ? -16.051 -8.984 -10.836 1.00 85.06 347 ILE A CA 1
ATOM 2842 C C . ILE A 1 347 ? -17.277 -8.229 -11.361 1.00 85.06 347 ILE A C 1
ATOM 2844 O O . ILE A 1 347 ? -18.030 -7.661 -10.567 1.00 85.06 347 ILE A O 1
ATOM 2848 N N . VAL A 1 348 ? -17.527 -8.251 -12.673 1.00 87.56 348 VAL A N 1
ATOM 2849 C CA . VAL A 1 348 ? -18.672 -7.560 -13.292 1.00 87.56 348 VAL A CA 1
ATOM 2850 C C . VAL A 1 348 ? -20.000 -8.099 -12.755 1.00 87.56 348 VAL A C 1
ATOM 2852 O O . VAL A 1 348 ? -20.863 -7.315 -12.350 1.00 87.56 348 VAL A O 1
ATOM 2855 N N . LEU A 1 349 ? -20.161 -9.423 -12.680 1.00 90.25 349 LEU A N 1
ATOM 2856 C CA . LEU A 1 349 ? -21.351 -10.057 -12.105 1.00 90.25 349 LEU A CA 1
ATOM 2857 C C . LEU A 1 349 ? -21.535 -9.679 -10.631 1.00 90.25 349 LEU A C 1
ATOM 2859 O O . LEU A 1 349 ? -22.648 -9.345 -10.218 1.00 90.25 349 LEU A O 1
ATOM 2863 N N . GLY A 1 350 ? -20.451 -9.659 -9.852 1.00 89.44 350 GLY A N 1
ATOM 2864 C CA . GLY A 1 350 ? -20.455 -9.213 -8.461 1.00 89.44 350 GLY A CA 1
ATOM 2865 C C . GLY A 1 350 ? -20.898 -7.755 -8.313 1.00 89.44 350 GLY A C 1
ATOM 2866 O O . GLY A 1 350 ? -21.746 -7.447 -7.469 1.00 89.44 350 GLY A O 1
ATOM 2867 N N . VAL A 1 351 ? -20.404 -6.855 -9.167 1.00 89.44 351 VAL A N 1
ATOM 2868 C CA . VAL A 1 351 ? -20.804 -5.438 -9.188 1.00 89.44 351 VAL A CA 1
ATOM 2869 C C . VAL A 1 351 ? -22.284 -5.289 -9.544 1.00 89.44 351 VAL A C 1
ATOM 2871 O O . VAL A 1 351 ? -23.000 -4.566 -8.846 1.00 89.44 351 VAL A O 1
ATOM 2874 N N . ILE A 1 352 ? -22.774 -5.996 -10.567 1.00 91.94 352 ILE A N 1
ATOM 2875 C CA . ILE A 1 352 ? -24.189 -5.965 -10.976 1.00 91.94 352 ILE A CA 1
ATOM 2876 C C . ILE A 1 352 ? -25.091 -6.495 -9.856 1.00 91.94 352 ILE A C 1
ATOM 2878 O O . ILE A 1 352 ? -26.087 -5.852 -9.512 1.00 91.94 352 ILE A O 1
ATOM 2882 N N . ALA A 1 353 ? -24.735 -7.628 -9.246 1.00 91.50 353 ALA A N 1
ATOM 2883 C CA . ALA A 1 353 ? -25.487 -8.209 -8.137 1.00 91.50 353 ALA A CA 1
ATOM 2884 C C . ALA A 1 353 ? -25.556 -7.241 -6.946 1.00 91.50 353 ALA A C 1
ATOM 2886 O O . ALA A 1 353 ? -26.639 -6.954 -6.426 1.00 91.50 353 ALA A O 1
ATOM 2887 N N . THR A 1 354 ? -24.417 -6.658 -6.565 1.00 89.62 354 THR A N 1
ATOM 2888 C CA . THR A 1 354 ? -24.344 -5.681 -5.470 1.00 89.62 354 THR A CA 1
ATOM 2889 C C . THR A 1 354 ? -25.149 -4.419 -5.809 1.00 89.62 354 THR A C 1
ATOM 2891 O O . THR A 1 354 ? -25.827 -3.861 -4.942 1.00 89.62 354 THR A O 1
ATOM 2894 N N . LEU A 1 355 ? -25.135 -3.965 -7.069 1.00 92.50 355 LEU A N 1
ATOM 2895 C CA . LEU A 1 355 ? -25.929 -2.822 -7.527 1.00 92.50 355 LEU A CA 1
ATOM 2896 C C . LEU A 1 355 ? -27.434 -3.118 -7.450 1.00 92.50 355 LEU A C 1
ATOM 2898 O O . LEU A 1 355 ? -28.205 -2.262 -7.008 1.00 92.50 355 LEU A O 1
ATOM 2902 N N . GLY A 1 356 ? -27.852 -4.332 -7.814 1.00 91.38 356 GLY A N 1
ATOM 2903 C CA . GLY A 1 356 ? -29.225 -4.809 -7.641 1.00 91.38 356 GLY A CA 1
ATOM 2904 C C . GLY A 1 356 ? -29.666 -4.754 -6.176 1.00 91.38 356 GLY A C 1
ATOM 2905 O O . GLY A 1 356 ? -30.717 -4.184 -5.863 1.00 91.38 356 GLY A O 1
ATOM 2906 N N . VAL A 1 357 ? -28.818 -5.241 -5.263 1.00 91.56 357 VAL A N 1
ATOM 2907 C CA . VAL A 1 357 ? -29.033 -5.154 -3.808 1.00 91.56 357 VAL A CA 1
ATOM 2908 C C . VAL A 1 357 ? -29.138 -3.694 -3.351 1.00 91.56 357 VAL A C 1
ATOM 2910 O O . VAL A 1 357 ? -30.066 -3.338 -2.622 1.00 91.56 357 VAL A O 1
ATOM 2913 N N . TYR A 1 358 ? -28.257 -2.808 -3.819 1.00 92.81 358 TYR A N 1
ATOM 2914 C CA . TYR A 1 358 ? -28.342 -1.378 -3.515 1.00 92.81 358 TYR A CA 1
ATOM 2915 C C . TYR A 1 358 ? -29.669 -0.764 -3.984 1.00 92.81 358 TYR A C 1
ATOM 2917 O O . TYR A 1 358 ? -30.336 -0.075 -3.208 1.00 92.81 358 TYR A O 1
ATOM 2925 N N . ILE A 1 359 ? -30.088 -1.011 -5.228 1.00 92.50 359 ILE A N 1
ATOM 2926 C CA . ILE A 1 359 ? -31.337 -0.463 -5.780 1.00 92.50 359 ILE A CA 1
ATOM 2927 C C . ILE A 1 359 ? -32.548 -0.935 -4.965 1.00 92.50 359 ILE A C 1
ATOM 2929 O O . ILE A 1 359 ? -33.435 -0.120 -4.681 1.00 92.50 359 ILE A O 1
ATOM 2933 N N . LEU A 1 360 ? -32.556 -2.204 -4.549 1.00 93.56 360 LEU A N 1
ATOM 2934 C CA . LEU A 1 360 ? -33.601 -2.798 -3.714 1.00 93.56 360 LEU A CA 1
ATOM 2935 C C . LEU A 1 360 ? -33.662 -2.150 -2.319 1.00 93.56 360 LEU A C 1
ATOM 2937 O O . LEU A 1 360 ? -34.747 -1.853 -1.809 1.00 93.56 360 LEU A O 1
ATOM 2941 N N . LEU A 1 361 ? -32.503 -1.915 -1.697 1.00 93.31 361 LEU A N 1
ATOM 2942 C CA . LEU A 1 361 ? -32.407 -1.534 -0.286 1.00 93.31 361 LEU A CA 1
ATOM 2943 C C . LEU A 1 361 ? -32.326 -0.019 -0.043 1.00 93.31 361 LEU A C 1
ATOM 2945 O O . LEU A 1 361 ? -32.718 0.429 1.034 1.00 93.31 361 LEU A O 1
ATOM 2949 N N . ARG A 1 362 ? -31.916 0.802 -1.024 1.00 90.44 362 ARG A N 1
ATOM 2950 C CA . ARG A 1 362 ? -31.640 2.254 -0.854 1.00 90.44 362 ARG A CA 1
ATOM 2951 C C . ARG A 1 362 ? -32.786 3.106 -0.320 1.00 90.44 362 ARG A C 1
ATOM 2953 O O . ARG A 1 362 ? -32.542 4.197 0.185 1.00 90.44 362 ARG A O 1
ATOM 2960 N N . LYS A 1 363 ? -34.034 2.656 -0.475 1.00 90.06 363 LYS A N 1
ATOM 2961 C CA . LYS A 1 363 ? -35.219 3.346 0.066 1.00 90.06 363 LYS A CA 1
ATOM 2962 C C . LYS A 1 363 ? -35.715 2.746 1.386 1.00 90.06 363 LYS A C 1
ATOM 2964 O O . LYS A 1 363 ? -36.582 3.342 2.013 1.00 90.06 363 LYS A O 1
ATOM 2969 N N . ARG A 1 364 ? -35.208 1.574 1.780 1.00 91.25 364 ARG A N 1
ATOM 2970 C CA . ARG A 1 364 ? -35.698 0.781 2.918 1.00 91.25 364 ARG A CA 1
ATOM 2971 C C . ARG A 1 364 ? -34.736 0.804 4.101 1.00 91.25 364 ARG A C 1
ATOM 2973 O O . ARG A 1 364 ? -35.196 0.901 5.232 1.00 91.25 364 ARG A O 1
ATOM 2980 N N . ILE A 1 365 ? -33.430 0.743 3.846 1.00 91.50 365 ILE A N 1
ATOM 2981 C CA . ILE A 1 365 ? -32.392 0.679 4.880 1.00 91.50 365 ILE A CA 1
ATOM 2982 C C . ILE A 1 365 ? -31.650 2.011 4.956 1.00 91.50 365 ILE A C 1
ATOM 2984 O O . ILE A 1 365 ? -31.110 2.489 3.959 1.00 91.50 365 ILE A O 1
ATOM 2988 N N . LEU A 1 366 ? -31.628 2.585 6.158 1.00 92.19 366 LEU A N 1
ATOM 2989 C CA . LEU A 1 366 ? -30.949 3.820 6.543 1.00 92.19 366 LEU A CA 1
ATOM 2990 C C . LEU A 1 366 ? -31.177 4.970 5.542 1.00 92.19 366 LEU A C 1
ATOM 2992 O O . LEU A 1 366 ? -30.208 5.583 5.074 1.00 92.19 366 LEU A O 1
ATOM 2996 N N . PRO A 1 367 ? -32.443 5.268 5.174 1.00 91.62 367 PRO A N 1
ATOM 2997 C CA . PRO A 1 367 ? -32.734 6.318 4.212 1.00 91.62 367 PRO A CA 1
ATOM 2998 C C . PRO A 1 367 ? -32.385 7.700 4.781 1.00 91.62 367 PRO A C 1
ATOM 3000 O O . PRO A 1 367 ? -32.500 7.962 5.976 1.00 91.62 367 PRO A O 1
ATOM 3003 N N . GLY A 1 368 ? -32.009 8.625 3.898 1.00 91.94 368 GLY A N 1
ATOM 3004 C CA . GLY A 1 368 ? -31.763 10.024 4.254 1.00 91.94 368 GLY A CA 1
ATOM 3005 C C . GLY A 1 368 ? -30.284 10.407 4.322 1.00 91.94 368 GLY A C 1
ATOM 3006 O O . GLY A 1 368 ? -29.428 9.787 3.688 1.00 91.94 368 GLY A O 1
ATOM 3007 N N . LYS A 1 369 ? -30.005 11.511 5.025 1.00 94.56 369 LYS A N 1
ATOM 3008 C CA . LYS A 1 369 ? -28.672 12.120 5.126 1.00 94.56 369 LYS A CA 1
ATOM 3009 C C . LYS A 1 369 ? -28.043 11.823 6.480 1.00 94.56 369 LYS A C 1
ATOM 3011 O O . LYS A 1 369 ? -28.730 11.905 7.490 1.00 94.56 369 LYS A O 1
ATOM 3016 N N . ILE A 1 370 ? -26.733 11.577 6.495 1.00 95.62 370 ILE A N 1
ATOM 3017 C CA . ILE A 1 370 ? -25.960 11.402 7.740 1.00 95.62 370 ILE A CA 1
ATOM 3018 C C . ILE A 1 370 ? -25.918 12.726 8.517 1.00 95.62 370 ILE A C 1
ATOM 3020 O O . ILE A 1 370 ? -26.166 12.769 9.719 1.00 95.62 370 ILE A O 1
ATOM 3024 N N . PHE A 1 371 ? -25.645 13.827 7.811 1.00 95.12 371 PHE A N 1
ATOM 3025 C CA . PHE A 1 371 ? -25.655 15.181 8.352 1.00 95.12 371 PHE A CA 1
ATOM 3026 C C . PHE A 1 371 ? -26.749 16.020 7.692 1.00 95.12 371 PHE A C 1
ATOM 3028 O O . PHE A 1 371 ? -26.704 16.311 6.490 1.00 95.12 371 PHE A O 1
ATOM 3035 N N . ASN A 1 372 ? -27.698 16.483 8.507 1.00 92.06 372 ASN A N 1
ATOM 3036 C CA . ASN A 1 372 ? -28.699 17.470 8.094 1.00 92.06 372 ASN A CA 1
ATOM 3037 C C . ASN A 1 372 ? -28.139 18.902 8.141 1.00 92.06 372 ASN A C 1
ATOM 3039 O O . ASN A 1 372 ? -28.463 19.731 7.290 1.00 92.06 372 ASN A O 1
ATOM 3043 N N . ILE A 1 373 ? -27.241 19.181 9.091 1.00 94.06 373 ILE A N 1
ATOM 3044 C CA . ILE A 1 373 ? -26.607 20.491 9.268 1.00 94.06 373 ILE A CA 1
ATOM 3045 C C . ILE A 1 373 ? -25.321 20.544 8.438 1.00 94.06 373 ILE A C 1
ATOM 3047 O O . ILE A 1 373 ? -24.317 19.919 8.784 1.00 94.06 373 ILE A O 1
ATOM 3051 N N . LYS A 1 374 ? -25.332 21.338 7.359 1.00 93.06 374 LYS A N 1
ATOM 3052 C CA . LYS A 1 374 ? -24.179 21.479 6.451 1.00 93.06 374 LYS A CA 1
ATOM 3053 C C . LYS A 1 374 ? -22.909 21.942 7.174 1.00 93.06 374 LYS A C 1
ATOM 3055 O O . LYS A 1 374 ? -21.843 21.417 6.888 1.00 93.06 374 LYS A O 1
ATOM 3060 N N . ARG A 1 375 ? -23.023 22.879 8.127 1.00 94.81 375 ARG A N 1
ATOM 3061 C CA . ARG A 1 375 ? -21.868 23.396 8.885 1.00 94.81 375 ARG A CA 1
ATOM 3062 C C . ARG A 1 375 ? -21.115 22.277 9.605 1.00 94.81 375 ARG A C 1
ATOM 3064 O O . ARG A 1 375 ? -19.916 22.172 9.422 1.00 94.81 375 ARG A O 1
ATOM 3071 N N . LEU A 1 376 ? -21.822 21.392 10.316 1.00 93.00 376 LEU A N 1
ATOM 3072 C CA . LEU A 1 376 ? -21.202 20.255 11.006 1.00 93.00 376 LEU A CA 1
ATOM 3073 C C . LEU A 1 376 ? -20.497 19.310 10.030 1.00 93.00 376 LEU A C 1
ATOM 3075 O O . LEU A 1 376 ? -19.355 18.939 10.267 1.00 93.00 376 LEU A O 1
ATOM 3079 N N . ARG A 1 377 ? -21.137 18.980 8.901 1.00 95.00 377 ARG A N 1
ATOM 3080 C CA . ARG A 1 377 ? -20.529 18.150 7.849 1.00 95.00 377 ARG A CA 1
ATOM 3081 C C . ARG A 1 377 ? -19.201 18.732 7.357 1.00 95.00 377 ARG A C 1
ATOM 3083 O O . ARG A 1 377 ? -18.212 18.012 7.274 1.00 95.00 377 ARG A O 1
ATOM 3090 N N . PHE A 1 378 ? -19.180 20.025 7.035 1.00 95.44 378 PHE A N 1
ATOM 3091 C CA . PHE A 1 378 ? -17.972 20.686 6.538 1.00 95.44 378 PHE A CA 1
ATOM 3092 C C . PHE A 1 378 ? -16.923 20.909 7.632 1.00 95.44 378 PHE A C 1
ATOM 3094 O O . PHE A 1 378 ? -15.740 20.844 7.329 1.00 95.44 378 PHE A O 1
ATOM 3101 N N . SER A 1 379 ? -17.318 21.084 8.898 1.00 95.31 379 SER A N 1
ATOM 3102 C CA . SER A 1 379 ? -16.376 21.087 10.025 1.00 95.31 379 SER A CA 1
ATOM 3103 C C . SER A 1 379 ? -15.678 19.735 10.181 1.00 95.31 379 SER A C 1
ATOM 3105 O O . SER A 1 379 ? -14.461 19.704 10.313 1.00 95.31 379 SER A O 1
ATOM 3107 N N . PHE A 1 380 ? -16.417 18.621 10.099 1.00 94.12 380 PHE A N 1
ATOM 3108 C CA . PHE A 1 380 ? -15.826 17.276 10.100 1.00 94.12 380 PHE A CA 1
ATOM 3109 C C . PHE A 1 380 ? -14.858 17.086 8.929 1.00 94.12 380 PHE A C 1
ATOM 3111 O O . PHE A 1 380 ? -13.747 16.603 9.124 1.00 94.12 380 PHE A O 1
ATOM 3118 N N . LEU A 1 381 ? -15.254 17.513 7.727 1.00 95.06 381 LEU A N 1
ATOM 3119 C CA . LEU A 1 381 ? -14.394 17.430 6.550 1.00 95.06 381 LEU A CA 1
ATOM 3120 C C . LEU A 1 381 ? -13.122 18.279 6.705 1.00 95.06 381 LEU A C 1
ATOM 3122 O O . LEU A 1 381 ? -12.042 17.805 6.380 1.00 95.06 381 LEU A O 1
ATOM 3126 N N . GLY A 1 382 ? -13.233 19.494 7.250 1.00 95.88 382 GLY A N 1
ATOM 3127 C CA . GLY A 1 382 ? -12.087 20.365 7.518 1.00 95.88 382 GLY A CA 1
ATOM 3128 C C . GLY A 1 382 ? -11.101 19.768 8.526 1.00 95.88 382 GLY A C 1
ATOM 3129 O O . GLY A 1 382 ? -9.897 19.858 8.312 1.00 95.88 382 GLY A O 1
ATOM 3130 N N . VAL A 1 383 ? -11.594 19.099 9.577 1.00 95.81 383 VAL A N 1
ATOM 3131 C CA . VAL A 1 383 ? -10.737 18.372 10.533 1.00 95.81 383 VAL A CA 1
ATOM 3132 C C . VAL A 1 383 ? -9.989 17.234 9.840 1.00 95.81 383 VAL A C 1
ATOM 3134 O O . VAL A 1 383 ? -8.784 17.106 10.033 1.00 95.81 383 VAL A O 1
ATOM 3137 N N . LEU A 1 384 ? -10.668 16.436 9.007 1.00 95.88 384 LEU A N 1
ATOM 3138 C CA . LEU A 1 384 ? -10.006 15.363 8.260 1.00 95.88 384 LEU A CA 1
ATOM 3139 C C . LEU A 1 384 ? -8.957 15.923 7.292 1.00 95.88 384 LEU A C 1
ATOM 3141 O O . LEU A 1 384 ? -7.817 15.481 7.326 1.00 95.88 384 LEU A O 1
ATOM 3145 N N . ILE A 1 385 ? -9.286 16.950 6.507 1.00 95.31 385 ILE A N 1
ATOM 3146 C CA . ILE A 1 385 ? -8.314 17.585 5.604 1.00 95.31 385 ILE A CA 1
ATOM 3147 C C . ILE A 1 385 ? -7.101 18.104 6.388 1.00 95.31 385 ILE A C 1
ATOM 3149 O O . ILE A 1 385 ? -5.971 17.878 5.968 1.00 95.31 385 ILE A O 1
ATOM 3153 N N . GLY A 1 386 ? -7.311 18.731 7.550 1.00 96.19 386 GLY A N 1
ATOM 3154 C CA . GLY A 1 386 ? -6.222 19.174 8.424 1.00 96.19 386 GLY A CA 1
ATOM 3155 C C . GLY A 1 386 ? -5.318 18.029 8.892 1.00 96.19 386 GLY A C 1
ATOM 3156 O O . GLY A 1 386 ? -4.099 18.174 8.871 1.00 96.19 386 GLY A O 1
ATOM 3157 N N . LEU A 1 387 ? -5.892 16.874 9.252 1.00 93.94 387 LEU A N 1
ATOM 3158 C CA . LEU A 1 387 ? -5.124 15.669 9.596 1.00 93.94 387 LEU A CA 1
ATOM 3159 C C . LEU A 1 387 ? -4.343 15.117 8.396 1.00 93.94 387 LEU A C 1
ATOM 3161 O O . LEU A 1 387 ? -3.196 14.708 8.561 1.00 93.94 387 LEU A O 1
ATOM 3165 N N . GLY A 1 388 ? -4.933 15.140 7.198 1.00 94.06 388 GLY A N 1
ATOM 3166 C CA . GLY A 1 388 ? -4.259 14.749 5.960 1.00 94.06 388 GLY A CA 1
ATOM 3167 C C . GLY A 1 388 ? -3.076 15.659 5.627 1.00 94.06 388 GLY A C 1
ATOM 3168 O O . GLY A 1 388 ? -1.987 15.167 5.354 1.00 94.06 388 GLY A O 1
ATOM 3169 N N . VAL A 1 389 ? -3.255 16.980 5.728 1.00 95.31 389 VAL A N 1
ATOM 3170 C CA . VAL A 1 389 ? -2.180 17.968 5.528 1.00 95.31 389 VAL A CA 1
ATOM 3171 C C . VAL A 1 389 ? -1.081 17.801 6.576 1.00 95.31 389 VAL A C 1
ATOM 3173 O O . VAL A 1 389 ? 0.096 17.828 6.231 1.00 95.31 389 VAL A O 1
ATOM 3176 N N . PHE A 1 390 ? -1.441 17.580 7.842 1.00 94.38 390 PHE A N 1
ATOM 3177 C CA . PHE A 1 390 ? -0.462 17.289 8.889 1.00 94.38 390 PHE A CA 1
ATOM 3178 C C . PHE A 1 390 ? 0.354 16.033 8.559 1.00 94.38 390 PHE A C 1
ATOM 3180 O O . PHE A 1 390 ? 1.580 16.075 8.615 1.00 94.38 390 PHE A O 1
ATOM 3187 N N . ASN A 1 391 ? -0.304 14.938 8.164 1.00 93.31 391 ASN A N 1
ATOM 3188 C CA . ASN A 1 391 ? 0.383 13.708 7.780 1.00 93.31 391 ASN A CA 1
ATOM 3189 C C . ASN A 1 391 ? 1.308 13.920 6.571 1.00 93.31 391 ASN A C 1
ATOM 3191 O O . ASN A 1 391 ? 2.456 13.486 6.605 1.00 93.31 391 ASN A O 1
ATOM 3195 N N . PHE A 1 392 ? 0.840 14.657 5.560 1.00 93.75 392 PHE A N 1
ATOM 3196 C CA . PHE A 1 392 ? 1.639 15.031 4.397 1.00 93.75 392 PHE A CA 1
ATOM 3197 C C . PHE A 1 392 ? 2.901 15.802 4.798 1.00 93.75 392 PHE A C 1
ATOM 3199 O O . PHE A 1 392 ? 3.991 15.431 4.383 1.00 93.75 392 PHE A O 1
ATOM 3206 N N . ILE A 1 393 ? 2.778 16.832 5.643 1.00 94.19 393 ILE A N 1
ATOM 3207 C CA . ILE A 1 393 ? 3.918 17.640 6.108 1.00 94.19 393 ILE A CA 1
ATOM 3208 C C . ILE A 1 393 ? 4.925 16.781 6.883 1.00 94.19 393 ILE A C 1
ATOM 3210 O O . ILE A 1 393 ? 6.129 16.933 6.692 1.00 94.19 393 ILE A O 1
ATOM 3214 N N . VAL A 1 394 ? 4.445 15.874 7.738 1.00 94.31 394 VAL A N 1
ATOM 3215 C CA . VAL A 1 394 ? 5.303 14.982 8.534 1.00 94.31 394 VAL A CA 1
ATOM 3216 C C . VAL A 1 394 ? 6.171 14.097 7.641 1.00 94.31 394 VAL A C 1
ATOM 3218 O O . VAL A 1 394 ? 7.377 14.046 7.852 1.00 94.31 394 VAL A O 1
ATOM 3221 N N . PHE A 1 395 ? 5.582 13.433 6.645 1.00 92.56 395 PHE A N 1
ATOM 3222 C CA . PHE A 1 395 ? 6.337 12.579 5.722 1.00 92.56 395 PHE A CA 1
ATOM 3223 C C . PHE A 1 395 ? 7.121 13.372 4.667 1.00 92.56 395 PHE A C 1
ATOM 3225 O O . PHE A 1 395 ? 8.130 12.891 4.166 1.00 92.56 395 PHE A O 1
ATOM 3232 N N . ARG A 1 396 ? 6.686 14.587 4.308 1.00 91.06 396 ARG A N 1
ATOM 3233 C CA . ARG A 1 396 ? 7.408 15.449 3.357 1.00 91.06 396 ARG A CA 1
ATOM 3234 C C . ARG A 1 396 ? 8.722 15.973 3.933 1.00 91.06 396 ARG A C 1
ATOM 3236 O O . ARG A 1 396 ? 9.667 16.164 3.180 1.00 91.06 396 ARG A O 1
ATOM 3243 N N . ASN A 1 397 ? 8.757 16.211 5.242 1.00 90.25 397 ASN A N 1
ATOM 3244 C CA . ASN A 1 397 ? 9.926 16.710 5.971 1.00 90.25 397 ASN A CA 1
ATOM 3245 C C . ASN A 1 397 ? 10.765 15.578 6.587 1.00 90.25 397 ASN A C 1
ATOM 3247 O O . ASN A 1 397 ? 11.441 15.782 7.592 1.00 90.25 397 ASN A O 1
ATOM 3251 N N . GLU A 1 398 ? 10.666 14.373 6.035 1.00 88.31 398 GLU A N 1
ATOM 3252 C CA . GLU A 1 398 ? 11.497 13.239 6.419 1.00 88.31 398 GLU A CA 1
ATOM 3253 C C . GLU A 1 398 ? 12.966 13.493 6.058 1.00 88.31 398 GLU A C 1
ATOM 3255 O O . GLU A 1 398 ? 13.264 13.970 4.965 1.00 88.31 398 GLU A O 1
ATOM 3260 N N . THR A 1 399 ? 13.878 13.150 6.965 1.00 84.00 399 THR A N 1
ATOM 3261 C CA . THR A 1 399 ? 15.333 13.277 6.786 1.00 84.00 399 THR A CA 1
ATOM 3262 C C . THR A 1 399 ? 15.994 11.960 7.168 1.00 84.00 399 THR A C 1
ATOM 3264 O O . THR A 1 399 ? 15.649 11.400 8.211 1.00 84.00 399 THR A O 1
ATOM 3267 N N . ASP A 1 400 ? 16.918 11.450 6.351 1.00 83.06 400 ASP A N 1
ATOM 3268 C CA . ASP A 1 400 ? 17.598 10.159 6.574 1.00 83.06 400 ASP A CA 1
ATOM 3269 C C . ASP A 1 400 ? 16.620 9.007 6.866 1.00 83.06 400 ASP A C 1
ATOM 3271 O O . ASP A 1 400 ? 16.767 8.238 7.820 1.00 83.06 400 ASP A O 1
ATOM 3275 N N . SER A 1 401 ? 15.553 8.943 6.069 1.00 83.69 401 SER A N 1
ATOM 3276 C CA . SER A 1 401 ? 14.453 7.984 6.205 1.00 83.69 401 SER A CA 1
ATOM 3277 C C . SER A 1 401 ? 13.657 8.057 7.525 1.00 83.69 401 SER A C 1
ATOM 3279 O O . SER A 1 401 ? 12.878 7.151 7.843 1.00 83.69 401 SER A O 1
ATOM 3281 N N . LYS A 1 402 ? 13.825 9.120 8.324 1.00 90.00 402 LYS A N 1
ATOM 3282 C CA . LYS A 1 402 ? 13.161 9.305 9.622 1.00 90.00 402 LYS A CA 1
ATOM 3283 C C . LYS A 1 402 ? 12.292 10.555 9.653 1.00 90.00 402 LYS A C 1
ATOM 3285 O O . LYS A 1 402 ? 12.674 11.630 9.202 1.00 90.00 402 LYS A O 1
ATOM 3290 N N . ILE A 1 403 ? 11.114 10.403 10.248 1.00 93.06 403 ILE A N 1
ATOM 3291 C CA . ILE A 1 403 ? 10.200 11.503 10.566 1.00 93.06 403 ILE A CA 1
ATOM 3292 C C . ILE A 1 403 ? 10.324 11.886 12.042 1.00 93.06 403 ILE A C 1
ATOM 3294 O O . ILE A 1 403 ? 10.974 11.193 12.823 1.00 93.06 403 ILE A O 1
ATOM 3298 N N . ILE A 1 404 ? 9.652 12.963 12.451 1.00 93.19 404 ILE A N 1
ATOM 3299 C CA . ILE A 1 404 ? 9.608 13.372 13.859 1.00 93.19 404 ILE A CA 1
ATOM 3300 C C . ILE A 1 404 ? 9.078 12.254 14.778 1.00 93.19 404 ILE A C 1
ATOM 3302 O O . ILE A 1 404 ? 8.087 11.579 14.480 1.00 93.19 404 ILE A O 1
ATOM 3306 N N . ASP A 1 405 ? 9.756 12.063 15.912 1.00 88.88 405 ASP A N 1
ATOM 3307 C CA . ASP A 1 405 ? 9.432 11.018 16.884 1.00 88.88 405 ASP A CA 1
ATOM 3308 C C . ASP A 1 405 ? 8.131 11.298 17.654 1.00 88.88 405 ASP A C 1
ATOM 3310 O O . ASP A 1 405 ? 7.556 12.386 17.619 1.00 88.88 405 ASP A O 1
ATOM 3314 N N . ASN A 1 406 ? 7.664 10.286 18.391 1.00 84.06 406 ASN A N 1
ATOM 3315 C CA . ASN A 1 406 ? 6.508 10.358 19.293 1.00 84.06 406 ASN A CA 1
ATOM 3316 C C . ASN A 1 406 ? 5.146 10.682 18.645 1.00 84.06 406 ASN A C 1
ATOM 3318 O O . ASN A 1 406 ? 4.187 10.948 19.370 1.00 84.06 406 ASN A O 1
ATOM 3322 N N . ILE A 1 407 ? 5.000 10.580 17.317 1.00 88.25 407 ILE A N 1
ATOM 3323 C CA . ILE A 1 407 ? 3.674 10.553 16.679 1.00 88.25 407 ILE A CA 1
ATOM 3324 C C . ILE A 1 407 ? 3.105 9.128 16.756 1.00 88.25 407 ILE A C 1
ATOM 3326 O O . ILE A 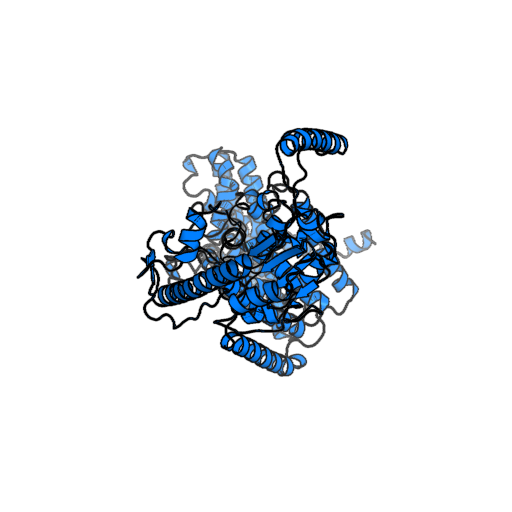1 407 ? 3.636 8.226 16.099 1.00 88.25 407 ILE A O 1
ATOM 3330 N N . PRO A 1 408 ? 2.001 8.890 17.493 1.00 83.44 408 PRO A N 1
ATOM 3331 C CA . PRO A 1 408 ? 1.441 7.552 17.649 1.00 83.44 408 PRO A CA 1
ATOM 3332 C C . PRO A 1 408 ? 1.177 6.872 16.306 1.00 83.44 408 PRO A C 1
ATOM 3334 O O . PRO A 1 408 ? 0.600 7.475 15.404 1.00 83.44 408 PRO A O 1
ATOM 3337 N N . VAL A 1 409 ? 1.568 5.598 16.201 1.00 89.06 409 VAL A N 1
ATOM 3338 C CA . VAL A 1 409 ? 1.474 4.750 14.996 1.00 89.06 409 VAL A CA 1
ATOM 3339 C C . VAL A 1 409 ? 2.380 5.202 13.843 1.00 89.06 409 VAL A C 1
ATOM 3341 O O . VAL A 1 409 ? 3.133 4.377 13.337 1.00 89.06 409 VAL A O 1
ATOM 3344 N N . VAL A 1 410 ? 2.353 6.482 13.466 1.00 92.50 410 VAL A N 1
ATOM 3345 C CA . VAL A 1 410 ? 3.059 7.041 12.301 1.00 92.50 410 VAL A CA 1
ATOM 3346 C C . VAL A 1 410 ? 4.579 6.983 12.467 1.00 92.50 410 VAL A C 1
ATOM 3348 O O . VAL A 1 410 ? 5.254 6.423 11.607 1.00 92.50 410 VAL A O 1
ATOM 3351 N N . SER A 1 411 ? 5.129 7.464 13.589 1.00 91.62 411 SER A N 1
ATOM 3352 C CA . SER A 1 411 ? 6.579 7.364 13.824 1.00 91.62 411 SER A CA 1
ATOM 3353 C C . SER A 1 411 ? 7.022 5.914 14.006 1.00 91.62 411 SER A C 1
ATOM 3355 O O . SER A 1 411 ? 8.105 5.550 13.568 1.00 91.62 411 SER A O 1
ATOM 3357 N N . LYS A 1 412 ? 6.168 5.049 14.574 1.00 90.94 412 LYS A N 1
ATOM 3358 C CA . LYS A 1 412 ? 6.472 3.618 14.742 1.00 90.94 412 LYS A CA 1
ATOM 3359 C C . LYS A 1 412 ? 6.588 2.888 13.405 1.00 90.94 412 LYS A C 1
ATOM 3361 O O . LYS A 1 412 ? 7.554 2.164 13.217 1.00 90.94 412 LYS A O 1
ATOM 3366 N N . VAL A 1 413 ? 5.638 3.077 12.487 1.00 93.81 413 VAL A N 1
ATOM 3367 C CA . VAL A 1 413 ? 5.681 2.390 11.184 1.00 93.81 413 VAL A CA 1
ATOM 3368 C C . VAL A 1 413 ? 6.826 2.907 10.304 1.00 93.81 413 VAL A C 1
ATOM 3370 O O . VAL A 1 413 ? 7.455 2.122 9.598 1.00 93.81 413 VAL A O 1
ATOM 3373 N N . ASN A 1 414 ? 7.140 4.208 10.376 1.00 93.44 414 ASN A N 1
ATOM 3374 C CA . ASN A 1 414 ? 8.212 4.800 9.578 1.00 93.44 414 ASN A CA 1
ATOM 3375 C C . ASN A 1 414 ? 9.608 4.541 10.175 1.00 93.44 414 ASN A C 1
ATOM 3377 O O . ASN A 1 414 ? 10.437 3.922 9.514 1.00 93.44 414 ASN A O 1
ATOM 3381 N N . ASN A 1 415 ? 9.849 4.967 11.424 1.00 93.56 415 ASN A N 1
ATOM 3382 C CA . ASN A 1 415 ? 11.190 5.076 12.019 1.00 93.56 415 ASN A CA 1
ATOM 3383 C C . ASN A 1 415 ? 11.735 3.764 12.601 1.00 93.56 415 ASN A C 1
ATOM 3385 O O . ASN A 1 415 ? 12.900 3.739 12.992 1.00 93.56 415 ASN A O 1
ATOM 3389 N N . TRP A 1 416 ? 10.922 2.703 12.727 1.00 89.94 416 TRP A N 1
ATOM 3390 C CA . TRP A 1 416 ? 11.365 1.467 13.388 1.00 89.94 416 TRP A CA 1
ATOM 3391 C C . TRP A 1 416 ? 12.560 0.827 12.677 1.00 89.94 416 TRP A C 1
ATOM 3393 O O . TRP A 1 416 ? 13.576 0.570 13.312 1.00 89.94 416 TRP A O 1
ATOM 3403 N N . VAL A 1 417 ? 12.439 0.609 11.369 1.00 89.25 417 VAL A N 1
ATOM 3404 C CA . VAL A 1 417 ? 13.491 0.076 10.498 1.00 89.25 417 VAL A CA 1
ATOM 3405 C C . VAL A 1 417 ? 13.286 0.646 9.098 1.00 89.25 417 VAL A C 1
ATOM 3407 O O . VAL A 1 417 ? 12.149 0.715 8.616 1.00 89.25 417 VAL A O 1
ATOM 3410 N N . ASP A 1 418 ? 14.379 1.037 8.444 1.00 88.31 418 ASP A N 1
ATOM 3411 C CA . ASP A 1 418 ? 14.359 1.417 7.034 1.00 88.31 418 ASP A CA 1
ATOM 3412 C C . ASP A 1 418 ? 14.579 0.188 6.142 1.00 88.31 418 ASP A C 1
ATOM 3414 O O . ASP A 1 418 ? 15.625 -0.457 6.181 1.00 88.31 418 ASP A O 1
ATOM 3418 N N . ILE A 1 419 ? 13.557 -0.124 5.349 1.00 88.62 419 ILE A N 1
ATOM 3419 C CA . ILE A 1 419 ? 13.557 -1.174 4.322 1.00 88.62 419 ILE A CA 1
ATOM 3420 C C . ILE A 1 419 ? 13.114 -0.603 2.973 1.00 88.62 419 ILE A C 1
ATOM 3422 O O . ILE A 1 419 ? 12.701 -1.357 2.098 1.00 88.62 419 ILE A O 1
ATOM 3426 N N . ASN A 1 420 ? 13.155 0.721 2.778 1.00 84.19 420 ASN A N 1
ATOM 3427 C CA . ASN A 1 420 ? 12.710 1.350 1.530 1.00 84.19 420 ASN A CA 1
ATOM 3428 C C . ASN A 1 420 ? 13.472 0.785 0.313 1.00 84.19 420 ASN A C 1
ATOM 3430 O O . ASN A 1 420 ? 12.898 0.630 -0.757 1.00 84.19 420 ASN A O 1
ATOM 3434 N N . TRP A 1 421 ? 14.740 0.412 0.502 1.00 77.69 421 TRP A N 1
ATOM 3435 C CA . TRP A 1 421 ? 15.597 -0.209 -0.511 1.00 77.69 421 TRP A CA 1
ATOM 3436 C C . TRP A 1 421 ? 15.170 -1.630 -0.927 1.00 77.69 421 TRP A C 1
ATOM 3438 O O . TRP A 1 421 ? 15.596 -2.098 -1.974 1.00 77.69 421 TRP A O 1
ATOM 3448 N N . MET A 1 422 ? 14.324 -2.315 -0.148 1.00 82.56 422 MET A N 1
ATOM 3449 C CA . MET A 1 422 ? 13.830 -3.669 -0.455 1.00 82.56 422 MET A CA 1
ATOM 3450 C C . MET A 1 422 ? 12.619 -3.679 -1.411 1.00 82.56 422 MET A C 1
ATOM 3452 O O . MET A 1 422 ? 11.985 -4.720 -1.592 1.00 82.56 422 MET A O 1
ATOM 3456 N N . GLY A 1 423 ? 12.251 -2.526 -1.979 1.00 84.31 423 GLY A N 1
ATOM 3457 C CA . GLY A 1 423 ? 11.176 -2.401 -2.967 1.00 84.31 423 GLY A CA 1
ATOM 3458 C C . GLY A 1 423 ? 9.756 -2.345 -2.385 1.00 84.31 423 GLY A C 1
ATOM 3459 O O . GLY A 1 423 ? 9.532 -2.440 -1.172 1.00 84.31 423 GLY A O 1
ATOM 3460 N N . PHE A 1 424 ? 8.771 -2.150 -3.267 1.00 90.31 424 PHE A N 1
ATOM 3461 C CA . PHE A 1 424 ? 7.375 -1.913 -2.884 1.00 90.31 424 PHE A CA 1
ATOM 3462 C C . PHE A 1 424 ? 6.705 -3.115 -2.221 1.00 90.31 424 PHE A C 1
ATOM 3464 O O . PHE A 1 424 ? 6.042 -2.927 -1.201 1.00 90.31 424 PHE A O 1
ATOM 3471 N N . SER A 1 425 ? 6.901 -4.323 -2.756 1.00 90.44 425 SER A N 1
ATOM 3472 C CA . SER A 1 425 ? 6.319 -5.564 -2.224 1.00 90.44 425 SER A CA 1
ATOM 3473 C C . SER A 1 425 ? 6.702 -5.789 -0.761 1.00 90.44 425 SER A C 1
ATOM 3475 O O . SER A 1 425 ? 5.833 -5.871 0.113 1.00 90.44 425 SER A O 1
ATOM 3477 N N . THR A 1 426 ? 8.001 -5.754 -0.449 1.00 90.25 426 THR A N 1
ATOM 3478 C CA . THR A 1 426 ? 8.501 -5.914 0.923 1.00 90.25 426 THR A CA 1
ATOM 3479 C C . THR A 1 426 ? 7.940 -4.835 1.853 1.00 90.25 426 THR A C 1
ATOM 3481 O O . THR A 1 426 ? 7.480 -5.122 2.962 1.00 90.25 426 THR A O 1
ATOM 3484 N N . ASN A 1 427 ? 7.902 -3.575 1.406 1.00 93.12 427 ASN A N 1
ATOM 3485 C CA . ASN A 1 427 ? 7.320 -2.495 2.205 1.00 93.12 427 ASN A CA 1
ATOM 3486 C C . ASN A 1 427 ? 5.812 -2.682 2.425 1.00 93.12 427 ASN A C 1
ATOM 3488 O O . ASN A 1 427 ? 5.337 -2.470 3.541 1.00 93.12 427 ASN A O 1
ATOM 3492 N N . ALA A 1 428 ? 5.052 -3.115 1.423 1.00 95.12 428 ALA A N 1
ATOM 3493 C CA . ALA A 1 428 ? 3.626 -3.376 1.578 1.00 95.12 428 ALA A CA 1
ATOM 3494 C C . ALA A 1 428 ? 3.370 -4.560 2.523 1.00 95.12 428 ALA A C 1
ATOM 3496 O O . ALA A 1 428 ? 2.540 -4.442 3.428 1.00 95.12 428 ALA A O 1
ATOM 3497 N N . SER A 1 429 ? 4.150 -5.634 2.382 1.00 94.44 429 SER A N 1
ATOM 3498 C CA . SER A 1 429 ? 4.086 -6.851 3.196 1.00 94.44 429 SER A CA 1
ATOM 3499 C C . SER A 1 429 ? 4.329 -6.570 4.679 1.00 94.44 429 SER A C 1
ATOM 3501 O O . SER A 1 429 ? 3.549 -6.995 5.532 1.00 94.44 429 SER A O 1
ATOM 3503 N N . TYR A 1 430 ? 5.375 -5.806 5.013 1.00 94.62 430 TYR A N 1
ATOM 3504 C CA . TYR A 1 430 ? 5.778 -5.606 6.409 1.00 94.62 430 TYR A CA 1
ATOM 3505 C C . TYR A 1 430 ? 5.307 -4.280 7.021 1.00 94.62 430 TYR A C 1
ATOM 3507 O O . TYR A 1 430 ? 5.057 -4.239 8.230 1.00 94.62 430 TYR A O 1
ATOM 3515 N N . LYS A 1 431 ? 5.153 -3.202 6.235 1.00 95.00 431 LYS A N 1
ATOM 3516 C CA . LYS A 1 431 ? 4.737 -1.867 6.716 1.00 95.00 431 LYS A CA 1
ATOM 3517 C C . LYS A 1 431 ? 3.301 -1.467 6.371 1.00 95.00 431 LYS A C 1
ATOM 3519 O O . LYS A 1 431 ? 2.801 -0.577 7.060 1.00 95.00 431 LYS A O 1
ATOM 3524 N N . SER A 1 432 ? 2.631 -2.126 5.421 1.00 95.94 432 SER A N 1
ATOM 3525 C CA . SER A 1 432 ? 1.284 -1.872 4.854 1.00 95.94 432 SER A CA 1
ATOM 3526 C C . SER A 1 432 ? 1.266 -1.253 3.458 1.00 95.94 432 SER A C 1
ATOM 3528 O O . SER A 1 432 ? 2.055 -0.365 3.133 1.00 95.94 432 SER A O 1
ATOM 3530 N N . LEU A 1 433 ? 0.255 -1.625 2.668 1.00 96.38 433 LEU A N 1
ATOM 3531 C CA . LEU A 1 433 ? -0.008 -1.030 1.354 1.00 96.38 433 LEU A CA 1
ATOM 3532 C C . LEU A 1 433 ? -0.282 0.477 1.436 1.00 96.38 433 LEU A C 1
ATOM 3534 O O . LEU A 1 433 ? 0.243 1.275 0.666 1.00 96.38 433 LEU A O 1
ATOM 3538 N N . THR A 1 434 ? -1.072 0.901 2.422 1.00 96.56 434 THR A N 1
ATOM 3539 C CA . THR A 1 434 ? -1.360 2.327 2.623 1.00 96.56 434 THR A CA 1
ATOM 3540 C C . THR A 1 434 ? -0.126 3.124 3.037 1.00 96.56 434 THR A C 1
ATOM 3542 O O . THR A 1 434 ? -0.080 4.320 2.777 1.00 96.56 434 THR A O 1
ATOM 3545 N N . TYR A 1 435 ? 0.867 2.500 3.687 1.00 95.75 435 TYR A N 1
ATOM 3546 C CA . TYR A 1 435 ? 2.145 3.159 3.971 1.00 95.75 435 TYR A CA 1
ATOM 3547 C C . TYR A 1 435 ? 2.909 3.423 2.672 1.00 95.75 435 TYR A C 1
ATOM 3549 O O . TYR A 1 435 ? 3.375 4.543 2.472 1.00 95.75 435 TYR A O 1
ATOM 3557 N N . VAL A 1 436 ? 2.949 2.443 1.762 1.00 95.31 436 VAL A N 1
ATOM 3558 C CA . VAL A 1 436 ? 3.518 2.622 0.417 1.00 95.31 436 VAL A CA 1
ATOM 3559 C C . VAL A 1 436 ? 2.831 3.780 -0.311 1.00 95.31 436 VAL A C 1
ATOM 3561 O O . VAL A 1 436 ? 3.511 4.699 -0.761 1.00 95.31 436 VAL A O 1
ATOM 3564 N N . TRP A 1 437 ? 1.495 3.818 -0.332 1.00 94.75 437 TRP A N 1
ATOM 3565 C CA . TRP A 1 437 ? 0.743 4.922 -0.944 1.00 94.75 437 TRP A CA 1
ATOM 3566 C C . TRP A 1 437 ? 1.072 6.285 -0.346 1.00 94.75 437 TRP A C 1
ATOM 3568 O O . TRP A 1 437 ? 1.243 7.257 -1.081 1.00 94.75 437 TRP A O 1
ATOM 3578 N N . THR A 1 438 ? 1.175 6.372 0.981 1.00 94.06 438 THR A N 1
ATOM 3579 C CA . THR A 1 438 ? 1.558 7.624 1.633 1.00 94.06 438 THR A CA 1
ATOM 3580 C C . THR A 1 438 ? 2.940 8.063 1.181 1.00 94.06 438 THR A C 1
ATOM 3582 O O . THR A 1 438 ? 3.088 9.215 0.786 1.00 94.06 438 THR A O 1
ATOM 3585 N N . LYS A 1 439 ? 3.924 7.157 1.152 1.00 91.50 439 LYS A N 1
ATOM 3586 C CA . LYS A 1 439 ? 5.281 7.472 0.690 1.00 91.50 439 LYS A CA 1
ATOM 3587 C C . LYS A 1 439 ? 5.281 7.978 -0.752 1.00 91.50 439 LYS A C 1
ATOM 3589 O O . LYS A 1 439 ? 5.891 9.012 -1.001 1.00 91.50 439 LYS A O 1
ATOM 3594 N N . GLN A 1 440 ? 4.549 7.338 -1.665 1.00 90.00 440 GLN A N 1
ATOM 3595 C CA . GLN A 1 440 ? 4.432 7.812 -3.053 1.00 90.00 440 GLN A CA 1
ATOM 3596 C C . GLN A 1 440 ? 3.854 9.231 -3.149 1.00 90.00 440 GLN A C 1
ATOM 3598 O O . GLN A 1 440 ? 4.300 10.041 -3.956 1.00 90.00 440 GLN A O 1
ATOM 3603 N N . LEU A 1 441 ? 2.872 9.560 -2.306 1.00 89.88 441 LEU A N 1
ATOM 3604 C CA . LEU A 1 441 ? 2.232 10.876 -2.314 1.00 89.88 441 LEU A CA 1
ATOM 3605 C C . LEU A 1 441 ? 3.085 11.981 -1.678 1.00 89.88 441 LEU A C 1
ATOM 3607 O O . LEU A 1 441 ? 2.880 13.155 -1.988 1.00 89.88 441 LEU A O 1
ATOM 3611 N N . THR A 1 442 ? 3.995 11.645 -0.762 1.00 90.44 442 THR A N 1
ATOM 3612 C CA . THR A 1 442 ? 4.687 12.639 0.074 1.00 90.44 442 THR A CA 1
ATOM 3613 C C .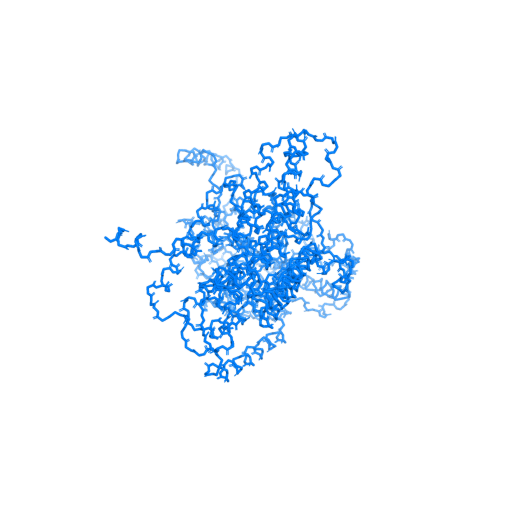 THR A 1 442 ? 6.159 12.823 -0.276 1.00 90.44 442 THR A C 1
ATOM 3615 O O . THR A 1 442 ? 6.678 13.935 -0.136 1.00 90.44 442 THR A O 1
ATOM 3618 N N . LYS A 1 443 ? 6.860 11.775 -0.716 1.00 85.94 443 LYS A N 1
ATOM 3619 C CA . LYS A 1 443 ? 8.318 11.810 -0.912 1.00 85.94 443 LYS A CA 1
ATOM 3620 C C . LYS A 1 443 ? 8.694 12.601 -2.174 1.00 85.94 443 LYS A C 1
ATOM 3622 O O . LYS A 1 443 ? 7.907 12.755 -3.108 1.00 85.94 443 LYS A O 1
ATOM 3627 N N . SER A 1 444 ? 9.896 13.175 -2.181 1.00 86.06 444 SER A N 1
ATOM 3628 C CA . SER A 1 444 ? 10.487 13.722 -3.408 1.00 86.06 444 SER A CA 1
ATOM 3629 C C . SER A 1 444 ? 10.891 12.583 -4.344 1.00 86.06 444 SER A C 1
ATOM 3631 O O . SER A 1 444 ? 11.279 11.517 -3.874 1.00 86.06 444 SER A O 1
ATOM 3633 N N . VAL A 1 445 ? 10.848 12.818 -5.657 1.00 89.38 445 VAL A N 1
ATOM 3634 C CA . VAL A 1 445 ? 11.284 11.821 -6.654 1.00 89.38 445 VAL A CA 1
ATOM 3635 C C . VAL A 1 445 ? 12.793 11.595 -6.637 1.00 89.38 445 VAL A C 1
ATOM 3637 O O . VAL A 1 445 ? 13.250 10.540 -7.051 1.00 89.38 445 VAL A O 1
ATOM 3640 N N . MET A 1 446 ? 13.556 12.563 -6.128 1.00 89.62 446 MET A N 1
ATOM 3641 C CA . MET A 1 446 ? 15.007 12.508 -5.975 1.00 89.62 446 MET A CA 1
ATOM 3642 C C . MET A 1 446 ? 15.406 13.332 -4.745 1.00 89.62 446 MET A C 1
ATOM 3644 O O . MET A 1 446 ? 14.778 14.359 -4.457 1.00 89.62 446 MET A O 1
ATOM 3648 N N . GLU A 1 447 ? 16.409 12.862 -4.005 1.00 86.81 447 GLU A N 1
ATOM 3649 C CA . GLU A 1 447 ? 17.049 13.646 -2.944 1.00 86.81 447 GLU A CA 1
ATOM 3650 C C . GLU A 1 447 ? 17.961 14.704 -3.563 1.00 86.81 447 GLU A C 1
ATOM 3652 O O . GLU A 1 447 ? 18.660 14.432 -4.539 1.00 86.81 447 GLU A O 1
ATOM 3657 N N . THR A 1 448 ? 17.970 15.908 -2.997 1.00 89.25 448 THR A N 1
ATOM 3658 C CA . THR A 1 448 ? 18.897 16.955 -3.439 1.00 89.25 448 THR A CA 1
ATOM 3659 C C . THR A 1 448 ? 20.306 16.595 -2.961 1.00 89.25 448 THR A C 1
ATOM 3661 O O . THR A 1 448 ? 20.494 16.486 -1.750 1.00 89.25 448 THR A O 1
ATOM 3664 N N . PRO A 1 449 ? 21.303 16.434 -3.854 1.00 90.69 449 PRO A N 1
ATOM 3665 C CA . PRO A 1 449 ? 22.665 16.122 -3.435 1.00 90.69 449 PRO A CA 1
ATOM 3666 C C . PRO A 1 449 ? 23.270 17.224 -2.562 1.00 90.69 449 PRO A C 1
ATOM 3668 O O . PRO A 1 449 ? 23.047 18.416 -2.802 1.00 90.69 449 PRO A O 1
ATOM 3671 N N . ASP A 1 450 ? 24.100 16.831 -1.598 1.00 91.62 450 ASP A N 1
ATOM 3672 C CA . ASP A 1 450 ? 24.842 17.778 -0.771 1.00 91.62 450 ASP A CA 1
ATOM 3673 C C . ASP A 1 450 ? 25.723 18.692 -1.633 1.00 91.62 450 ASP A C 1
ATOM 3675 O O . ASP A 1 450 ? 26.471 18.245 -2.505 1.00 91.62 450 ASP A O 1
ATOM 3679 N N . GLY A 1 451 ? 25.634 20.000 -1.384 1.00 94.25 451 GLY A N 1
ATOM 3680 C CA . GLY A 1 451 ? 26.389 21.001 -2.139 1.00 94.25 451 GLY A CA 1
ATOM 3681 C C . GLY A 1 451 ? 25.877 21.250 -3.562 1.00 94.25 451 GLY A C 1
ATOM 3682 O O . GLY A 1 451 ? 26.580 21.892 -4.343 1.00 94.25 451 GLY A O 1
ATOM 3683 N N . TYR A 1 452 ? 24.674 20.782 -3.915 1.00 95.69 452 TYR A N 1
ATOM 3684 C CA . TYR A 1 452 ? 24.019 21.163 -5.166 1.00 95.69 452 TYR A CA 1
ATOM 3685 C C . TYR A 1 452 ? 23.825 22.687 -5.234 1.00 95.69 452 TYR A C 1
ATOM 3687 O O . TYR A 1 452 ? 23.097 23.279 -4.434 1.00 95.69 452 TYR A O 1
ATOM 3695 N N . SER A 1 453 ? 24.479 23.322 -6.204 1.00 97.38 453 SER A N 1
ATOM 3696 C CA . SER A 1 453 ? 24.359 24.750 -6.491 1.00 97.38 453 SER A CA 1
ATOM 3697 C C . SER A 1 453 ? 24.588 25.018 -7.977 1.00 97.38 453 SER A C 1
ATOM 3699 O O . SER A 1 453 ? 25.131 24.178 -8.701 1.00 97.38 453 SER A O 1
ATOM 3701 N N . GLU A 1 454 ? 24.200 26.205 -8.439 1.00 97.12 454 GLU A N 1
ATOM 3702 C CA . GLU A 1 454 ? 24.439 26.628 -9.821 1.00 97.12 454 GLU A CA 1
ATOM 3703 C C . GLU A 1 454 ? 25.940 26.636 -10.158 1.00 97.12 454 GLU A C 1
ATOM 3705 O O . GLU A 1 454 ? 26.347 26.192 -11.234 1.00 97.12 454 GLU A O 1
ATOM 3710 N N . GLU A 1 455 ? 26.780 27.085 -9.223 1.00 97.88 455 GLU A N 1
ATOM 3711 C CA . GLU A 1 455 ? 28.236 27.095 -9.369 1.00 97.88 455 GLU A CA 1
ATOM 3712 C C . GLU A 1 455 ? 28.784 25.677 -9.530 1.00 97.88 455 GLU A C 1
ATOM 3714 O O . GLU A 1 455 ? 29.608 25.442 -10.417 1.00 97.88 455 GLU A O 1
ATOM 3719 N N . LYS A 1 456 ? 28.296 24.717 -8.730 1.00 97.88 456 LYS A N 1
ATOM 3720 C CA . LYS A 1 456 ? 28.761 23.329 -8.819 1.00 97.88 456 LYS A CA 1
ATOM 3721 C C . LYS A 1 456 ? 28.387 22.683 -10.151 1.00 97.88 456 LYS A C 1
ATOM 3723 O O . LYS A 1 456 ? 29.196 21.957 -10.727 1.00 97.88 456 LYS A O 1
ATOM 3728 N N . ILE A 1 457 ? 27.195 22.971 -10.673 1.00 96.94 457 ILE A N 1
ATOM 3729 C CA . ILE A 1 457 ? 26.766 22.483 -11.990 1.00 96.94 457 ILE A CA 1
ATOM 3730 C C . ILE A 1 457 ? 27.625 23.080 -13.112 1.00 96.94 457 ILE A C 1
ATOM 3732 O O . ILE A 1 457 ? 28.029 22.349 -14.016 1.00 96.94 457 ILE A O 1
ATOM 3736 N N . LYS A 1 458 ? 27.977 24.371 -13.037 1.00 98.00 458 LYS A N 1
ATOM 3737 C CA . LYS A 1 458 ? 28.895 25.010 -13.998 1.00 98.00 458 LYS A CA 1
ATOM 3738 C C . LYS A 1 458 ? 30.291 24.378 -13.976 1.00 98.00 458 LYS A C 1
ATOM 3740 O O . LYS A 1 458 ? 30.832 24.090 -15.041 1.00 98.00 458 LYS A O 1
ATOM 3745 N N . GLU A 1 459 ? 30.835 24.107 -12.789 1.00 97.94 459 GLU A N 1
ATOM 3746 C CA . GLU A 1 459 ? 32.122 23.414 -12.617 1.00 97.94 459 GLU A CA 1
ATOM 3747 C C . GLU A 1 459 ? 32.098 22.011 -13.250 1.00 97.94 459 GLU A C 1
ATOM 3749 O O . GLU A 1 459 ? 32.999 21.647 -14.009 1.00 97.94 459 GLU A O 1
ATOM 3754 N N . LEU A 1 460 ? 31.047 21.225 -12.985 1.00 97.75 460 LEU A N 1
ATOM 3755 C CA . LEU A 1 460 ? 30.883 19.887 -13.561 1.00 97.75 460 LEU A CA 1
ATOM 3756 C C . LEU A 1 460 ? 30.747 19.931 -15.088 1.00 97.75 460 LEU A C 1
ATOM 3758 O O . LEU A 1 460 ? 31.357 19.115 -15.780 1.00 97.75 460 LEU A O 1
ATOM 3762 N N . ALA A 1 461 ? 29.993 20.895 -15.620 1.00 97.38 461 ALA A N 1
ATOM 3763 C CA . ALA A 1 461 ? 29.841 21.076 -17.060 1.00 97.38 461 ALA A CA 1
ATOM 3764 C C . ALA A 1 461 ? 31.179 21.408 -17.744 1.00 97.38 461 ALA A C 1
ATOM 3766 O O . ALA A 1 461 ? 31.464 20.883 -18.821 1.00 97.38 461 ALA A O 1
ATOM 3767 N N . GLU A 1 462 ? 32.024 22.241 -17.129 1.00 98.19 462 GLU A N 1
ATOM 3768 C CA . GLU A 1 462 ? 33.364 22.543 -17.645 1.00 98.19 462 GLU A CA 1
ATOM 3769 C C . GLU A 1 462 ? 34.288 21.321 -17.587 1.00 98.19 462 GLU A C 1
ATOM 3771 O O . GLU A 1 462 ? 34.950 21.002 -18.579 1.00 98.19 462 GLU A O 1
ATOM 3776 N N . LYS A 1 463 ? 34.281 20.586 -16.466 1.00 98.31 463 LYS A N 1
ATOM 3777 C CA . LYS A 1 463 ? 35.044 19.340 -16.316 1.00 98.31 463 LYS A CA 1
ATOM 3778 C C . LYS A 1 463 ? 34.725 18.356 -17.444 1.00 98.31 463 LYS A C 1
ATOM 3780 O O . LYS A 1 463 ? 35.641 17.920 -18.142 1.00 98.31 463 LYS A O 1
ATOM 3785 N N . TYR A 1 464 ? 33.449 18.027 -17.645 1.00 97.75 464 TYR A N 1
ATOM 3786 C CA . TYR A 1 464 ? 33.061 17.027 -18.643 1.00 97.75 464 TYR A CA 1
ATOM 3787 C C . TYR A 1 464 ? 33.196 17.530 -20.081 1.00 97.75 464 TYR A C 1
ATOM 3789 O O . TYR A 1 464 ? 33.444 16.726 -20.974 1.00 97.75 464 TYR A O 1
ATOM 3797 N N . ARG A 1 465 ? 33.144 18.847 -20.324 1.00 97.75 465 ARG A N 1
ATOM 3798 C CA . ARG A 1 465 ? 33.510 19.415 -21.631 1.00 97.75 465 ARG A CA 1
ATOM 3799 C C . ARG A 1 465 ? 34.981 19.159 -21.961 1.00 97.75 465 ARG A C 1
ATOM 3801 O O . ARG A 1 465 ? 35.287 18.752 -23.078 1.00 97.75 465 ARG A O 1
ATOM 3808 N N . ASN A 1 466 ? 35.882 19.362 -21.001 1.00 97.62 466 ASN A N 1
ATOM 3809 C CA . ASN A 1 466 ? 37.309 19.092 -21.188 1.00 97.62 466 ASN A CA 1
ATOM 3810 C C . ASN A 1 466 ? 37.586 17.591 -21.363 1.00 97.62 466 ASN A C 1
ATOM 3812 O O . ASN A 1 466 ? 38.370 17.203 -22.226 1.00 97.62 466 ASN A O 1
ATOM 3816 N N . GLU A 1 467 ? 36.912 16.743 -20.587 1.00 97.81 467 GLU A N 1
ATOM 3817 C CA . GLU A 1 467 ? 37.031 15.286 -20.698 1.00 97.81 467 GLU A CA 1
ATOM 3818 C C . GLU A 1 467 ? 36.516 14.770 -22.050 1.00 97.81 467 GLU A C 1
ATOM 3820 O O . GLU A 1 467 ? 37.191 13.975 -22.706 1.00 97.81 467 GLU A O 1
ATOM 3825 N N . ALA A 1 468 ? 35.392 15.306 -22.534 1.00 96.12 468 ALA A N 1
ATOM 3826 C CA . ALA A 1 468 ? 34.866 15.001 -23.861 1.00 96.12 468 ALA A CA 1
ATOM 3827 C C . ALA A 1 468 ? 35.854 15.373 -24.979 1.00 96.12 468 ALA A C 1
ATOM 3829 O O . ALA A 1 468 ? 36.030 14.589 -25.907 1.00 96.12 468 ALA A O 1
ATOM 3830 N N . LEU A 1 469 ? 36.549 16.517 -24.889 1.00 96.12 469 LEU A N 1
ATOM 3831 C CA . LEU A 1 469 ? 37.582 16.893 -25.869 1.00 96.12 469 LEU A CA 1
ATOM 3832 C C . LEU A 1 469 ? 38.726 15.870 -25.927 1.00 96.12 469 LEU A C 1
ATOM 3834 O O . LEU A 1 469 ? 39.194 15.539 -27.016 1.00 96.12 469 LEU A O 1
ATOM 3838 N N . ILE A 1 470 ? 39.156 15.351 -24.774 1.00 96.75 470 ILE A N 1
ATOM 3839 C CA . ILE A 1 470 ? 40.221 14.340 -24.690 1.00 96.75 470 ILE A CA 1
ATOM 3840 C C . ILE A 1 470 ? 39.754 13.014 -25.298 1.00 96.75 470 ILE A C 1
ATOM 3842 O O . ILE A 1 470 ? 40.462 12.433 -26.120 1.00 96.75 470 ILE A O 1
ATOM 3846 N N . ILE A 1 471 ? 38.559 12.545 -24.930 1.00 95.69 471 ILE A N 1
ATOM 3847 C CA . ILE A 1 471 ? 37.994 11.288 -25.443 1.00 95.69 471 ILE A CA 1
ATOM 3848 C C . ILE A 1 471 ? 37.808 11.374 -26.964 1.00 95.69 471 ILE A C 1
ATOM 3850 O O . ILE A 1 471 ? 38.254 10.489 -27.704 1.00 95.69 471 ILE A O 1
ATOM 3854 N N . ASN A 1 472 ? 37.210 12.468 -27.438 1.00 94.81 472 ASN A N 1
ATOM 3855 C CA . ASN A 1 472 ? 36.862 12.656 -28.844 1.00 94.81 472 ASN A CA 1
ATOM 3856 C C . ASN A 1 472 ? 38.084 12.847 -29.748 1.00 94.81 472 ASN A C 1
ATOM 3858 O O . ASN A 1 472 ? 37.985 12.568 -30.938 1.00 94.81 472 ASN A O 1
ATOM 3862 N N . ALA A 1 473 ? 39.252 13.218 -29.210 1.00 95.25 473 ALA A N 1
ATOM 3863 C CA . ALA A 1 473 ? 40.490 13.304 -29.990 1.00 95.25 473 ALA A CA 1
ATOM 3864 C C . ALA A 1 473 ? 40.905 11.962 -30.632 1.00 95.25 473 ALA A C 1
ATOM 3866 O O . ALA A 1 473 ? 41.646 11.954 -31.612 1.00 95.25 473 ALA A O 1
ATOM 3867 N N . SER A 1 474 ? 40.429 10.835 -30.089 1.00 94.75 474 SER A N 1
ATOM 3868 C CA . SER A 1 474 ? 40.714 9.480 -30.589 1.00 94.75 474 SER A CA 1
ATOM 3869 C C . SER A 1 474 ? 39.535 8.806 -31.308 1.00 94.75 474 SER A C 1
ATOM 3871 O O . SER A 1 474 ? 39.688 7.702 -31.832 1.00 94.75 474 SER A O 1
ATOM 3873 N N . ARG A 1 475 ? 38.353 9.439 -31.345 1.00 94.19 475 ARG A N 1
ATOM 3874 C CA . ARG A 1 475 ? 37.144 8.880 -31.972 1.00 94.19 475 ARG A CA 1
ATOM 3875 C C . ARG A 1 475 ? 37.069 9.316 -33.436 1.00 94.19 475 ARG A C 1
ATOM 3877 O O . ARG A 1 475 ? 36.985 10.501 -33.726 1.00 94.19 475 ARG A O 1
ATOM 3884 N N . ALA A 1 476 ? 37.092 8.350 -34.355 1.00 90.56 476 ALA A N 1
ATOM 3885 C CA . ALA A 1 476 ? 37.073 8.616 -35.798 1.00 90.56 476 ALA A CA 1
ATOM 3886 C C . ALA A 1 476 ? 35.661 8.790 -36.386 1.00 90.56 476 ALA A C 1
ATOM 3888 O O . ALA A 1 476 ? 35.512 9.421 -37.427 1.00 90.56 476 ALA A O 1
ATOM 3889 N N . ASN A 1 477 ? 34.644 8.222 -35.732 1.00 92.50 477 ASN A N 1
ATOM 3890 C CA . ASN A 1 477 ? 33.265 8.220 -36.213 1.00 92.50 477 ASN A CA 1
ATOM 3891 C C . ASN A 1 477 ? 32.397 9.146 -35.365 1.00 92.50 477 ASN A C 1
ATOM 3893 O O . ASN A 1 477 ? 32.633 9.308 -34.163 1.00 92.50 477 ASN A O 1
ATOM 3897 N N . LYS A 1 478 ? 31.358 9.677 -35.997 1.00 91.12 478 LYS A N 1
ATOM 3898 C CA . LYS A 1 478 ? 30.285 10.435 -35.365 1.00 91.12 478 LYS A CA 1
ATOM 3899 C C . LYS A 1 478 ? 29.025 9.589 -35.282 1.00 91.12 478 LYS A C 1
ATOM 3901 O O . LYS A 1 478 ? 28.841 8.684 -36.097 1.00 91.12 478 LYS A O 1
ATOM 3906 N N . ILE A 1 479 ? 28.190 9.846 -34.282 1.00 92.94 479 ILE A N 1
ATOM 3907 C CA . ILE A 1 479 ? 26.972 9.053 -34.101 1.00 92.94 479 ILE A CA 1
ATOM 3908 C C . ILE A 1 479 ? 25.915 9.448 -35.133 1.00 92.94 479 ILE A C 1
ATOM 3910 O O . ILE A 1 479 ? 25.300 8.566 -35.712 1.00 92.94 479 ILE A O 1
ATOM 3914 N N . GLU A 1 480 ? 25.827 10.735 -35.478 1.00 91.06 480 GLU A N 1
ATOM 3915 C CA . GLU A 1 480 ? 24.907 11.265 -36.492 1.00 91.06 480 GLU A CA 1
ATOM 3916 C C . GLU A 1 480 ? 25.156 10.718 -37.918 1.00 91.06 480 GLU A C 1
ATOM 3918 O O . GLU A 1 480 ? 24.291 10.790 -38.785 1.00 91.06 480 GLU A O 1
ATOM 3923 N N . ASP A 1 481 ? 26.317 10.104 -38.170 1.00 93.06 481 ASP A N 1
ATOM 3924 C CA . ASP A 1 481 ? 26.644 9.469 -39.455 1.00 93.06 481 ASP A CA 1
ATOM 3925 C C . ASP A 1 481 ? 26.186 7.993 -39.536 1.00 93.06 481 ASP A C 1
ATOM 3927 O O . ASP A 1 481 ? 26.398 7.338 -40.560 1.00 93.06 481 ASP A O 1
ATOM 3931 N N . GLN A 1 482 ? 25.596 7.452 -38.464 1.00 95.31 482 GLN A N 1
ATOM 3932 C CA . GLN A 1 482 ? 25.191 6.049 -38.325 1.00 95.31 482 GLN A CA 1
ATOM 3933 C C . GLN A 1 482 ? 23.696 5.943 -38.029 1.00 95.31 482 GLN A C 1
ATOM 3935 O O . GLN A 1 482 ? 23.149 6.761 -37.285 1.00 95.31 482 GLN A O 1
ATOM 3940 N N . THR A 1 483 ? 23.046 4.908 -38.552 1.00 97.06 483 THR A N 1
ATOM 3941 C CA . THR A 1 483 ? 21.703 4.536 -38.106 1.00 97.06 483 THR A CA 1
ATOM 3942 C C . THR A 1 483 ? 21.811 3.705 -36.830 1.00 97.06 483 THR A C 1
ATOM 3944 O O . THR A 1 483 ? 22.463 2.665 -36.797 1.00 97.06 483 THR A O 1
ATOM 3947 N N . VAL A 1 484 ? 21.170 4.160 -35.755 1.00 97.88 484 VAL A N 1
ATOM 3948 C CA . VAL A 1 484 ? 21.206 3.499 -34.444 1.00 97.88 484 VAL A CA 1
ATOM 3949 C C . VAL A 1 484 ? 19.845 2.891 -34.150 1.00 97.88 484 VAL A C 1
ATOM 3951 O O . VAL A 1 484 ? 18.836 3.588 -34.160 1.00 97.88 484 VAL A O 1
ATOM 3954 N N . ILE A 1 485 ? 19.815 1.591 -33.852 1.00 98.19 485 ILE A N 1
ATOM 3955 C CA . ILE A 1 485 ? 18.585 0.856 -33.541 1.00 98.19 485 ILE A CA 1
ATOM 3956 C C . ILE A 1 485 ? 18.691 0.298 -32.124 1.00 98.19 485 ILE A C 1
ATOM 3958 O O . ILE A 1 485 ? 19.442 -0.640 -31.861 1.00 98.19 485 ILE A O 1
ATOM 3962 N N . PHE A 1 486 ? 17.937 0.880 -31.195 1.00 98.25 486 PHE A N 1
ATOM 3963 C CA . PHE A 1 486 ? 17.784 0.348 -29.845 1.00 98.25 486 PHE A CA 1
ATOM 3964 C C . PHE A 1 486 ? 16.650 -0.666 -29.830 1.00 98.25 486 PHE A C 1
ATOM 3966 O O . PHE A 1 486 ? 15.506 -0.305 -30.088 1.00 98.25 486 PHE A O 1
ATOM 3973 N N . ILE A 1 487 ? 16.964 -1.916 -29.489 1.00 98.31 487 ILE A N 1
ATOM 3974 C CA . ILE A 1 487 ? 15.982 -2.997 -29.377 1.00 98.31 487 ILE A CA 1
ATOM 3975 C C . ILE A 1 487 ? 15.863 -3.405 -27.915 1.00 98.31 487 ILE A C 1
ATOM 3977 O O . ILE A 1 487 ? 16.737 -4.074 -27.363 1.00 98.31 487 ILE A O 1
ATOM 3981 N N . LEU A 1 488 ? 14.750 -3.029 -27.295 1.00 98.12 488 LEU A N 1
ATOM 3982 C CA . LEU A 1 488 ? 14.301 -3.621 -26.048 1.00 98.12 488 LEU A CA 1
ATOM 3983 C C . LEU A 1 488 ? 13.522 -4.894 -26.397 1.00 98.12 488 LEU A C 1
ATOM 3985 O O . LEU A 1 488 ? 12.348 -4.841 -26.766 1.00 98.12 488 LEU A O 1
ATOM 3989 N N . SER A 1 489 ? 14.202 -6.037 -26.289 1.00 97.62 489 SER A N 1
ATOM 3990 C CA . SER A 1 489 ? 13.580 -7.355 -26.428 1.00 97.62 489 SER A CA 1
ATOM 3991 C C . SER A 1 489 ? 12.831 -7.696 -25.140 1.00 97.62 489 SER A C 1
ATOM 3993 O O . SER A 1 489 ? 13.455 -7.978 -24.113 1.00 97.62 489 SER A O 1
ATOM 3995 N N . GLU A 1 490 ? 11.502 -7.635 -25.184 1.00 95.75 490 GLU A N 1
ATOM 3996 C CA . GLU A 1 490 ? 10.636 -7.776 -24.009 1.00 95.75 490 GLU A CA 1
ATOM 3997 C C . GLU A 1 490 ? 10.926 -9.075 -23.244 1.00 95.75 490 GLU A C 1
ATOM 3999 O O . GLU A 1 490 ? 11.085 -10.141 -23.838 1.00 95.75 490 GLU A O 1
ATOM 4004 N N . SER A 1 491 ? 11.047 -8.961 -21.917 1.00 94.19 491 SER A N 1
ATOM 4005 C CA . SER A 1 491 ? 11.329 -10.058 -20.978 1.00 94.19 491 SER A CA 1
ATOM 4006 C C . SER A 1 491 ? 12.547 -10.954 -21.295 1.00 94.19 491 SER A C 1
ATOM 4008 O O . SER A 1 491 ? 12.719 -11.982 -20.646 1.00 94.19 491 SER A O 1
ATOM 4010 N N . PHE A 1 492 ? 13.432 -10.584 -22.231 1.00 96.69 492 PHE A N 1
ATOM 4011 C CA . PHE A 1 492 ? 14.547 -11.436 -22.657 1.00 96.69 492 PHE A CA 1
ATOM 4012 C C . PHE A 1 492 ? 15.605 -11.625 -21.558 1.00 96.69 492 PHE A C 1
ATOM 4014 O O . PHE A 1 492 ? 16.313 -10.698 -21.158 1.00 96.69 492 PHE A O 1
ATOM 4021 N N . SER A 1 493 ? 15.782 -12.870 -21.124 1.00 96.31 493 SER A N 1
ATOM 4022 C CA . SER A 1 493 ? 16.922 -13.334 -20.334 1.00 96.31 493 SER A CA 1
ATOM 4023 C C . SER A 1 493 ? 17.159 -14.824 -20.579 1.00 96.31 493 SER A C 1
ATOM 4025 O O . SER A 1 493 ? 16.213 -15.604 -20.648 1.00 96.31 493 SER A O 1
ATOM 4027 N N . ASP A 1 494 ? 18.428 -15.216 -20.675 1.00 96.69 494 ASP A N 1
ATOM 4028 C CA . ASP A 1 494 ? 18.857 -16.604 -20.873 1.00 96.69 494 ASP A CA 1
ATOM 4029 C C . ASP A 1 494 ? 18.492 -17.467 -19.648 1.00 96.69 494 ASP A C 1
ATOM 4031 O O . ASP A 1 494 ? 19.068 -17.257 -18.567 1.00 96.69 494 ASP A O 1
ATOM 4035 N N . PRO A 1 495 ? 17.570 -18.440 -19.792 1.00 96.00 495 PRO A N 1
ATOM 4036 C CA . PRO A 1 495 ? 17.127 -19.273 -18.680 1.00 96.00 495 PRO A CA 1
ATOM 4037 C C . PRO A 1 495 ? 18.241 -20.171 -18.135 1.00 96.00 495 PRO A C 1
ATOM 4039 O O . PRO A 1 495 ? 18.197 -20.537 -16.963 1.00 96.00 495 PRO A O 1
ATOM 4042 N N . SER A 1 496 ? 19.267 -20.494 -18.935 1.00 95.44 496 SER A N 1
ATOM 4043 C CA . SER A 1 496 ? 20.367 -21.372 -18.508 1.00 95.44 496 SER A CA 1
ATOM 4044 C C . SER A 1 496 ? 21.222 -20.774 -17.384 1.00 95.44 496 SER A C 1
ATOM 4046 O O . SER A 1 496 ? 21.967 -21.486 -16.711 1.00 95.44 496 SER A O 1
ATOM 4048 N N . ARG A 1 497 ? 21.100 -19.462 -17.145 1.00 95.44 497 ARG A N 1
ATOM 4049 C CA . ARG A 1 497 ? 21.772 -18.765 -16.042 1.00 95.44 497 ARG A CA 1
ATOM 4050 C C . ARG A 1 497 ? 21.034 -18.870 -14.709 1.00 95.44 497 ARG A C 1
ATOM 4052 O O . ARG A 1 497 ? 21.588 -18.444 -13.696 1.00 95.44 497 ARG A O 1
ATOM 4059 N N . VAL A 1 498 ? 19.800 -19.372 -14.691 1.00 96.12 498 VAL A N 1
ATOM 4060 C CA . VAL A 1 498 ? 19.006 -19.507 -13.466 1.00 96.12 498 VAL A CA 1
ATOM 4061 C C . VAL A 1 498 ? 19.388 -20.817 -12.766 1.00 96.12 498 VAL A C 1
ATOM 4063 O O . VAL A 1 498 ? 19.217 -21.890 -13.347 1.00 96.12 498 VAL A O 1
ATOM 4066 N N . PRO A 1 499 ? 19.906 -20.780 -11.523 1.00 96.19 499 PRO A N 1
ATOM 4067 C CA . PRO A 1 499 ? 20.242 -21.999 -10.794 1.00 96.19 499 PRO A CA 1
ATOM 4068 C C . PRO A 1 499 ? 19.028 -22.923 -10.644 1.00 96.19 499 PRO A C 1
ATOM 4070 O O . PRO A 1 499 ? 17.943 -22.467 -10.300 1.00 96.19 499 PRO A O 1
ATOM 4073 N N . GLY A 1 500 ? 19.224 -24.220 -10.886 1.00 96.12 500 GLY A N 1
ATOM 4074 C CA . GLY A 1 500 ? 18.155 -25.222 -10.816 1.00 96.12 500 GLY A CA 1
ATOM 4075 C C . GLY A 1 500 ? 17.325 -25.363 -12.096 1.00 96.12 500 GLY A C 1
ATOM 4076 O O . GLY A 1 500 ? 16.524 -26.291 -12.172 1.00 96.12 500 GLY A O 1
ATOM 4077 N N . VAL A 1 501 ? 17.529 -24.514 -13.112 1.00 97.75 501 VAL A N 1
ATOM 4078 C CA . VAL A 1 501 ? 16.882 -24.651 -14.427 1.00 97.75 501 VAL A CA 1
ATOM 4079 C C . VAL A 1 501 ? 17.709 -25.541 -15.354 1.00 97.75 501 VAL A C 1
ATOM 4081 O O . VAL A 1 501 ? 18.921 -25.386 -15.485 1.00 97.75 501 VAL A O 1
ATOM 4084 N N . THR A 1 502 ? 17.035 -26.474 -16.022 1.00 97.38 502 THR A N 1
ATOM 4085 C CA . THR A 1 502 ? 17.571 -27.344 -17.073 1.00 97.38 502 THR A CA 1
ATOM 4086 C C . THR A 1 502 ? 16.726 -27.193 -18.335 1.00 97.38 502 THR A C 1
ATOM 4088 O O . THR A 1 502 ? 15.500 -27.262 -18.273 1.00 97.38 502 THR A O 1
ATOM 4091 N N . LEU A 1 503 ? 17.384 -27.008 -19.478 1.00 97.56 503 LEU A N 1
ATOM 4092 C CA . LEU A 1 503 ? 16.763 -26.931 -20.804 1.00 97.56 503 LEU A CA 1
ATOM 4093 C C . LEU A 1 503 ? 17.127 -28.184 -21.611 1.00 97.56 503 LEU A C 1
ATOM 4095 O O . LEU A 1 503 ? 18.215 -28.732 -21.419 1.00 97.56 503 LEU A O 1
ATOM 4099 N N . SER A 1 504 ? 16.253 -28.634 -22.518 1.00 97.38 504 SER A N 1
ATOM 4100 C CA . SER A 1 504 ? 16.574 -29.743 -23.435 1.00 97.38 504 SER A CA 1
ATOM 4101 C C . SER A 1 504 ? 17.709 -29.399 -24.404 1.00 97.38 504 SER A C 1
ATOM 4103 O O . SER A 1 504 ? 18.481 -30.283 -24.775 1.00 97.38 504 SER A O 1
ATOM 4105 N N . GLU A 1 505 ? 17.843 -28.124 -24.770 1.00 95.75 505 GLU A N 1
ATOM 4106 C CA . GLU A 1 505 ? 18.896 -27.603 -25.642 1.00 95.75 505 GLU A CA 1
ATOM 4107 C C . GLU A 1 505 ? 19.178 -26.113 -25.383 1.00 95.75 505 GLU A C 1
ATOM 4109 O O . GLU A 1 505 ? 18.528 -25.477 -24.550 1.00 95.75 505 GLU A O 1
ATOM 4114 N N . ASN A 1 506 ? 20.168 -25.543 -26.084 1.00 96.19 506 ASN A N 1
ATOM 4115 C CA . ASN A 1 506 ? 20.360 -24.094 -26.088 1.00 96.19 506 ASN A CA 1
ATOM 4116 C C . ASN A 1 506 ? 19.230 -23.447 -26.895 1.00 96.19 506 ASN A C 1
ATOM 4118 O O . ASN A 1 506 ? 19.159 -23.631 -28.105 1.00 96.19 506 ASN A O 1
ATOM 4122 N N . VAL A 1 507 ? 18.381 -22.670 -26.224 1.00 97.56 507 VAL A N 1
ATOM 4123 C CA . VAL A 1 507 ? 17.203 -22.048 -26.841 1.00 97.56 507 VAL A CA 1
ATOM 4124 C C . VAL A 1 507 ? 17.497 -20.698 -27.495 1.00 97.56 507 VAL A C 1
ATOM 4126 O O . VAL A 1 507 ? 16.629 -20.180 -28.182 1.00 97.56 507 VAL A O 1
ATOM 4129 N N . ILE A 1 508 ? 18.704 -20.144 -27.327 1.00 98.00 508 ILE A N 1
ATOM 4130 C CA . ILE A 1 508 ? 19.147 -18.883 -27.952 1.00 98.00 508 ILE A CA 1
ATOM 4131 C C . ILE A 1 508 ? 20.505 -19.018 -28.682 1.00 98.00 508 ILE A C 1
ATOM 4133 O O . ILE A 1 508 ? 21.456 -18.279 -28.384 1.00 98.00 508 ILE A O 1
ATOM 4137 N N . PRO A 1 509 ? 20.678 -20.002 -29.587 1.00 97.94 509 PRO A N 1
ATOM 4138 C CA . PRO A 1 509 ? 21.972 -20.284 -30.203 1.00 97.94 509 PRO A CA 1
ATOM 4139 C C . PRO A 1 509 ? 22.504 -19.128 -31.062 1.00 97.94 509 PRO A C 1
ATOM 4141 O O . PRO A 1 509 ? 23.698 -18.831 -30.973 1.00 97.94 509 PRO A O 1
ATOM 4144 N N . ASN A 1 510 ? 21.659 -18.438 -31.834 1.00 98.31 510 ASN A N 1
ATOM 4145 C CA . ASN A 1 510 ? 22.109 -17.344 -32.700 1.00 98.31 510 ASN A CA 1
ATOM 4146 C C . ASN A 1 510 ? 22.545 -16.123 -31.881 1.00 98.31 510 ASN A C 1
ATOM 4148 O O . ASN A 1 510 ? 23.618 -15.569 -32.113 1.00 98.31 510 ASN A O 1
ATOM 4152 N N . ILE A 1 511 ? 21.772 -15.730 -30.868 1.00 97.94 511 ILE A N 1
ATOM 4153 C CA . ILE A 1 511 ? 22.116 -14.630 -29.958 1.00 97.94 511 ILE A CA 1
ATOM 4154 C C . ILE A 1 511 ? 23.380 -14.969 -29.166 1.00 97.94 511 ILE A C 1
ATOM 4156 O O . ILE A 1 511 ? 24.204 -14.089 -28.923 1.00 97.94 511 ILE A O 1
ATOM 4160 N N . THR A 1 512 ? 23.574 -16.235 -28.787 1.00 97.00 512 THR A N 1
ATOM 4161 C CA . THR A 1 512 ? 24.826 -16.687 -28.158 1.00 97.00 512 THR A CA 1
ATOM 4162 C C . THR A 1 512 ? 26.019 -16.417 -29.075 1.00 97.00 512 THR A C 1
ATOM 4164 O O . THR A 1 512 ? 26.979 -15.787 -28.640 1.00 97.00 512 THR A O 1
ATOM 4167 N N . GLN A 1 513 ? 25.925 -16.802 -30.350 1.00 97.50 513 GLN A N 1
ATOM 4168 C CA . GLN A 1 513 ? 26.973 -16.540 -31.338 1.00 97.50 513 GLN A CA 1
ATOM 4169 C C . GLN A 1 513 ? 27.210 -15.036 -31.549 1.00 97.50 513 GLN A C 1
ATOM 4171 O O . GLN A 1 513 ? 28.352 -14.583 -31.511 1.00 97.50 513 GLN A O 1
ATOM 4176 N N . ILE A 1 514 ? 26.146 -14.240 -31.698 1.00 96.44 514 ILE A N 1
ATOM 4177 C CA . ILE A 1 514 ? 26.238 -12.776 -31.841 1.00 96.44 514 ILE A CA 1
ATOM 4178 C C . ILE A 1 514 ? 26.987 -12.164 -30.649 1.00 96.44 514 ILE A C 1
ATOM 4180 O O . ILE A 1 514 ? 27.820 -11.274 -30.815 1.00 96.44 514 ILE A O 1
ATOM 4184 N N . LYS A 1 515 ? 26.727 -12.653 -29.434 1.00 96.25 515 LYS A N 1
ATOM 4185 C CA . LYS A 1 515 ? 27.407 -12.182 -28.224 1.00 96.25 515 LYS A CA 1
ATOM 4186 C C . LYS A 1 515 ? 28.892 -12.543 -28.175 1.00 96.25 515 LYS A C 1
ATOM 4188 O O . LYS A 1 515 ? 29.643 -11.803 -27.542 1.00 96.25 515 LYS A O 1
ATOM 4193 N N . ASP A 1 516 ? 29.300 -13.647 -28.793 1.00 96.50 516 ASP A N 1
ATOM 4194 C CA . ASP A 1 516 ? 30.706 -14.054 -28.875 1.00 96.50 516 ASP A CA 1
ATOM 4195 C C . ASP A 1 516 ? 31.477 -13.237 -29.927 1.00 96.50 516 ASP A C 1
ATOM 4197 O O . ASP A 1 516 ? 32.673 -12.984 -29.767 1.00 96.50 516 ASP A O 1
ATOM 4201 N N . GLU A 1 517 ? 30.797 -12.801 -30.991 1.00 96.69 517 GLU A N 1
ATOM 4202 C CA . GLU A 1 517 ? 31.392 -12.042 -32.099 1.00 96.69 517 GLU A CA 1
ATOM 4203 C C . GLU A 1 517 ? 31.447 -10.525 -31.846 1.00 96.69 517 GLU A C 1
ATOM 4205 O O . GLU A 1 517 ? 32.386 -9.854 -32.288 1.00 96.69 517 GLU A O 1
ATOM 4210 N N . TYR A 1 518 ? 30.471 -9.974 -31.119 1.00 96.19 518 TYR A N 1
ATOM 4211 C CA . TYR A 1 518 ? 30.308 -8.534 -30.904 1.00 96.19 518 TYR A CA 1
ATOM 4212 C C . TYR A 1 518 ? 30.329 -8.148 -29.420 1.00 96.19 518 TYR A C 1
ATOM 4214 O O . TYR A 1 518 ? 30.215 -8.981 -28.525 1.00 96.19 518 TYR A O 1
ATOM 4222 N N . THR A 1 519 ? 30.466 -6.845 -29.138 1.00 97.69 519 THR A N 1
ATOM 4223 C CA . THR A 1 519 ? 30.443 -6.326 -27.762 1.00 97.69 519 THR A CA 1
ATOM 4224 C C . THR A 1 519 ? 29.160 -6.744 -27.057 1.00 97.69 519 THR A C 1
ATOM 4226 O O . THR A 1 519 ? 28.067 -6.317 -27.425 1.00 97.69 519 THR A O 1
ATOM 4229 N N . SER A 1 520 ? 29.304 -7.539 -26.003 1.00 97.12 520 SER A N 1
ATOM 4230 C CA . SER A 1 520 ? 28.179 -8.072 -25.254 1.00 97.12 520 SER A CA 1
ATOM 4231 C C . SER A 1 520 ? 28.488 -8.176 -23.763 1.00 97.12 520 SER A C 1
ATOM 4233 O O . SER A 1 520 ? 29.625 -8.007 -23.314 1.00 97.12 520 SER A O 1
ATOM 4235 N N . GLY A 1 521 ? 27.450 -8.420 -22.968 1.00 95.75 521 GLY A N 1
ATOM 4236 C CA . GLY A 1 521 ? 27.584 -8.559 -21.528 1.00 95.75 521 GLY A CA 1
ATOM 4237 C C . GLY A 1 521 ? 26.250 -8.812 -20.845 1.00 95.75 521 GLY A C 1
ATOM 4238 O O . GLY A 1 521 ? 25.316 -9.353 -21.438 1.00 95.75 521 GLY A O 1
ATOM 4239 N N . LEU A 1 522 ? 26.186 -8.421 -19.576 1.00 95.69 522 LEU A N 1
ATOM 4240 C CA . LEU A 1 522 ? 24.974 -8.447 -18.770 1.00 95.69 522 LEU A CA 1
ATOM 4241 C C . LEU A 1 522 ? 24.533 -7.014 -18.483 1.00 95.69 522 LEU A C 1
ATOM 4243 O O . LEU A 1 522 ? 25.361 -6.158 -18.171 1.00 95.69 522 LEU A O 1
ATOM 4247 N N . MET A 1 523 ? 23.227 -6.781 -18.552 1.00 94.12 523 MET A N 1
ATOM 4248 C CA . MET A 1 523 ? 22.594 -5.551 -18.091 1.00 94.12 523 MET A CA 1
ATOM 4249 C C . MET A 1 523 ? 21.946 -5.821 -16.733 1.00 94.12 523 MET A C 1
ATOM 4251 O O . MET A 1 523 ? 21.260 -6.830 -16.564 1.00 94.12 523 MET A O 1
ATOM 4255 N N . ILE A 1 524 ? 22.162 -4.933 -15.765 1.00 91.81 524 ILE A N 1
ATOM 4256 C CA . ILE A 1 524 ? 21.422 -4.967 -14.501 1.00 91.81 524 ILE A CA 1
ATOM 4257 C C . ILE A 1 524 ? 20.055 -4.341 -14.768 1.00 91.81 524 ILE A C 1
ATOM 4259 O O . ILE A 1 524 ? 19.986 -3.203 -15.222 1.00 91.81 524 ILE A O 1
ATOM 4263 N N . SER A 1 525 ? 18.985 -5.087 -14.498 1.00 91.12 525 SER A N 1
ATOM 4264 C CA . SER A 1 525 ? 17.629 -4.540 -14.502 1.00 91.12 525 SER A CA 1
ATOM 4265 C C . SER A 1 525 ? 17.250 -4.088 -13.095 1.00 91.12 525 SER A C 1
ATOM 4267 O O . SER A 1 525 ? 17.487 -4.815 -12.131 1.00 91.12 525 SER A O 1
ATOM 4269 N N . ASP A 1 526 ? 16.642 -2.906 -12.978 1.00 88.31 526 ASP A N 1
ATOM 4270 C CA . ASP A 1 526 ? 16.129 -2.390 -11.699 1.00 88.31 526 ASP A CA 1
ATOM 4271 C C . ASP A 1 526 ? 14.841 -3.099 -11.238 1.00 88.31 526 ASP A C 1
ATOM 4273 O O . ASP A 1 526 ? 14.383 -2.886 -10.114 1.00 88.31 526 ASP A O 1
ATOM 4277 N N . PHE A 1 527 ? 14.233 -3.923 -12.099 1.00 83.69 527 PHE A N 1
ATOM 4278 C CA . PHE A 1 527 ? 12.925 -4.532 -11.873 1.00 83.69 527 PHE A CA 1
ATOM 4279 C C . PHE A 1 527 ? 12.906 -6.013 -12.263 1.00 83.69 527 PHE A C 1
ATOM 4281 O O . PHE A 1 527 ? 13.685 -6.478 -13.091 1.00 83.69 527 PHE A O 1
ATOM 4288 N N . TYR A 1 528 ? 11.970 -6.755 -11.675 1.00 83.00 528 TYR A N 1
ATOM 4289 C CA . TYR A 1 528 ? 11.665 -8.143 -12.013 1.00 83.00 528 TYR A CA 1
ATOM 4290 C C . TYR A 1 528 ? 10.205 -8.231 -12.475 1.00 83.00 528 TYR A C 1
ATOM 4292 O O . TYR A 1 528 ? 9.337 -7.621 -11.854 1.00 83.00 528 TYR A O 1
ATOM 4300 N N . GLY A 1 529 ? 9.929 -8.937 -13.577 1.00 77.50 529 GLY A N 1
ATOM 4301 C CA . GLY A 1 529 ? 8.562 -9.091 -14.106 1.00 77.50 529 GLY A CA 1
ATOM 4302 C C . GLY A 1 529 ? 7.899 -7.786 -14.583 1.00 77.50 529 GLY A C 1
ATOM 4303 O O . GLY A 1 529 ? 6.674 -7.672 -14.605 1.00 77.50 529 GLY A O 1
ATOM 4304 N N . GLY A 1 530 ? 8.679 -6.753 -14.915 1.00 81.31 530 GLY A N 1
ATOM 4305 C CA . GLY A 1 530 ? 8.165 -5.485 -15.433 1.00 81.31 530 GLY A CA 1
ATOM 4306 C C . GLY A 1 530 ? 9.224 -4.386 -15.473 1.00 81.31 530 GLY A C 1
ATOM 4307 O O . GLY A 1 530 ? 10.414 -4.655 -15.363 1.00 81.31 530 GLY A O 1
ATOM 4308 N N . GLY A 1 531 ? 8.786 -3.130 -15.610 1.00 85.00 531 GLY A N 1
ATOM 4309 C CA . GLY A 1 531 ? 9.685 -1.968 -15.612 1.00 85.00 531 GLY A CA 1
ATOM 4310 C C . GLY A 1 531 ? 10.236 -1.573 -16.987 1.00 85.00 531 GLY A C 1
ATOM 4311 O O . GLY A 1 531 ? 11.132 -0.732 -17.045 1.00 85.00 531 GLY A O 1
ATOM 4312 N N . THR A 1 532 ? 9.680 -2.110 -18.082 1.00 89.38 532 THR A N 1
ATOM 4313 C CA . THR A 1 532 ? 10.086 -1.851 -19.478 1.00 89.38 532 THR A CA 1
ATOM 4314 C C . THR A 1 532 ? 10.327 -0.365 -19.758 1.00 89.38 532 THR A C 1
ATOM 4316 O O . THR A 1 532 ? 11.413 0.011 -20.186 1.00 89.38 532 THR A O 1
ATOM 4319 N N . ALA A 1 533 ? 9.366 0.504 -19.415 1.00 91.62 533 ALA A N 1
ATOM 4320 C CA . ALA A 1 533 ? 9.477 1.949 -19.637 1.00 91.62 533 ALA A CA 1
ATOM 4321 C C . ALA A 1 533 ? 10.640 2.609 -18.866 1.00 91.62 533 ALA A C 1
ATOM 4323 O O . ALA A 1 533 ? 11.227 3.578 -19.339 1.00 91.62 533 ALA A O 1
ATOM 4324 N N . ASN A 1 534 ? 11.012 2.089 -17.691 1.00 94.56 534 ASN A N 1
ATOM 4325 C CA . ASN A 1 534 ? 12.146 2.619 -16.930 1.00 94.56 534 ASN A CA 1
ATOM 4326 C C . ASN A 1 534 ? 13.480 2.203 -17.558 1.00 94.56 534 ASN A C 1
ATOM 4328 O O . ASN A 1 534 ? 14.413 2.999 -17.573 1.00 94.56 534 ASN A O 1
ATOM 4332 N N . MET A 1 535 ? 13.584 0.977 -18.083 1.00 95.69 535 MET A N 1
ATOM 4333 C CA . MET A 1 535 ? 14.781 0.520 -18.808 1.00 95.69 535 MET A CA 1
ATOM 4334 C C . MET A 1 535 ? 14.957 1.306 -20.112 1.00 95.69 535 MET A C 1
ATOM 4336 O O . MET A 1 535 ? 16.045 1.794 -20.407 1.00 95.69 535 MET A O 1
ATOM 4340 N N . GLU A 1 536 ? 13.858 1.489 -20.843 1.00 96.19 536 GLU A N 1
ATOM 4341 C CA . GLU A 1 536 ? 13.765 2.264 -22.082 1.00 96.19 536 GLU A CA 1
ATOM 4342 C C . GLU A 1 536 ? 14.264 3.705 -21.893 1.00 96.19 536 GLU A C 1
ATOM 4344 O O . GLU A 1 536 ? 15.177 4.149 -22.590 1.00 96.19 536 GLU A O 1
ATOM 4349 N N . ILE A 1 537 ? 13.739 4.426 -20.898 1.00 95.75 537 ILE A N 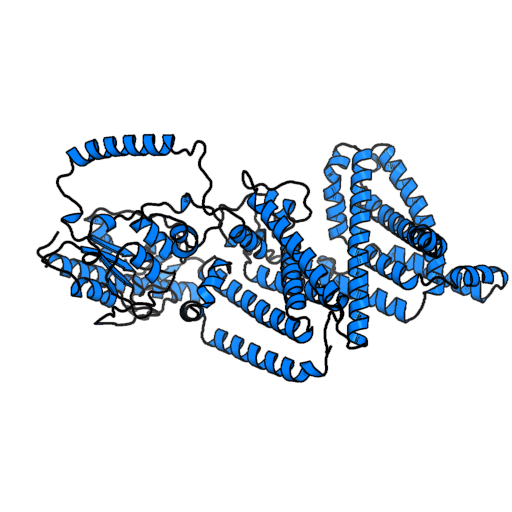1
ATOM 4350 C CA . ILE A 1 537 ? 14.156 5.808 -20.633 1.00 95.75 537 ILE A CA 1
ATOM 4351 C C . ILE A 1 537 ? 15.568 5.903 -20.074 1.00 95.75 537 ILE A C 1
ATOM 4353 O O . ILE A 1 537 ? 16.277 6.854 -20.404 1.00 95.75 537 ILE A O 1
ATOM 4357 N N . GLN A 1 538 ? 16.025 4.944 -19.273 1.00 97.19 538 GLN A N 1
ATOM 4358 C CA . GLN A 1 538 ? 17.428 4.916 -18.861 1.00 97.19 538 GLN A CA 1
ATOM 4359 C C . GLN A 1 538 ? 18.364 4.777 -20.059 1.00 97.19 538 GLN A C 1
ATOM 4361 O O . GLN A 1 538 ? 19.352 5.506 -20.136 1.00 97.19 538 GLN A O 1
ATOM 4366 N N . ALA A 1 539 ? 18.029 3.910 -21.018 1.00 96.44 539 ALA A N 1
ATOM 4367 C CA . ALA A 1 539 ? 18.800 3.759 -22.246 1.00 96.44 539 ALA A CA 1
ATOM 4368 C C . ALA A 1 539 ? 18.788 5.047 -23.083 1.00 96.44 539 ALA A C 1
ATOM 4370 O O . ALA A 1 539 ? 19.835 5.477 -23.563 1.00 96.44 539 ALA A O 1
ATOM 4371 N N . LEU A 1 540 ? 17.626 5.695 -23.219 1.00 97.19 540 LEU A N 1
ATOM 4372 C CA . LEU A 1 540 ? 17.492 6.924 -24.002 1.00 97.19 540 LEU A CA 1
ATOM 4373 C C . LEU A 1 540 ? 18.160 8.137 -23.348 1.00 97.19 540 LEU A C 1
ATOM 4375 O O . LEU A 1 540 ? 18.698 8.968 -24.071 1.00 97.19 540 LEU A O 1
ATOM 4379 N N . THR A 1 541 ? 18.120 8.272 -22.021 1.00 96.44 541 THR A N 1
ATOM 4380 C CA . THR A 1 541 ? 18.529 9.506 -21.317 1.00 96.44 541 THR A CA 1
ATOM 4381 C C . THR A 1 541 ? 19.868 9.396 -20.589 1.00 96.44 541 THR A C 1
ATOM 4383 O O . THR A 1 541 ? 20.470 10.412 -20.242 1.00 96.44 541 THR A O 1
ATOM 4386 N N . GLY A 1 542 ? 20.333 8.177 -20.300 1.00 95.38 542 GLY A N 1
ATOM 4387 C CA . GLY A 1 542 ? 21.486 7.925 -19.432 1.00 95.38 542 GLY A CA 1
ATOM 4388 C C . GLY A 1 542 ? 21.243 8.229 -17.945 1.00 95.38 542 GLY A C 1
ATOM 4389 O O . GLY A 1 542 ? 22.177 8.152 -17.144 1.00 95.38 542 GLY A O 1
ATOM 4390 N N . LEU A 1 543 ? 20.016 8.586 -17.543 1.00 95.12 543 LEU A N 1
ATOM 4391 C CA . LEU A 1 543 ? 19.680 8.923 -16.158 1.00 95.12 543 LEU A CA 1
ATOM 4392 C C . LEU A 1 543 ? 19.332 7.672 -15.350 1.00 95.12 543 LEU A C 1
ATOM 4394 O O . LEU A 1 543 ? 18.209 7.193 -15.428 1.00 95.12 543 LEU A O 1
ATOM 4398 N N . SER A 1 544 ? 20.271 7.189 -14.532 1.00 93.81 544 SER A N 1
ATOM 4399 C CA . SER A 1 544 ? 20.084 5.975 -13.721 1.00 93.81 544 SER A CA 1
ATOM 4400 C C . SER A 1 544 ? 18.895 6.059 -12.754 1.00 93.81 544 SER A C 1
ATOM 4402 O O . SER A 1 544 ? 18.803 6.990 -11.942 1.00 93.81 544 SER A O 1
ATOM 4404 N N . TYR A 1 545 ? 18.053 5.026 -12.761 1.00 92.75 545 TYR A N 1
ATOM 4405 C CA . TYR A 1 545 ? 16.935 4.849 -11.836 1.00 92.75 545 TYR A CA 1
ATOM 4406 C C . TYR A 1 545 ? 17.409 4.713 -10.389 1.00 92.75 545 TYR A C 1
ATOM 4408 O O . TYR A 1 545 ? 16.747 5.194 -9.471 1.00 92.75 545 TYR A O 1
ATOM 4416 N N . SER A 1 546 ? 18.600 4.146 -10.174 1.00 90.69 546 SER A N 1
ATOM 4417 C CA . SER A 1 546 ? 19.202 3.961 -8.847 1.00 90.69 546 SER A CA 1
ATOM 4418 C C . SER A 1 546 ? 19.378 5.262 -8.050 1.00 90.69 546 SER A C 1
ATOM 4420 O O . SER A 1 546 ? 19.543 5.220 -6.833 1.00 90.69 546 SER A O 1
ATOM 4422 N N . ASN A 1 547 ? 19.378 6.417 -8.725 1.00 91.81 547 ASN A N 1
ATOM 4423 C CA . ASN A 1 547 ? 19.493 7.734 -8.094 1.00 91.81 547 ASN A CA 1
ATOM 4424 C C . ASN A 1 547 ? 18.139 8.319 -7.665 1.00 91.81 547 ASN A C 1
ATOM 4426 O O . ASN A 1 547 ? 18.094 9.351 -6.990 1.00 91.81 547 ASN A O 1
ATOM 4430 N N . LEU A 1 548 ? 17.033 7.697 -8.073 1.00 92.00 548 LEU A N 1
ATOM 4431 C CA . LEU A 1 548 ? 15.688 8.132 -7.737 1.00 92.00 548 LEU A CA 1
ATOM 4432 C C . LEU A 1 548 ? 15.277 7.621 -6.358 1.00 92.00 548 LEU A C 1
ATOM 4434 O O . LEU A 1 548 ? 15.839 6.688 -5.786 1.00 92.00 548 LEU A O 1
ATOM 4438 N N . SER A 1 549 ? 14.247 8.246 -5.797 1.00 89.19 549 SER A N 1
ATOM 4439 C CA . SER A 1 549 ? 13.645 7.744 -4.575 1.00 89.19 549 SER A CA 1
ATOM 4440 C C . SER A 1 549 ? 13.043 6.356 -4.816 1.00 89.19 549 SER A C 1
ATOM 4442 O O . SER A 1 549 ? 12.284 6.203 -5.769 1.00 89.19 549 SER A O 1
ATOM 4444 N N . PRO A 1 550 ? 13.143 5.432 -3.838 1.00 85.38 550 PRO A N 1
ATOM 4445 C CA . PRO A 1 550 ? 12.423 4.149 -3.860 1.00 85.38 550 PRO A CA 1
ATOM 4446 C C . PRO A 1 550 ? 10.884 4.256 -3.846 1.00 85.38 550 PRO A C 1
ATOM 4448 O O . PRO A 1 550 ? 10.194 3.256 -3.707 1.00 85.38 550 PRO A O 1
ATOM 4451 N N . SER A 1 551 ? 10.340 5.477 -3.884 1.00 86.00 551 SER A N 1
ATOM 4452 C CA . SER A 1 551 ? 8.903 5.751 -3.958 1.00 86.00 551 SER A CA 1
ATOM 4453 C C . SER A 1 551 ? 8.427 6.018 -5.388 1.00 86.00 551 SER A C 1
ATOM 4455 O O . SER A 1 551 ? 7.221 6.009 -5.623 1.00 86.00 551 SER A O 1
ATOM 4457 N N . VAL A 1 552 ? 9.356 6.233 -6.324 1.00 89.44 552 VAL A N 1
ATOM 4458 C CA . VAL A 1 552 ? 9.067 6.280 -7.758 1.00 89.44 552 VAL A CA 1
ATOM 4459 C C . VAL A 1 552 ? 8.792 4.854 -8.229 1.00 89.44 552 VAL A C 1
ATOM 4461 O O . VAL A 1 552 ? 9.424 3.920 -7.735 1.00 89.44 552 VAL A O 1
ATOM 4464 N N . SER A 1 553 ? 7.834 4.685 -9.136 1.00 87.25 553 SER A N 1
ATOM 4465 C CA . SER A 1 553 ? 7.556 3.428 -9.840 1.00 87.25 553 SER A CA 1
ATOM 4466 C C . SER A 1 553 ? 7.823 3.575 -11.335 1.00 87.25 553 SER A C 1
ATOM 4468 O O . SER A 1 553 ? 8.494 2.725 -11.916 1.00 87.25 553 SER A O 1
ATOM 4470 N N . VAL A 1 554 ? 7.368 4.665 -11.968 1.00 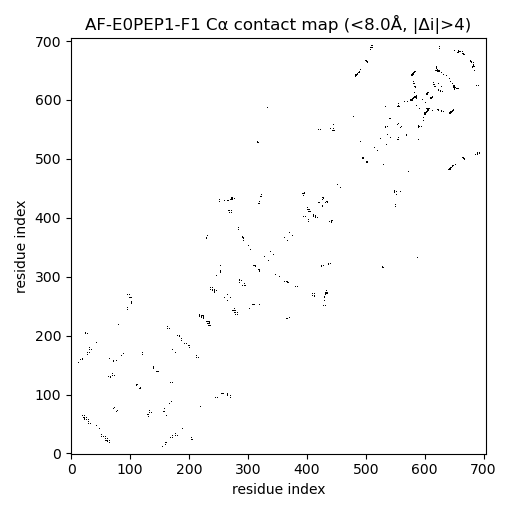88.62 554 VAL A N 1
ATOM 4471 C CA . VAL A 1 554 ? 7.516 4.887 -13.416 1.00 88.62 554 VAL A CA 1
ATOM 4472 C C . VAL A 1 554 ? 8.012 6.297 -13.729 1.00 88.62 554 VAL A C 1
ATOM 4474 O O . VAL A 1 554 ? 7.324 7.300 -13.498 1.00 88.62 554 VAL A O 1
ATOM 4477 N N . MET 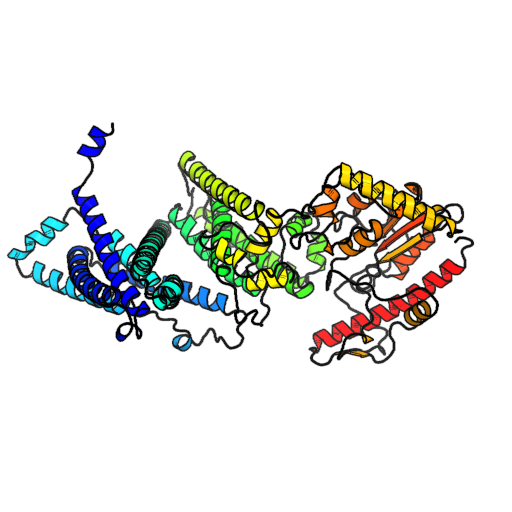A 1 555 ? 9.201 6.377 -14.334 1.00 93.50 555 MET A N 1
ATOM 4478 C CA . MET A 1 555 ? 9.865 7.638 -14.683 1.00 93.50 555 MET A CA 1
ATOM 4479 C C . MET A 1 555 ? 9.010 8.513 -15.608 1.00 93.50 555 MET A C 1
ATOM 4481 O O . MET A 1 555 ? 8.887 9.714 -15.359 1.00 93.50 555 MET A O 1
ATOM 4485 N N . ASN A 1 556 ? 8.352 7.918 -16.608 1.00 90.94 556 ASN A N 1
ATOM 4486 C CA . ASN A 1 556 ? 7.538 8.627 -17.607 1.00 90.94 556 ASN A CA 1
ATOM 4487 C C . ASN A 1 556 ? 6.383 9.424 -16.998 1.00 90.94 556 ASN A C 1
ATOM 4489 O O . ASN A 1 556 ? 5.973 10.443 -17.545 1.00 90.94 556 ASN A O 1
ATOM 4493 N N . THR A 1 557 ? 5.837 8.966 -15.873 1.00 86.38 557 THR A N 1
ATOM 4494 C CA . THR A 1 557 ? 4.684 9.602 -15.225 1.00 86.38 557 THR A CA 1
ATOM 4495 C C . THR A 1 557 ? 5.072 10.455 -14.027 1.00 86.38 557 THR A C 1
ATOM 4497 O O . THR A 1 557 ? 4.347 11.383 -13.669 1.00 86.38 557 THR A O 1
ATOM 4500 N N . GLU A 1 558 ? 6.200 10.153 -13.383 1.00 89.56 558 GLU A N 1
ATOM 4501 C CA . GLU A 1 558 ? 6.550 10.741 -12.088 1.00 89.56 558 GLU A CA 1
ATOM 4502 C C . GLU A 1 558 ? 7.764 11.667 -12.135 1.00 89.56 558 GLU A C 1
ATOM 4504 O O . GLU A 1 558 ? 7.837 12.586 -11.311 1.00 89.56 558 GLU A O 1
ATOM 4509 N N . VAL A 1 559 ? 8.689 11.442 -13.073 1.00 93.44 559 VAL A N 1
ATOM 4510 C CA . VAL A 1 559 ? 9.981 12.137 -13.174 1.00 93.44 559 VAL A CA 1
ATOM 4511 C C . VAL A 1 559 ? 10.008 13.046 -14.396 1.00 93.44 559 VAL A C 1
ATOM 4513 O O . VAL A 1 559 ? 10.083 14.262 -14.226 1.00 93.44 559 VAL A O 1
ATOM 4516 N N . LEU A 1 560 ? 9.878 12.484 -15.603 1.00 93.38 560 LEU A N 1
ATOM 4517 C CA . LEU A 1 560 ? 10.012 13.231 -16.860 1.00 93.38 560 LEU A CA 1
ATOM 4518 C C . LEU A 1 560 ? 9.068 14.443 -16.957 1.00 93.38 560 LEU A C 1
ATOM 4520 O O . LEU A 1 560 ? 9.555 15.525 -17.277 1.00 93.38 560 LEU A O 1
ATOM 4524 N N . PRO A 1 561 ? 7.777 14.365 -16.559 1.00 90.25 561 PRO A N 1
ATOM 4525 C CA . PRO A 1 561 ? 6.869 15.516 -16.632 1.00 90.25 561 PRO A CA 1
ATOM 4526 C C . PRO A 1 561 ? 7.253 16.690 -15.716 1.00 90.25 561 PRO A C 1
ATOM 4528 O O . PRO A 1 561 ? 6.642 17.756 -15.781 1.00 90.25 561 PRO A O 1
ATOM 4531 N N . LYS A 1 562 ? 8.213 16.491 -14.803 1.00 90.94 562 LYS A N 1
ATOM 4532 C CA . LYS A 1 562 ? 8.736 17.521 -13.892 1.00 90.94 562 LYS A CA 1
ATOM 4533 C C . LYS A 1 562 ? 10.070 18.099 -14.368 1.00 90.94 562 LYS A C 1
ATOM 4535 O O . LYS A 1 562 ? 10.584 19.012 -13.722 1.00 90.94 562 LYS A O 1
ATOM 4540 N N . MET A 1 563 ? 10.640 17.574 -15.449 1.00 92.81 563 MET A N 1
ATOM 4541 C CA . MET A 1 563 ? 11.887 18.056 -16.030 1.00 92.81 563 MET A CA 1
ATOM 4542 C C . MET A 1 563 ? 11.588 19.162 -17.042 1.00 92.81 563 MET A C 1
ATOM 4544 O O . MET A 1 563 ? 10.694 19.036 -17.869 1.00 92.81 563 MET A O 1
ATOM 4548 N N . SER A 1 564 ? 12.343 20.260 -16.990 1.00 91.38 564 SER A N 1
ATOM 4549 C CA . SER A 1 564 ? 12.225 21.340 -17.982 1.00 91.38 564 SER A CA 1
ATOM 4550 C C . SER A 1 564 ? 12.904 21.012 -19.315 1.00 91.38 564 SER A C 1
ATOM 4552 O O . SER A 1 564 ? 12.667 21.695 -20.304 1.00 91.38 564 SER A O 1
ATOM 4554 N N . TYR A 1 565 ? 13.793 20.021 -19.314 1.00 91.75 565 TYR A N 1
ATOM 4555 C CA . TYR A 1 565 ? 14.516 19.505 -20.470 1.00 91.75 565 TYR A CA 1
ATOM 4556 C C . TYR A 1 565 ? 14.860 18.042 -20.188 1.00 91.75 565 TYR A C 1
ATOM 4558 O O . TYR A 1 565 ? 15.317 17.737 -19.083 1.00 91.75 565 TYR A O 1
ATOM 4566 N N . ILE A 1 566 ? 14.631 17.162 -21.160 1.00 94.69 566 ILE A N 1
ATOM 4567 C CA . ILE A 1 566 ? 14.931 15.733 -21.064 1.00 94.69 566 ILE A CA 1
ATOM 4568 C C . ILE A 1 566 ? 16.105 15.471 -22.013 1.00 94.69 566 ILE A C 1
ATOM 4570 O O . ILE A 1 566 ? 15.909 15.571 -23.220 1.00 94.69 566 ILE A O 1
ATOM 4574 N N . PRO A 1 567 ? 17.317 15.189 -21.504 1.00 94.19 567 PRO A N 1
ATOM 4575 C CA . PRO A 1 567 ? 18.436 14.857 -22.373 1.00 94.19 567 PRO A CA 1
ATOM 4576 C C . PRO A 1 567 ? 18.199 13.490 -23.006 1.00 94.19 567 PRO A C 1
ATOM 4578 O O . PRO A 1 567 ? 17.777 12.565 -22.306 1.00 94.19 567 PRO A O 1
ATOM 4581 N N . SER A 1 568 ? 18.528 13.332 -24.286 1.00 96.25 568 SER A N 1
ATOM 4582 C CA . SER A 1 568 ? 18.528 12.012 -24.908 1.00 96.25 568 SER A CA 1
ATOM 4583 C C . SER A 1 568 ? 19.699 11.789 -25.854 1.00 96.25 568 SER A C 1
ATOM 4585 O O . SER A 1 568 ? 20.181 12.704 -26.513 1.00 96.25 568 SER A O 1
ATOM 4587 N N . ILE A 1 569 ? 20.148 10.537 -25.961 1.00 95.94 569 ILE A N 1
ATOM 4588 C CA . ILE A 1 569 ? 21.098 10.121 -26.995 1.00 95.94 569 ILE A CA 1
ATOM 4589 C C . ILE A 1 569 ? 20.554 10.377 -28.410 1.00 95.94 569 ILE A C 1
ATOM 4591 O O . ILE A 1 569 ? 21.335 10.646 -29.322 1.00 95.94 569 ILE A O 1
ATOM 4595 N N . SER A 1 570 ? 19.226 10.371 -28.583 1.00 96.44 570 SER A N 1
ATOM 4596 C CA . SER A 1 570 ? 18.585 10.684 -29.861 1.00 96.44 570 SER A CA 1
ATOM 4597 C C . SER A 1 570 ? 18.692 12.161 -30.247 1.00 96.44 570 SER A C 1
ATOM 4599 O O . SER A 1 570 ? 18.412 12.488 -31.392 1.00 96.44 570 SER A O 1
ATOM 4601 N N . ASP A 1 571 ? 19.139 13.057 -29.356 1.00 96.25 571 ASP A N 1
ATOM 4602 C CA . ASP A 1 571 ? 19.275 14.500 -29.638 1.00 96.25 571 ASP A CA 1
ATOM 4603 C C . ASP A 1 571 ? 20.303 14.810 -30.748 1.00 96.25 571 ASP A C 1
ATOM 4605 O O . ASP A 1 571 ? 20.391 15.945 -31.211 1.00 96.25 571 ASP A O 1
ATOM 4609 N N . SER A 1 572 ? 21.083 13.812 -31.184 1.00 94.88 572 SER A N 1
ATOM 4610 C CA . SER A 1 572 ? 22.017 13.929 -32.317 1.00 94.88 572 SER A CA 1
ATOM 4611 C C . SER A 1 572 ? 21.346 13.797 -33.694 1.00 94.88 572 SER A C 1
ATOM 4613 O O . SER A 1 572 ? 22.018 13.998 -34.701 1.00 94.88 572 SER A O 1
ATOM 4615 N N . TYR A 1 573 ? 20.053 13.467 -33.733 1.00 96.94 573 TYR A N 1
ATOM 4616 C CA . TYR A 1 573 ? 19.253 13.255 -34.943 1.00 96.94 573 TYR A CA 1
ATOM 4617 C C . TYR A 1 573 ? 18.146 14.310 -35.032 1.00 96.94 573 TYR A C 1
ATOM 4619 O O . TYR A 1 573 ? 17.691 14.821 -33.998 1.00 96.94 573 TYR A O 1
ATOM 4627 N N . THR A 1 574 ? 17.699 14.653 -36.239 1.00 96.38 574 THR A N 1
ATOM 4628 C CA . THR A 1 574 ? 16.535 15.538 -36.413 1.00 96.38 574 THR A CA 1
ATOM 4629 C C . THR A 1 574 ? 15.237 14.799 -36.106 1.00 96.38 574 THR A C 1
ATOM 4631 O O . THR A 1 574 ? 15.206 13.576 -36.007 1.00 96.38 574 THR A O 1
ATOM 4634 N N . ASP A 1 575 ? 14.148 15.532 -35.887 1.00 96.88 575 ASP A N 1
ATOM 4635 C CA . ASP A 1 575 ? 12.902 14.917 -35.419 1.00 96.88 575 ASP A CA 1
ATOM 4636 C C . ASP A 1 575 ? 12.307 13.919 -36.434 1.00 96.88 575 ASP A C 1
ATOM 4638 O O . ASP A 1 575 ? 11.800 12.868 -36.042 1.00 96.88 575 ASP A O 1
ATOM 4642 N N . ASP A 1 576 ? 12.461 14.192 -37.734 1.00 95.50 576 ASP A N 1
ATOM 4643 C CA . ASP A 1 576 ? 12.060 13.322 -38.849 1.00 95.50 576 ASP A CA 1
ATOM 4644 C C . ASP A 1 576 ? 12.972 12.093 -39.045 1.00 95.50 576 ASP A C 1
ATOM 4646 O O . ASP A 1 576 ? 12.595 11.134 -39.717 1.00 95.50 576 ASP A O 1
ATOM 4650 N N . GLU A 1 577 ? 14.155 12.083 -38.426 1.00 96.75 577 GLU A N 1
ATOM 4651 C CA . GLU A 1 577 ? 15.088 10.948 -38.417 1.00 96.75 577 GLU A CA 1
ATOM 4652 C C . GLU A 1 577 ? 14.846 9.992 -37.234 1.00 96.75 577 GLU A C 1
ATOM 4654 O O . GLU A 1 577 ? 15.448 8.915 -37.166 1.00 96.75 577 GLU A O 1
ATOM 4659 N N . LYS A 1 578 ? 13.975 10.363 -36.288 1.00 98.00 578 LYS A N 1
ATOM 4660 C CA . LYS A 1 578 ? 13.695 9.600 -35.066 1.00 98.00 578 LYS A CA 1
ATOM 4661 C C . LYS A 1 578 ? 12.389 8.822 -35.187 1.00 98.00 578 LYS A C 1
ATOM 4663 O O . LYS A 1 578 ? 11.314 9.398 -35.354 1.00 98.00 578 LYS A O 1
ATOM 4668 N N . ILE A 1 579 ? 12.472 7.504 -35.020 1.00 98.50 579 ILE A N 1
ATOM 4669 C CA . ILE A 1 579 ? 11.335 6.592 -35.173 1.00 98.50 579 ILE A CA 1
ATOM 4670 C C . ILE A 1 579 ? 11.198 5.708 -33.934 1.00 98.50 579 ILE A C 1
ATOM 4672 O O . ILE A 1 579 ? 12.132 5.026 -33.516 1.00 98.50 579 ILE A O 1
ATOM 4676 N N . ALA A 1 580 ? 10.013 5.695 -33.333 1.00 98.50 580 ALA A N 1
ATOM 4677 C CA . ALA A 1 580 ? 9.670 4.759 -32.272 1.00 98.50 580 ALA A CA 1
ATOM 4678 C C . ALA A 1 580 ? 8.793 3.633 -32.832 1.00 98.50 580 ALA A C 1
ATOM 4680 O O . ALA A 1 580 ? 7.916 3.865 -33.666 1.00 98.50 580 ALA A O 1
ATOM 4681 N N . VAL A 1 581 ? 9.008 2.406 -32.359 1.00 98.56 581 VAL A N 1
ATOM 4682 C CA . VAL A 1 581 ? 8.235 1.228 -32.763 1.00 98.56 581 VAL A CA 1
ATOM 4683 C C . VAL A 1 581 ? 7.823 0.452 -31.522 1.00 98.56 581 VAL A C 1
ATOM 4685 O O . VAL A 1 581 ? 8.661 -0.064 -30.785 1.00 98.56 581 VAL A O 1
ATOM 4688 N N . HIS A 1 582 ? 6.517 0.334 -31.306 1.00 97.31 582 HIS A N 1
ATOM 4689 C CA . HIS A 1 582 ? 5.955 -0.522 -30.271 1.00 97.31 582 HIS A CA 1
ATOM 4690 C C . HIS A 1 582 ? 4.589 -1.020 -30.724 1.00 97.31 582 HIS A C 1
ATOM 4692 O O . HIS A 1 582 ? 3.609 -0.277 -30.689 1.00 97.31 582 HIS A O 1
ATOM 4698 N N . LEU A 1 583 ? 4.506 -2.286 -31.138 1.00 96.06 583 LEU A N 1
ATOM 4699 C CA . LEU A 1 583 ? 3.288 -2.880 -31.699 1.00 96.06 583 LEU A CA 1
ATOM 4700 C C . LEU A 1 583 ? 2.265 -3.254 -30.611 1.00 96.06 583 LEU A C 1
ATOM 4702 O O . LEU A 1 583 ? 1.808 -4.389 -30.497 1.00 96.06 583 LEU A O 1
ATOM 4706 N N . HIS A 1 584 ? 1.891 -2.255 -29.817 1.00 91.00 584 HIS A N 1
ATOM 4707 C CA . HIS A 1 584 ? 0.813 -2.265 -28.840 1.00 91.00 584 HIS A CA 1
ATOM 4708 C C . HIS A 1 584 ? 0.213 -0.849 -28.735 1.00 91.00 584 HIS A C 1
ATOM 4710 O O . HIS A 1 584 ? 0.391 -0.029 -29.631 1.00 91.00 584 HIS A O 1
ATOM 4716 N N . ASN A 1 585 ? -0.532 -0.535 -27.676 1.00 87.56 585 ASN A N 1
ATOM 4717 C CA . ASN A 1 585 ? -1.021 0.823 -27.443 1.00 87.56 585 ASN A CA 1
ATOM 4718 C C . ASN A 1 585 ? 0.133 1.770 -27.055 1.00 87.56 585 ASN A C 1
ATOM 4720 O O . ASN A 1 585 ? 0.736 1.619 -25.991 1.00 87.56 585 ASN A O 1
ATOM 4724 N N . GLY A 1 586 ? 0.403 2.775 -27.890 1.00 86.88 586 GLY A N 1
ATOM 4725 C CA . GLY A 1 586 ? 1.445 3.779 -27.680 1.00 86.88 586 GLY A CA 1
ATOM 4726 C C . GLY A 1 586 ? 1.162 4.760 -26.539 1.00 86.88 586 GLY A C 1
ATOM 4727 O O . GLY A 1 586 ? 2.066 5.469 -26.111 1.00 86.88 586 GLY A O 1
ATOM 4728 N N . ALA A 1 587 ? -0.057 4.807 -25.996 1.00 84.44 587 ALA A N 1
ATOM 4729 C CA . ALA A 1 587 ? -0.341 5.575 -24.782 1.00 84.44 587 ALA A CA 1
ATOM 4730 C C . ALA A 1 587 ? 0.191 4.895 -23.510 1.00 84.44 587 ALA A C 1
ATOM 4732 O O . ALA A 1 587 ? 0.393 5.580 -22.509 1.00 84.44 587 ALA A O 1
ATOM 4733 N N . ASN A 1 588 ? 0.459 3.583 -23.552 1.00 81.75 588 ASN A N 1
ATOM 4734 C CA . ASN A 1 588 ? 0.950 2.839 -22.395 1.00 81.75 588 ASN A CA 1
ATOM 4735 C C . ASN A 1 588 ? 2.206 3.493 -21.814 1.00 81.75 588 ASN A C 1
ATOM 4737 O O . ASN A 1 588 ? 3.140 3.825 -22.548 1.00 81.75 588 ASN A O 1
ATOM 4741 N N . TYR A 1 589 ? 2.234 3.657 -20.490 1.00 82.06 589 TYR A N 1
ATOM 4742 C CA . TYR A 1 589 ? 3.322 4.335 -19.772 1.00 82.06 589 TYR A CA 1
ATOM 4743 C C . TYR A 1 589 ? 3.581 5.771 -20.260 1.00 82.06 589 TYR A C 1
ATOM 4745 O O . TYR A 1 589 ? 4.701 6.269 -20.150 1.00 82.06 589 TYR A O 1
ATOM 4753 N N . SER A 1 590 ? 2.568 6.445 -20.812 1.00 87.69 590 SER A N 1
ATOM 4754 C CA . SER A 1 590 ? 2.687 7.778 -21.416 1.00 87.69 590 SER A CA 1
ATOM 4755 C C . SER A 1 590 ? 3.700 7.865 -22.569 1.00 87.69 590 SER A C 1
ATOM 4757 O O . SER A 1 590 ? 4.220 8.952 -22.828 1.00 87.69 590 SER A O 1
ATOM 4759 N N . ARG A 1 591 ? 4.009 6.759 -23.266 1.00 91.88 591 ARG A N 1
ATOM 4760 C CA . ARG A 1 591 ? 5.031 6.740 -24.332 1.00 91.88 591 ARG A CA 1
ATOM 4761 C C . ARG A 1 591 ? 4.768 7.756 -25.433 1.00 91.88 591 ARG A C 1
ATOM 4763 O O . ARG A 1 591 ? 5.679 8.474 -25.814 1.00 91.88 591 ARG A O 1
ATOM 4770 N N . ASN A 1 592 ? 3.531 7.878 -25.903 1.00 90.75 592 ASN A N 1
ATOM 4771 C CA . ASN A 1 592 ? 3.175 8.839 -26.948 1.00 90.75 592 ASN A CA 1
ATOM 4772 C C . ASN A 1 592 ? 3.449 10.301 -26.556 1.00 90.75 592 ASN A C 1
ATOM 4774 O O . ASN A 1 592 ? 3.760 11.114 -27.420 1.00 90.75 592 ASN A O 1
ATOM 4778 N N . ILE A 1 593 ? 3.357 10.640 -25.268 1.00 91.88 593 ILE A N 1
ATOM 4779 C CA . ILE A 1 593 ? 3.734 11.961 -24.755 1.00 91.88 593 ILE A CA 1
ATOM 4780 C C . ILE A 1 593 ? 5.258 12.065 -24.687 1.00 91.88 593 ILE A C 1
ATOM 4782 O O . ILE A 1 593 ? 5.821 13.030 -25.185 1.00 91.88 593 ILE A O 1
ATOM 4786 N N . VAL A 1 594 ? 5.927 11.057 -24.122 1.00 94.50 594 VAL A N 1
ATOM 4787 C CA . VAL A 1 594 ? 7.383 11.080 -23.923 1.00 94.50 594 VAL A CA 1
ATOM 4788 C C . VAL A 1 594 ? 8.148 11.112 -25.247 1.00 94.50 594 VAL A C 1
ATOM 4790 O O . VAL A 1 594 ? 9.032 11.944 -25.406 1.00 94.50 594 VAL A O 1
ATOM 4793 N N . TYR A 1 595 ? 7.792 10.272 -26.218 1.00 96.75 595 TYR A N 1
ATOM 4794 C CA . TYR A 1 595 ? 8.419 10.278 -27.542 1.00 96.75 595 TYR A CA 1
ATOM 4795 C C . TYR A 1 595 ? 8.210 11.601 -28.270 1.00 96.75 595 TYR A C 1
ATOM 4797 O O . TYR A 1 595 ? 9.147 12.128 -28.862 1.00 96.75 595 TYR A O 1
ATOM 4805 N N . LYS A 1 596 ? 7.017 12.190 -28.149 1.00 94.38 596 LYS A N 1
ATOM 4806 C CA . LYS A 1 596 ? 6.751 13.527 -28.677 1.00 94.38 596 LYS A CA 1
ATOM 4807 C C . LYS A 1 596 ? 7.632 14.589 -28.015 1.00 94.38 596 LYS A C 1
ATOM 4809 O O . LYS A 1 596 ? 8.174 15.440 -28.712 1.00 94.38 596 LYS A O 1
ATOM 4814 N N . ASP A 1 597 ? 7.792 14.539 -26.694 1.00 94.56 597 ASP A N 1
ATOM 4815 C CA . ASP A 1 597 ? 8.644 15.475 -25.949 1.00 94.56 597 ASP A CA 1
ATOM 4816 C C . ASP A 1 597 ? 10.142 15.294 -26.279 1.00 94.56 597 ASP A C 1
ATOM 4818 O O . ASP A 1 597 ? 10.908 16.251 -26.179 1.00 94.56 597 ASP A O 1
ATOM 4822 N N . LEU A 1 598 ? 10.552 14.096 -26.715 1.00 96.25 598 LEU A N 1
ATOM 4823 C CA . LEU A 1 598 ? 11.896 13.777 -27.228 1.00 96.25 598 LEU A CA 1
ATOM 4824 C C . LEU A 1 598 ? 12.078 14.078 -28.733 1.00 96.25 598 LEU A C 1
ATOM 4826 O O . LEU A 1 598 ? 13.164 13.872 -29.288 1.00 96.25 598 LEU A O 1
ATOM 4830 N N . GLY A 1 599 ? 11.030 14.567 -29.401 1.00 96.50 599 GLY A N 1
ATOM 4831 C CA . GLY A 1 599 ? 11.060 14.932 -30.816 1.00 96.50 599 GLY A CA 1
ATOM 4832 C C . GLY A 1 599 ? 11.047 13.740 -31.774 1.00 96.50 599 GLY A C 1
ATOM 4833 O O . GLY A 1 599 ? 11.634 13.827 -32.837 1.00 96.50 599 GLY A O 1
ATOM 4834 N N . PHE A 1 600 ? 10.432 12.612 -31.419 1.00 97.75 600 PHE A N 1
ATOM 4835 C CA . PHE A 1 600 ? 10.184 11.530 -32.379 1.00 97.75 600 PHE A CA 1
ATOM 4836 C C . PHE A 1 600 ? 8.967 11.891 -33.234 1.00 97.75 600 PHE A C 1
ATOM 4838 O O . PHE A 1 600 ? 7.848 11.919 -32.714 1.00 97.75 600 PHE A O 1
ATOM 4845 N N . ASP A 1 601 ? 9.178 12.174 -34.522 1.00 95.12 601 ASP A N 1
ATOM 4846 C CA . ASP A 1 601 ? 8.090 12.545 -35.438 1.00 95.12 601 ASP A CA 1
ATOM 4847 C C . ASP A 1 601 ? 7.228 11.334 -35.827 1.00 95.12 601 ASP A C 1
ATOM 4849 O O . ASP A 1 601 ? 6.030 11.473 -36.056 1.00 95.12 601 ASP A O 1
ATOM 4853 N N . THR A 1 602 ? 7.813 10.129 -35.832 1.00 97.75 602 THR A N 1
ATOM 4854 C CA . THR A 1 602 ? 7.105 8.876 -36.140 1.00 97.75 602 THR A CA 1
ATOM 4855 C C . THR A 1 602 ? 7.044 7.955 -34.923 1.00 97.75 602 THR A C 1
ATOM 4857 O O . THR A 1 602 ? 8.076 7.601 -34.341 1.00 97.75 602 THR A O 1
ATOM 4860 N N . PHE A 1 603 ? 5.842 7.487 -34.569 1.00 98.31 603 PHE A N 1
ATOM 4861 C CA . PHE A 1 603 ? 5.650 6.440 -33.562 1.00 98.31 603 PHE A CA 1
ATOM 4862 C C . PHE A 1 603 ? 4.658 5.366 -34.032 1.00 98.31 603 PHE A C 1
ATOM 4864 O O . PHE A 1 603 ? 3.437 5.480 -33.875 1.00 98.31 603 PHE A O 1
ATOM 4871 N N . ILE A 1 604 ? 5.213 4.266 -34.544 1.00 98.50 604 ILE A N 1
ATOM 4872 C CA . ILE A 1 604 ? 4.472 3.123 -35.081 1.00 98.50 604 ILE A CA 1
ATOM 4873 C C . ILE A 1 604 ? 3.913 2.278 -33.934 1.00 98.50 604 ILE A C 1
ATOM 4875 O O . ILE A 1 604 ? 4.658 1.587 -33.231 1.00 98.50 604 ILE A O 1
ATOM 4879 N N . ALA A 1 605 ? 2.589 2.309 -33.770 1.00 96.69 605 ALA A N 1
ATOM 4880 C CA . ALA A 1 605 ? 1.884 1.583 -32.716 1.00 96.69 605 ALA A CA 1
ATOM 4881 C C . ALA A 1 605 ? 0.485 1.129 -33.161 1.00 96.69 605 ALA A C 1
ATOM 4883 O O . ALA A 1 605 ? -0.083 1.653 -34.118 1.00 96.69 605 ALA A O 1
ATOM 4884 N N . LEU A 1 606 ? -0.117 0.161 -32.464 1.00 93.69 606 LEU A N 1
ATOM 4885 C CA . LEU A 1 606 ? -1.468 -0.318 -32.802 1.00 93.69 606 LEU A CA 1
ATOM 4886 C C . LEU A 1 606 ? -2.523 0.752 -32.513 1.00 93.69 606 LEU A C 1
ATOM 4888 O O . LEU A 1 606 ? -3.344 1.086 -33.365 1.00 93.69 606 LEU A O 1
ATOM 4892 N N . ASP A 1 607 ? -2.420 1.381 -31.346 1.00 89.50 607 ASP A N 1
ATOM 4893 C CA . ASP A 1 607 ? -3.339 2.402 -30.844 1.00 89.50 607 ASP A CA 1
ATOM 4894 C C . ASP A 1 607 ? -2.558 3.578 -30.241 1.00 89.50 607 ASP A C 1
ATOM 4896 O O . ASP A 1 607 ? -1.370 3.462 -29.954 1.00 89.50 607 ASP A O 1
ATOM 4900 N N . GLY A 1 608 ? -3.218 4.719 -30.023 1.00 85.81 608 GLY A N 1
ATOM 4901 C CA . GLY A 1 608 ? -2.636 5.853 -29.285 1.00 85.81 608 GLY A CA 1
ATOM 4902 C C . GLY A 1 608 ? -1.659 6.745 -30.066 1.00 85.81 608 GLY A C 1
ATOM 4903 O O . GLY A 1 608 ? -1.171 7.723 -29.494 1.00 85.81 608 GLY A O 1
ATOM 4904 N N . THR A 1 609 ? -1.420 6.435 -31.344 1.00 93.38 609 THR A N 1
ATOM 4905 C CA . THR A 1 609 ? -0.580 7.176 -32.305 1.00 93.38 609 THR A CA 1
ATOM 4906 C C . THR A 1 609 ? -1.240 7.220 -33.689 1.00 93.38 609 THR A C 1
ATOM 4908 O O . THR A 1 609 ? -2.184 6.455 -33.938 1.00 93.38 609 THR A O 1
ATOM 4911 N N . ASP A 1 610 ? -0.748 8.090 -34.575 1.00 95.06 610 ASP A N 1
ATOM 4912 C CA . ASP A 1 610 ? -1.225 8.199 -35.960 1.00 95.06 610 ASP A CA 1
ATOM 4913 C C . ASP A 1 610 ? -0.566 7.157 -36.890 1.00 95.06 610 ASP A C 1
ATOM 4915 O O . ASP A 1 610 ? -1.228 6.648 -37.798 1.00 95.06 610 ASP A O 1
ATOM 4919 N N . ASP A 1 611 ? 0.681 6.752 -36.617 1.00 97.06 611 ASP A N 1
ATOM 4920 C CA . ASP A 1 611 ? 1.422 5.788 -37.440 1.00 97.06 611 ASP A CA 1
ATOM 4921 C C . ASP A 1 611 ? 1.069 4.336 -37.095 1.00 97.06 611 ASP A C 1
ATOM 4923 O O . ASP A 1 611 ? 1.063 3.930 -35.926 1.00 97.06 611 ASP A O 1
ATOM 4927 N N . LYS A 1 612 ? 0.786 3.528 -38.124 1.00 97.06 612 LYS A N 1
ATOM 4928 C CA . LYS A 1 612 ? 0.316 2.139 -37.989 1.00 97.06 612 LYS A CA 1
ATOM 4929 C C . LYS A 1 612 ? 1.245 1.144 -38.673 1.00 97.06 612 LYS A C 1
ATOM 4931 O O . LYS A 1 612 ? 1.779 1.456 -39.736 1.00 97.06 612 LYS A O 1
ATOM 4936 N N . PRO A 1 613 ? 1.411 -0.069 -38.110 1.00 96.00 613 PRO A N 1
ATOM 4937 C CA . PRO A 1 613 ? 2.189 -1.103 -38.773 1.00 96.00 613 PRO A CA 1
ATOM 4938 C C . PRO A 1 613 ? 1.505 -1.548 -40.065 1.00 96.00 613 PRO A C 1
ATOM 4940 O O . PRO A 1 613 ? 0.282 -1.679 -40.134 1.00 96.00 613 PRO A O 1
ATOM 4943 N N . THR A 1 614 ? 2.312 -1.819 -41.085 1.00 95.25 614 THR A N 1
ATOM 4944 C CA . THR A 1 614 ? 1.849 -2.325 -42.384 1.00 95.25 614 THR A CA 1
ATOM 4945 C C . THR A 1 614 ? 1.754 -3.853 -42.419 1.00 95.25 614 THR A C 1
ATOM 4947 O O . THR A 1 614 ? 0.990 -4.396 -43.215 1.00 95.25 614 THR A O 1
ATOM 4950 N N . GLN A 1 615 ? 2.467 -4.541 -41.522 1.00 94.19 615 GLN A N 1
ATOM 4951 C CA . GLN A 1 615 ? 2.371 -5.980 -41.281 1.00 94.19 615 GLN A CA 1
ATOM 4952 C C . GLN A 1 615 ? 2.279 -6.250 -39.780 1.00 94.19 615 GLN A C 1
ATOM 4954 O O . GLN A 1 615 ? 2.962 -5.611 -38.980 1.00 94.19 615 GLN A O 1
ATOM 4959 N N . LEU A 1 616 ? 1.422 -7.200 -39.405 1.00 95.56 616 LEU A N 1
ATOM 4960 C CA . LEU A 1 616 ? 1.214 -7.581 -38.017 1.00 95.56 616 LEU A CA 1
ATOM 4961 C C . LEU A 1 616 ? 0.790 -9.042 -37.920 1.00 95.56 616 LEU A C 1
ATOM 4963 O O . LEU A 1 616 ? -0.278 -9.430 -38.393 1.00 95.56 616 LEU A O 1
ATOM 4967 N N . GLU A 1 617 ? 1.608 -9.824 -37.237 1.00 95.75 617 GLU A N 1
ATOM 4968 C CA . GLU A 1 617 ? 1.296 -11.174 -36.799 1.00 95.75 617 GLU A CA 1
ATOM 4969 C C . GLU A 1 617 ? 1.392 -11.244 -35.277 1.00 95.75 617 GLU A C 1
ATOM 4971 O O . GLU A 1 617 ? 2.210 -10.560 -34.660 1.00 95.75 617 GLU A O 1
ATOM 4976 N N . TYR A 1 618 ? 0.562 -12.088 -34.671 1.00 91.62 618 TYR A N 1
ATOM 4977 C CA . TYR A 1 618 ? 0.556 -12.322 -33.230 1.00 91.62 618 TYR A CA 1
ATOM 4978 C C . TYR A 1 618 ? 1.133 -13.696 -32.903 1.00 91.62 618 TYR A C 1
ATOM 4980 O O . TYR A 1 618 ? 0.995 -14.648 -33.675 1.00 91.62 618 TYR A O 1
ATOM 4988 N N . LEU A 1 619 ? 1.769 -13.790 -31.743 1.00 89.19 619 LEU A N 1
ATOM 4989 C CA . LEU A 1 619 ? 2.167 -15.040 -31.110 1.00 89.19 619 LEU A CA 1
ATOM 4990 C C . LEU A 1 619 ? 2.030 -14.860 -29.602 1.00 89.19 619 LEU A C 1
ATOM 4992 O O . LEU A 1 619 ? 2.434 -13.827 -29.068 1.00 89.19 619 LEU A O 1
ATOM 4996 N N . SER A 1 620 ? 1.464 -15.859 -28.926 1.00 84.44 620 SER A N 1
ATOM 4997 C CA . SER A 1 620 ? 1.065 -15.718 -27.525 1.00 84.44 620 SER A CA 1
ATOM 4998 C C . SER A 1 620 ? 0.150 -14.485 -27.352 1.00 84.44 620 SER A C 1
ATOM 5000 O O . SER A 1 620 ? -0.770 -14.261 -28.146 1.00 84.44 620 SER A O 1
ATOM 5002 N N . SER A 1 621 ? 0.404 -13.666 -26.334 1.00 77.56 621 SER A N 1
ATOM 5003 C CA . SER A 1 621 ? -0.356 -12.465 -25.992 1.00 77.56 621 SER A CA 1
ATOM 5004 C C . SER A 1 621 ? 0.053 -11.198 -26.768 1.00 77.56 621 SER A C 1
ATOM 5006 O O . SER A 1 621 ? -0.621 -10.172 -26.641 1.00 77.56 621 SER A O 1
ATOM 5008 N N . GLY A 1 622 ? 1.116 -11.244 -27.584 1.00 86.75 622 GLY A N 1
ATOM 5009 C CA . GLY A 1 622 ? 1.751 -10.060 -28.173 1.00 86.75 622 GLY A CA 1
ATOM 5010 C C . GLY A 1 622 ? 2.015 -10.135 -29.679 1.00 86.75 622 GLY A C 1
ATOM 5011 O O . GLY A 1 622 ? 1.851 -11.170 -30.327 1.00 86.75 622 GLY A O 1
ATOM 5012 N N . ALA A 1 623 ? 2.414 -9.000 -30.259 1.00 94.19 623 ALA A N 1
ATOM 5013 C CA . ALA A 1 623 ? 2.892 -8.950 -31.639 1.00 94.19 623 ALA A CA 1
ATOM 5014 C C . ALA A 1 623 ? 4.211 -9.729 -31.767 1.00 94.19 623 ALA A C 1
ATOM 5016 O O . ALA A 1 623 ? 5.093 -9.581 -30.919 1.00 94.19 623 ALA A O 1
ATOM 5017 N N . ARG A 1 624 ? 4.354 -10.525 -32.833 1.00 96.56 624 ARG A N 1
ATOM 5018 C CA . ARG A 1 624 ? 5.582 -11.276 -33.130 1.00 96.56 624 ARG A CA 1
ATOM 5019 C C . ARG A 1 624 ? 6.770 -10.333 -33.281 1.00 96.56 624 ARG A C 1
ATOM 5021 O O . ARG A 1 624 ? 6.644 -9.257 -33.876 1.00 96.56 624 ARG A O 1
ATOM 5028 N N . ASP A 1 625 ? 7.940 -10.775 -32.832 1.00 98.00 625 ASP A N 1
ATOM 5029 C CA . ASP A 1 625 ? 9.174 -9.992 -32.961 1.00 98.00 625 ASP A CA 1
ATOM 5030 C C . ASP A 1 625 ? 9.498 -9.726 -34.438 1.00 98.00 625 ASP A C 1
ATOM 5032 O O . ASP A 1 625 ? 9.839 -8.602 -34.791 1.00 98.00 625 ASP A O 1
ATOM 5036 N N . SER A 1 626 ? 9.236 -10.690 -35.331 1.00 97.69 626 SER A N 1
ATOM 5037 C CA . SER A 1 626 ? 9.381 -10.516 -36.786 1.00 97.69 626 SER A CA 1
ATOM 5038 C C . SER A 1 626 ? 8.528 -9.377 -37.359 1.00 97.69 626 SER A C 1
ATOM 5040 O O . SER A 1 626 ? 8.982 -8.658 -38.244 1.00 97.69 626 SER A O 1
ATOM 5042 N N . SER A 1 627 ? 7.314 -9.154 -36.839 1.00 98.06 627 SER A N 1
ATOM 5043 C CA . SER A 1 627 ? 6.483 -8.008 -37.247 1.00 98.06 627 SER A CA 1
ATOM 5044 C C . SER A 1 627 ? 7.071 -6.686 -36.758 1.00 98.06 627 SER A C 1
ATOM 5046 O O . SER A 1 627 ? 7.022 -5.682 -37.466 1.00 98.06 627 SER A O 1
ATOM 5048 N N . THR A 1 628 ? 7.654 -6.689 -35.557 1.00 98.12 628 THR A N 1
ATOM 5049 C CA . THR A 1 628 ? 8.329 -5.514 -34.992 1.00 98.12 628 THR A CA 1
ATOM 5050 C C . THR A 1 628 ? 9.587 -5.174 -35.794 1.00 98.12 628 THR A C 1
ATOM 5052 O O . THR A 1 628 ? 9.788 -4.017 -36.153 1.00 98.12 628 THR A O 1
ATOM 5055 N N . TYR A 1 629 ? 10.393 -6.175 -36.150 1.00 98.44 629 TYR A N 1
ATOM 5056 C CA . TYR A 1 629 ? 11.577 -6.017 -36.994 1.00 98.44 629 TYR A CA 1
ATOM 5057 C C . TYR A 1 629 ? 11.234 -5.553 -38.410 1.00 98.44 629 TYR A C 1
ATOM 5059 O O . TYR A 1 629 ? 11.871 -4.633 -38.914 1.00 98.44 629 TYR A O 1
ATOM 5067 N N . TYR A 1 630 ? 10.167 -6.080 -39.011 1.00 98.12 630 TYR A N 1
ATOM 5068 C CA . TYR A 1 630 ? 9.685 -5.591 -40.302 1.00 98.12 630 TYR A CA 1
ATOM 5069 C C . TYR A 1 630 ? 9.240 -4.120 -40.249 1.00 98.12 630 TYR A C 1
ATOM 5071 O O . TYR A 1 630 ? 9.490 -3.354 -41.180 1.00 98.12 630 TYR A O 1
ATOM 5079 N N . ALA A 1 631 ? 8.606 -3.678 -39.156 1.00 97.94 631 ALA A N 1
ATOM 5080 C CA . ALA A 1 631 ? 8.262 -2.265 -38.983 1.00 97.94 631 ALA A CA 1
ATOM 5081 C C . ALA A 1 631 ? 9.512 -1.365 -38.952 1.00 97.94 631 ALA A C 1
ATOM 5083 O O . ALA A 1 631 ? 9.448 -0.231 -39.419 1.00 97.94 631 ALA A O 1
ATOM 5084 N N . VAL A 1 632 ? 10.650 -1.876 -38.473 1.00 97.94 632 VAL A N 1
ATOM 5085 C CA . VAL A 1 632 ? 11.941 -1.184 -38.575 1.00 97.94 632 VAL A CA 1
ATOM 5086 C C . VAL A 1 632 ? 12.436 -1.187 -40.020 1.00 97.94 632 VAL A C 1
ATOM 5088 O O . VAL A 1 632 ? 12.631 -0.112 -40.581 1.00 97.94 632 VAL A O 1
ATOM 5091 N N . THR A 1 633 ? 12.589 -2.354 -40.661 1.00 97.06 633 THR A N 1
ATOM 5092 C CA . THR A 1 633 ? 13.211 -2.433 -41.999 1.00 97.06 633 THR A CA 1
ATOM 5093 C C . THR A 1 633 ? 12.403 -1.741 -43.093 1.00 97.06 633 THR A C 1
ATOM 5095 O O . THR A 1 633 ? 12.980 -1.112 -43.980 1.00 97.06 633 THR A O 1
ATOM 5098 N N . SER A 1 634 ? 11.072 -1.748 -42.989 1.00 96.06 634 SER A N 1
ATOM 5099 C CA . SER A 1 634 ? 10.179 -1.020 -43.904 1.00 96.06 634 SER A CA 1
ATOM 5100 C C . SER A 1 634 ? 10.222 0.506 -43.756 1.00 96.06 634 SER A C 1
ATOM 5102 O O . SER A 1 634 ? 9.724 1.204 -44.639 1.00 96.06 634 SER A O 1
ATOM 5104 N N . ASN A 1 635 ? 10.824 1.026 -42.680 1.00 95.69 635 ASN A N 1
ATOM 5105 C CA . ASN A 1 635 ? 11.014 2.460 -42.435 1.00 95.69 635 ASN A CA 1
ATOM 5106 C C . ASN A 1 635 ? 12.495 2.879 -42.453 1.00 95.69 635 ASN A C 1
ATOM 5108 O O . ASN A 1 635 ? 12.809 4.032 -42.148 1.00 95.69 635 ASN A O 1
ATOM 5112 N N . LEU A 1 636 ? 13.407 1.970 -42.818 1.00 94.38 636 LEU A N 1
ATOM 5113 C CA . LEU A 1 636 ? 14.815 2.301 -43.020 1.00 94.38 636 LEU A CA 1
ATOM 5114 C C . LEU A 1 636 ? 15.008 3.136 -44.287 1.00 94.38 636 LEU A C 1
ATOM 5116 O O . LEU A 1 636 ? 14.474 2.833 -45.354 1.00 94.38 636 LEU A O 1
ATOM 5120 N N . SER A 1 637 ? 15.843 4.159 -44.166 1.00 91.00 637 SER A N 1
ATOM 5121 C CA . SER A 1 637 ? 16.299 5.021 -45.248 1.00 91.00 637 SER A CA 1
ATOM 5122 C C . SER A 1 637 ? 17.751 4.697 -45.597 1.00 91.00 637 SER A C 1
ATOM 5124 O O . SER A 1 637 ? 18.602 4.578 -44.716 1.00 91.00 637 SER A O 1
ATOM 5126 N N . SER A 1 638 ? 18.058 4.592 -46.892 1.00 86.38 638 SER A N 1
ATOM 5127 C CA . SER A 1 638 ? 19.446 4.553 -47.376 1.00 86.38 638 SER A CA 1
ATOM 5128 C C . SER A 1 638 ? 20.112 5.930 -47.356 1.00 86.38 638 SER A C 1
ATOM 5130 O O . SER A 1 638 ? 21.338 6.028 -47.360 1.00 86.38 638 SER A O 1
ATOM 5132 N N . ASP A 1 639 ? 19.310 6.995 -47.347 1.00 86.88 639 ASP A N 1
ATOM 5133 C CA . ASP A 1 639 ? 19.766 8.350 -47.658 1.00 86.88 639 ASP A CA 1
ATOM 5134 C C . ASP A 1 639 ? 20.064 9.170 -46.397 1.00 86.88 639 ASP A C 1
ATOM 5136 O O . ASP A 1 639 ? 20.857 10.112 -46.437 1.00 86.88 639 ASP A O 1
ATOM 5140 N N . THR A 1 640 ? 19.463 8.802 -45.264 1.00 90.31 640 THR A N 1
ATOM 5141 C CA . THR A 1 640 ? 19.572 9.513 -43.983 1.00 90.31 640 THR A CA 1
ATOM 5142 C C . THR A 1 640 ? 20.022 8.572 -42.870 1.00 90.31 640 THR A C 1
ATOM 5144 O O . THR A 1 640 ? 19.881 7.354 -42.961 1.00 90.31 640 THR A O 1
ATOM 5147 N N . SER A 1 641 ? 20.660 9.123 -41.839 1.00 95.19 641 SER A N 1
ATOM 5148 C CA . SER A 1 641 ? 20.940 8.380 -40.608 1.00 95.19 641 SER A CA 1
ATOM 5149 C C . SER A 1 641 ? 19.720 8.485 -39.708 1.00 95.19 641 SER A C 1
ATOM 5151 O O . SER A 1 641 ? 19.166 9.568 -39.570 1.00 95.19 641 SER A O 1
ATOM 5153 N N . GLN A 1 642 ? 19.294 7.384 -39.102 1.00 97.19 642 GLN A N 1
ATOM 5154 C CA . GLN A 1 642 ? 18.073 7.362 -38.294 1.00 97.19 642 GLN A CA 1
ATOM 5155 C C . GLN A 1 642 ? 18.344 6.864 -36.879 1.00 97.19 642 GLN A C 1
ATOM 5157 O O . GLN A 1 642 ? 19.286 6.108 -36.639 1.00 97.19 642 GLN A O 1
ATOM 5162 N N . PHE A 1 643 ? 17.477 7.240 -35.946 1.00 98.44 643 PHE A N 1
ATOM 5163 C CA . PHE A 1 643 ? 17.464 6.682 -34.601 1.00 98.44 643 PHE A CA 1
ATOM 5164 C C . PHE A 1 643 ? 16.156 5.936 -34.355 1.00 98.44 643 PHE A C 1
ATOM 5166 O O . PHE A 1 643 ? 15.083 6.539 -34.340 1.00 98.44 643 PHE A O 1
ATOM 5173 N N . PHE A 1 644 ? 16.245 4.631 -34.111 1.00 98.50 644 PHE A N 1
ATOM 5174 C CA . PHE A 1 644 ? 15.103 3.788 -33.788 1.00 98.50 644 PHE A CA 1
ATOM 5175 C C . PHE A 1 644 ? 15.068 3.438 -32.301 1.00 98.50 644 PHE A C 1
ATOM 5177 O O . PHE A 1 644 ? 16.042 2.928 -31.748 1.00 98.50 644 PHE A O 1
ATOM 5184 N N . SER A 1 645 ? 13.913 3.641 -31.669 1.00 98.56 645 SER A N 1
ATOM 5185 C CA . SER A 1 645 ? 13.594 3.107 -30.341 1.00 98.56 645 SER A CA 1
ATOM 5186 C C . SER A 1 645 ? 12.529 2.020 -30.482 1.00 98.56 645 SER A C 1
ATOM 5188 O O . SER A 1 645 ? 11.372 2.311 -30.778 1.00 98.56 645 SER A O 1
ATOM 5190 N N . VAL A 1 646 ? 12.927 0.759 -30.326 1.00 98.50 646 VAL A N 1
ATOM 5191 C CA . VAL A 1 646 ? 12.116 -0.420 -30.658 1.00 98.50 646 VAL A CA 1
ATOM 5192 C C . VAL A 1 646 ? 11.821 -1.222 -29.396 1.00 98.50 646 VAL A C 1
ATOM 5194 O O . VAL A 1 646 ? 12.738 -1.608 -28.674 1.00 98.50 646 VAL A O 1
ATOM 5197 N N . ILE A 1 647 ? 10.542 -1.496 -29.142 1.00 97.94 647 ILE A N 1
ATOM 5198 C CA . ILE A 1 647 ? 10.068 -2.250 -27.978 1.00 97.94 647 ILE A CA 1
ATOM 5199 C C . ILE A 1 647 ? 9.176 -3.385 -28.462 1.00 97.94 647 ILE A C 1
ATOM 5201 O O . ILE A 1 647 ? 8.053 -3.148 -28.930 1.00 97.94 647 ILE A O 1
ATOM 5205 N N . THR A 1 648 ? 9.670 -4.615 -28.333 1.00 97.38 648 THR A N 1
ATOM 5206 C CA . THR A 1 648 ? 8.931 -5.805 -28.763 1.00 97.38 648 THR A CA 1
ATOM 5207 C C . THR A 1 648 ? 7.830 -6.190 -27.765 1.00 97.38 648 THR A C 1
ATOM 5209 O O . THR A 1 648 ? 7.715 -5.593 -26.696 1.00 97.38 648 THR A O 1
ATOM 5212 N N . MET A 1 649 ? 6.961 -7.141 -28.130 1.00 94.31 649 MET A N 1
ATOM 5213 C CA . MET A 1 649 ? 5.857 -7.608 -27.268 1.00 94.31 649 MET A CA 1
ATOM 5214 C C . MET A 1 649 ? 5.665 -9.128 -27.249 1.00 94.31 649 MET A C 1
ATOM 5216 O O . MET A 1 649 ? 4.875 -9.607 -26.440 1.00 94.31 649 MET A O 1
ATOM 5220 N N . GLN A 1 650 ? 6.350 -9.894 -28.104 1.00 95.38 650 GLN A N 1
ATOM 5221 C CA . GLN A 1 650 ? 6.111 -11.334 -28.273 1.00 95.38 650 GLN A CA 1
ATOM 5222 C C . GLN A 1 650 ? 6.234 -12.112 -26.960 1.00 95.38 650 GLN A C 1
ATOM 5224 O O . GLN A 1 650 ? 5.398 -12.956 -26.646 1.00 95.38 650 GLN A O 1
ATOM 5229 N N . ASN A 1 651 ? 7.270 -11.797 -26.185 1.00 93.56 651 ASN A N 1
ATOM 5230 C CA . ASN A 1 651 ? 7.614 -12.516 -24.962 1.00 93.56 651 ASN A CA 1
ATOM 5231 C C . ASN A 1 651 ? 7.019 -11.848 -23.715 1.00 93.56 651 ASN A C 1
ATOM 5233 O O . ASN A 1 651 ? 7.508 -12.058 -22.607 1.00 93.56 651 ASN A O 1
ATOM 5237 N N . HIS A 1 652 ? 5.974 -11.036 -23.872 1.00 89.94 652 HIS A N 1
ATOM 5238 C CA . HIS A 1 652 ? 5.233 -10.480 -22.749 1.00 89.94 652 HIS A CA 1
ATOM 5239 C C . HIS A 1 652 ? 4.305 -11.548 -22.133 1.00 89.94 652 HIS A C 1
ATOM 5241 O O . HIS A 1 652 ? 3.692 -12.343 -22.844 1.00 89.94 652 HIS A O 1
ATOM 5247 N N . ILE A 1 653 ? 4.182 -11.562 -20.802 1.00 81.75 653 ILE A N 1
ATOM 5248 C CA . ILE A 1 653 ? 3.312 -12.492 -20.056 1.00 81.75 653 ILE A CA 1
ATOM 5249 C C . ILE A 1 653 ? 1.814 -12.291 -20.414 1.00 81.75 653 ILE A C 1
ATOM 5251 O O . ILE A 1 653 ? 1.409 -11.142 -20.636 1.00 81.75 653 ILE A O 1
ATOM 5255 N N . PRO A 1 654 ? 0.960 -13.342 -20.429 1.00 85.69 654 PRO A N 1
ATOM 5256 C CA . PRO A 1 654 ? 1.263 -14.774 -20.270 1.00 85.69 654 PRO A CA 1
ATOM 5257 C C . PRO A 1 654 ? 2.062 -15.360 -21.441 1.00 85.69 654 PRO A C 1
ATOM 5259 O O . PRO A 1 654 ? 1.919 -14.917 -22.581 1.00 85.69 654 PRO A O 1
ATOM 5262 N N . TRP A 1 655 ? 2.910 -16.352 -21.142 1.00 89.25 655 TRP A N 1
ATOM 5263 C CA . TRP A 1 655 ? 3.684 -17.095 -22.138 1.00 89.25 655 TRP A CA 1
ATOM 5264 C C . TRP A 1 655 ? 2.939 -18.361 -22.547 1.00 89.25 655 TRP A C 1
ATOM 5266 O O . TRP A 1 655 ? 2.805 -19.286 -21.752 1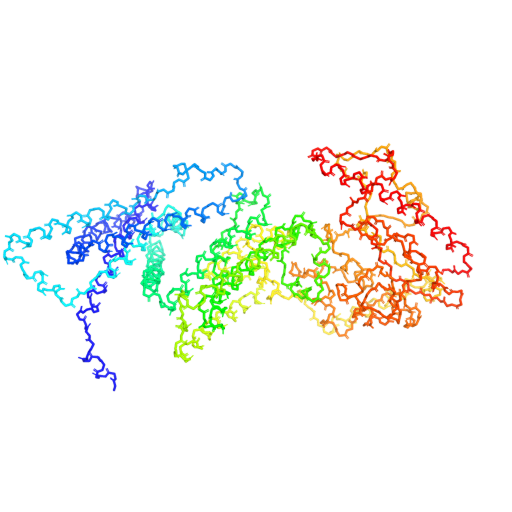.00 89.25 655 TRP A O 1
ATOM 5276 N N . GLU A 1 656 ? 2.497 -18.411 -23.799 1.00 89.44 656 GLU A N 1
ATOM 5277 C CA . GLU A 1 656 ? 1.804 -19.563 -24.368 1.00 89.44 656 GLU A CA 1
ATOM 5278 C C . GLU A 1 656 ? 2.468 -19.950 -25.695 1.00 89.44 656 GLU A C 1
ATOM 5280 O O . GLU A 1 656 ? 2.384 -19.216 -26.685 1.00 89.44 656 GLU A O 1
ATOM 5285 N N . ALA A 1 657 ? 3.152 -21.099 -25.717 1.00 92.25 657 ALA A N 1
ATOM 5286 C CA . ALA A 1 657 ? 3.759 -21.639 -26.931 1.00 92.25 657 ALA A CA 1
ATOM 5287 C C . ALA A 1 657 ? 3.806 -23.172 -26.918 1.00 92.25 657 ALA A C 1
ATOM 5289 O O . ALA A 1 657 ? 4.453 -23.795 -26.072 1.00 92.25 657 ALA A O 1
ATOM 5290 N N . GLU A 1 658 ? 3.158 -23.785 -27.908 1.00 91.00 658 GLU A N 1
ATOM 5291 C CA . GLU A 1 658 ? 3.205 -25.237 -28.123 1.00 91.00 658 GLU A CA 1
ATOM 5292 C C . GLU A 1 658 ? 4.447 -25.665 -28.918 1.00 91.00 658 GLU A C 1
ATOM 5294 O O . GLU A 1 658 ? 4.984 -26.742 -28.677 1.00 91.00 658 GLU A O 1
ATOM 5299 N N . GLU A 1 659 ? 4.931 -24.799 -29.812 1.00 92.56 659 GLU A N 1
ATOM 5300 C CA . GLU A 1 659 ? 6.044 -25.072 -30.723 1.00 92.56 659 GLU A CA 1
ATOM 5301 C C . GLU A 1 659 ? 7.237 -24.139 -30.464 1.00 92.56 659 GLU A C 1
ATOM 5303 O O . GLU A 1 659 ? 7.022 -22.978 -30.097 1.00 92.56 659 GLU A O 1
ATOM 5308 N N . PRO A 1 660 ? 8.479 -24.593 -30.713 1.00 93.94 660 PRO A N 1
ATOM 5309 C CA . PRO A 1 660 ? 8.853 -25.958 -31.117 1.00 93.94 660 PRO A CA 1
ATOM 5310 C C . PRO A 1 660 ? 8.707 -26.983 -29.973 1.00 93.94 660 PRO A C 1
ATOM 5312 O O . PRO A 1 660 ? 9.206 -26.779 -28.861 1.00 93.94 660 PRO A O 1
ATOM 5315 N N . ALA A 1 661 ? 7.992 -28.082 -30.227 1.00 93.56 661 ALA A N 1
ATOM 5316 C CA . ALA A 1 661 ? 7.579 -29.040 -29.197 1.00 93.56 661 ALA A CA 1
ATOM 5317 C C . ALA A 1 661 ? 8.753 -29.766 -28.508 1.00 93.56 661 ALA A C 1
ATOM 5319 O O . ALA A 1 661 ? 8.630 -30.162 -27.344 1.00 93.56 661 ALA A O 1
ATOM 5320 N N . GLU A 1 662 ? 9.883 -29.924 -29.198 1.00 94.94 662 GLU A N 1
ATOM 5321 C CA . GLU A 1 662 ? 11.128 -30.525 -28.703 1.00 94.94 662 GLU A CA 1
ATOM 5322 C C . GLU A 1 662 ? 11.839 -29.694 -27.625 1.00 94.94 662 GLU A C 1
ATOM 5324 O O . GLU A 1 662 ? 12.597 -30.244 -26.815 1.00 94.94 662 GLU A O 1
ATOM 5329 N N . ILE A 1 663 ? 11.563 -28.388 -27.561 1.00 97.06 663 ILE A N 1
ATOM 5330 C CA . ILE A 1 663 ? 12.080 -27.527 -26.502 1.00 97.06 663 ILE A CA 1
ATOM 5331 C C . ILE A 1 663 ? 11.244 -27.754 -25.248 1.00 97.06 663 ILE A C 1
ATOM 5333 O O . ILE A 1 663 ? 10.037 -27.497 -25.212 1.00 97.06 663 ILE A O 1
ATOM 5337 N N . THR A 1 664 ? 11.915 -28.228 -24.202 1.00 96.62 664 THR A N 1
ATOM 5338 C CA . THR A 1 664 ? 11.349 -28.439 -22.869 1.00 96.62 664 THR A CA 1
ATOM 5339 C C . THR A 1 664 ? 12.264 -27.822 -21.827 1.00 96.62 664 THR A C 1
ATOM 5341 O O . THR A 1 664 ? 13.489 -27.828 -21.985 1.00 96.62 664 THR A O 1
ATOM 5344 N N . ALA A 1 665 ? 11.673 -27.313 -20.753 1.00 97.12 665 ALA A N 1
ATOM 5345 C CA . ALA A 1 665 ? 12.402 -26.733 -19.644 1.00 97.12 665 ALA A CA 1
ATOM 5346 C C . ALA A 1 665 ? 11.874 -27.273 -18.314 1.00 97.12 665 ALA A C 1
ATOM 5348 O O . ALA A 1 665 ? 10.686 -27.548 -18.160 1.00 97.12 665 ALA A O 1
ATOM 5349 N N . TYR A 1 666 ? 12.774 -27.423 -17.351 1.00 97.50 666 TYR A N 1
ATOM 5350 C CA . TYR A 1 666 ? 12.448 -27.891 -16.012 1.00 97.50 666 TYR A CA 1
ATOM 5351 C C . TYR A 1 666 ? 13.242 -27.107 -14.972 1.00 97.50 666 TYR A C 1
ATOM 5353 O O . TYR A 1 666 ? 14.459 -26.973 -15.099 1.00 97.50 666 TYR A O 1
ATOM 5361 N N . GLY A 1 667 ? 12.565 -26.614 -13.940 1.00 96.88 667 GLY A N 1
ATOM 5362 C CA . GLY A 1 667 ? 13.165 -25.971 -12.777 1.00 96.88 667 GLY A CA 1
ATOM 5363 C C . GLY A 1 667 ? 12.999 -26.816 -11.517 1.00 96.88 667 GLY A C 1
ATOM 5364 O O . GLY A 1 667 ? 11.900 -27.255 -11.177 1.00 96.88 667 GLY A O 1
ATOM 5365 N N . GLU A 1 668 ? 14.093 -27.027 -10.788 1.00 95.88 668 GLU A N 1
ATOM 5366 C CA . GLU A 1 668 ? 14.057 -27.691 -9.486 1.00 95.88 668 GLU A CA 1
ATOM 5367 C C . GLU A 1 668 ? 13.191 -26.903 -8.490 1.00 95.88 668 GLU A C 1
ATOM 5369 O O . GLU A 1 668 ? 13.431 -25.727 -8.227 1.00 95.88 668 GLU A O 1
ATOM 5374 N N . GLY A 1 669 ? 12.188 -27.569 -7.913 1.00 92.56 669 GLY A N 1
ATOM 5375 C CA . GLY A 1 669 ? 11.298 -26.971 -6.914 1.00 92.56 669 GLY A CA 1
ATOM 5376 C C . GLY A 1 669 ? 10.142 -26.147 -7.485 1.00 92.56 669 GLY A C 1
ATOM 5377 O O . GLY A 1 669 ? 9.318 -25.687 -6.698 1.00 92.56 669 GLY A O 1
ATOM 5378 N N . LEU A 1 670 ? 10.045 -26.005 -8.812 1.00 92.94 670 LEU A N 1
ATOM 5379 C CA . LEU A 1 670 ? 8.885 -25.411 -9.476 1.00 92.94 670 LEU A CA 1
ATOM 5380 C C . LEU A 1 670 ? 7.707 -26.393 -9.520 1.00 92.94 670 LEU A C 1
ATOM 5382 O O . LEU A 1 670 ? 7.888 -27.609 -9.639 1.00 92.94 670 LEU A O 1
ATOM 5386 N N . SER A 1 671 ? 6.494 -25.858 -9.444 1.00 93.25 671 SER A N 1
ATOM 5387 C CA . SER A 1 671 ? 5.248 -26.583 -9.700 1.00 93.25 671 SER A CA 1
ATOM 5388 C C . SER A 1 671 ? 5.098 -26.968 -11.178 1.00 93.25 671 SER A C 1
ATOM 5390 O O . SER A 1 671 ? 5.828 -26.487 -12.046 1.00 93.25 671 SER A O 1
ATOM 5392 N N . ASP A 1 672 ? 4.136 -27.842 -11.484 1.00 92.94 672 ASP A N 1
ATOM 5393 C CA . ASP A 1 672 ? 3.856 -28.255 -12.867 1.00 92.94 672 ASP A CA 1
ATOM 5394 C C . ASP A 1 672 ? 3.464 -27.053 -13.750 1.00 92.94 672 ASP A C 1
ATOM 5396 O O . ASP A 1 672 ? 3.950 -26.931 -14.871 1.00 92.94 672 ASP A O 1
ATOM 5400 N N . GLU A 1 673 ? 2.660 -26.128 -13.216 1.00 89.88 673 GLU A N 1
ATOM 5401 C CA . GLU A 1 673 ? 2.228 -24.901 -13.904 1.00 89.88 673 GLU A CA 1
ATOM 5402 C C . GLU A 1 673 ? 3.406 -23.946 -14.171 1.00 89.88 673 GLU A C 1
ATOM 5404 O O . GLU A 1 673 ? 3.551 -23.407 -15.269 1.00 89.88 673 GLU A O 1
ATOM 5409 N N . GLU A 1 674 ? 4.307 -23.779 -13.200 1.00 92.19 674 GLU A N 1
ATOM 5410 C CA . GLU A 1 674 ? 5.521 -22.973 -13.376 1.00 92.19 674 GLU A CA 1
ATOM 5411 C C . GLU A 1 674 ? 6.479 -23.592 -14.406 1.00 92.19 674 GLU A C 1
ATOM 5413 O O . GLU A 1 674 ? 7.076 -22.866 -15.202 1.00 92.19 674 GLU A O 1
ATOM 5418 N N . ASN A 1 675 ? 6.607 -24.923 -14.440 1.00 96.31 675 ASN A N 1
ATOM 5419 C CA . ASN A 1 675 ? 7.417 -25.624 -15.442 1.00 96.31 675 ASN A CA 1
ATOM 5420 C C . ASN A 1 675 ? 6.819 -25.534 -16.858 1.00 96.31 675 ASN A C 1
ATOM 5422 O O . ASN A 1 675 ? 7.564 -25.413 -17.836 1.00 96.31 675 ASN A O 1
ATOM 5426 N N . GLU A 1 676 ? 5.492 -25.560 -16.985 1.00 95.00 676 GLU A N 1
ATOM 5427 C CA . GLU A 1 676 ? 4.792 -25.350 -18.258 1.00 95.00 676 GLU A CA 1
ATOM 5428 C C . GLU A 1 676 ? 5.002 -23.921 -18.781 1.00 95.00 676 GLU A C 1
ATOM 5430 O O . GLU A 1 676 ? 5.351 -23.719 -19.949 1.00 95.00 676 GLU A O 1
ATOM 5435 N N . SER A 1 677 ? 4.888 -22.935 -17.891 1.00 94.12 677 SER A N 1
ATOM 5436 C CA . SER A 1 677 ? 5.173 -21.529 -18.182 1.00 94.12 677 SER A CA 1
ATOM 5437 C C . SER A 1 677 ? 6.638 -21.315 -18.596 1.00 94.12 677 SER A C 1
ATOM 5439 O O . SER A 1 677 ? 6.912 -20.694 -19.626 1.00 94.12 677 SER A O 1
ATOM 5441 N N . LEU A 1 678 ? 7.593 -21.917 -17.872 1.00 96.94 678 LEU A N 1
ATOM 5442 C CA . LEU A 1 678 ? 9.023 -21.890 -18.204 1.00 96.94 678 LEU A CA 1
ATOM 5443 C C . LEU A 1 678 ? 9.314 -22.533 -19.571 1.00 96.94 678 LEU A C 1
ATOM 5445 O O . LEU A 1 678 ? 10.122 -22.011 -20.340 1.00 96.94 678 LEU A O 1
ATOM 5449 N N . THR A 1 679 ? 8.651 -23.647 -19.890 1.00 97.75 679 THR A N 1
ATOM 5450 C CA . THR A 1 679 ? 8.778 -24.317 -21.193 1.00 97.75 679 THR A CA 1
ATOM 5451 C C . THR A 1 679 ? 8.246 -23.439 -22.325 1.00 97.75 679 THR A C 1
ATOM 5453 O O . THR A 1 679 ? 8.926 -23.271 -23.338 1.00 97.75 679 THR A O 1
ATOM 5456 N N . SER A 1 680 ? 7.075 -22.825 -22.143 1.00 96.88 680 SER A N 1
ATOM 5457 C CA . SER A 1 680 ? 6.510 -21.885 -23.119 1.00 96.88 680 SER A CA 1
ATOM 5458 C C . SER A 1 680 ? 7.422 -20.675 -23.331 1.00 96.88 680 SER A C 1
ATOM 5460 O O . SER A 1 680 ? 7.692 -20.298 -24.470 1.00 96.88 680 SER A O 1
ATOM 5462 N N . TYR A 1 681 ? 7.977 -20.110 -22.256 1.00 96.94 681 TYR A N 1
ATOM 5463 C CA . TYR A 1 681 ? 8.956 -19.025 -22.337 1.00 96.94 681 TYR A CA 1
ATOM 5464 C C . TYR A 1 681 ? 10.212 -19.434 -23.127 1.00 96.94 681 TYR A C 1
ATOM 5466 O O . TYR A 1 681 ? 10.649 -18.704 -24.016 1.00 96.94 681 TYR A O 1
ATOM 5474 N N . ALA A 1 682 ? 10.762 -20.624 -22.870 1.00 98.06 682 ALA A N 1
ATOM 5475 C CA . ALA A 1 682 ? 11.934 -21.136 -23.581 1.00 98.06 682 ALA A CA 1
ATOM 5476 C C . ALA A 1 682 ? 11.684 -21.317 -25.094 1.00 98.06 682 ALA A C 1
ATOM 5478 O O . ALA A 1 682 ? 12.549 -20.992 -25.908 1.00 98.06 682 ALA A O 1
ATOM 5479 N N . ARG A 1 683 ? 10.486 -21.774 -25.480 1.00 98.00 683 ARG A N 1
ATOM 5480 C CA . ARG A 1 683 ? 10.058 -21.876 -26.887 1.00 98.00 683 ARG A CA 1
ATOM 5481 C C . ARG A 1 683 ? 9.944 -20.513 -27.561 1.00 98.00 683 ARG A C 1
ATOM 5483 O O . ARG A 1 683 ? 10.445 -20.326 -28.667 1.00 98.00 683 ARG A O 1
ATOM 5490 N N . LEU A 1 684 ? 9.333 -19.544 -26.880 1.00 97.81 684 LEU A N 1
ATOM 5491 C CA . LEU A 1 684 ? 9.219 -18.173 -27.379 1.00 97.81 684 LEU A CA 1
ATOM 5492 C C . LEU A 1 684 ? 10.597 -17.521 -27.580 1.00 97.81 684 LEU A C 1
ATOM 5494 O O . LEU A 1 684 ? 10.818 -16.880 -28.607 1.00 97.81 684 LEU A O 1
ATOM 5498 N N . LEU A 1 685 ? 11.549 -17.754 -26.667 1.00 98.19 685 LEU A N 1
ATOM 5499 C CA . LEU A 1 685 ? 12.931 -17.291 -26.828 1.00 98.19 685 LEU A CA 1
ATOM 5500 C C . LEU A 1 685 ? 13.608 -17.860 -28.077 1.00 98.19 685 LEU A C 1
ATOM 5502 O O . LEU A 1 685 ? 14.330 -17.127 -28.746 1.00 98.19 685 LEU A O 1
ATOM 5506 N N . ASN A 1 686 ? 13.360 -19.123 -28.420 1.00 98.19 686 ASN A N 1
ATOM 5507 C CA . ASN A 1 686 ? 13.904 -19.726 -29.637 1.00 98.19 686 ASN A CA 1
ATOM 5508 C C . ASN A 1 686 ? 13.354 -19.082 -30.919 1.00 98.19 686 ASN A C 1
ATOM 5510 O O . ASN A 1 686 ? 14.082 -18.873 -31.894 1.00 98.19 686 ASN A O 1
ATOM 5514 N N . ILE A 1 687 ? 12.083 -18.686 -30.892 1.00 97.81 687 ILE A N 1
ATOM 5515 C CA . ILE A 1 687 ? 11.461 -17.939 -31.987 1.00 97.81 687 ILE A CA 1
ATOM 5516 C C . ILE A 1 687 ? 12.064 -16.529 -32.086 1.00 97.81 687 ILE A C 1
ATOM 5518 O O . ILE A 1 687 ? 12.391 -16.088 -33.189 1.00 97.81 687 ILE A O 1
ATOM 5522 N N . THR A 1 688 ? 12.258 -15.834 -30.957 1.00 98.19 688 THR A N 1
ATOM 5523 C CA . THR A 1 688 ? 12.963 -14.537 -30.905 1.00 98.19 688 THR A CA 1
ATOM 5524 C C . THR A 1 688 ? 14.397 -14.645 -31.422 1.00 98.19 688 THR A C 1
ATOM 5526 O O . THR A 1 688 ? 14.841 -13.780 -32.174 1.00 98.19 688 THR A O 1
ATOM 5529 N N . ASP A 1 689 ? 15.118 -15.702 -31.051 1.00 98.56 689 ASP A N 1
ATOM 5530 C CA . ASP A 1 689 ? 16.498 -15.953 -31.472 1.00 98.56 689 ASP A CA 1
ATOM 5531 C C . ASP A 1 689 ? 16.618 -16.042 -32.998 1.00 98.56 689 ASP A C 1
ATOM 5533 O O . ASP A 1 689 ? 17.429 -15.337 -33.602 1.00 98.56 689 ASP A O 1
ATOM 5537 N N . SER A 1 690 ? 15.737 -16.826 -33.622 1.00 98.19 690 SER A N 1
ATOM 5538 C CA . SER A 1 690 ? 15.678 -16.962 -35.082 1.00 98.19 690 SER A CA 1
ATOM 5539 C C . SER A 1 690 ? 15.285 -15.645 -35.760 1.00 98.19 690 SER A C 1
ATOM 5541 O O . SER A 1 690 ? 15.952 -15.207 -36.694 1.00 98.19 690 SER A O 1
ATOM 5543 N N . ALA A 1 691 ? 14.256 -14.957 -35.249 1.00 98.12 691 ALA A N 1
ATOM 5544 C CA . ALA A 1 691 ? 13.811 -13.676 -35.802 1.00 98.12 691 ALA A CA 1
ATOM 5545 C C . ALA A 1 691 ? 14.888 -12.581 -35.699 1.00 98.12 691 ALA A C 1
ATOM 5547 O O . ALA A 1 691 ? 15.007 -11.748 -36.595 1.00 98.12 691 ALA A O 1
ATOM 5548 N N . THR A 1 692 ? 15.684 -12.587 -34.626 1.00 98.44 692 THR A N 1
ATOM 5549 C CA . THR A 1 692 ? 16.804 -11.653 -34.440 1.00 98.44 692 THR A CA 1
ATOM 5550 C C . THR A 1 692 ? 17.905 -11.924 -35.461 1.00 98.44 692 THR A C 1
ATOM 5552 O O . THR A 1 692 ? 18.428 -10.985 -36.060 1.00 98.44 692 THR A O 1
ATOM 5555 N N . ALA A 1 693 ? 18.244 -13.195 -35.692 1.00 98.00 693 ALA A N 1
ATOM 5556 C CA . ALA A 1 693 ? 19.236 -13.579 -36.690 1.00 98.00 693 ALA A CA 1
ATOM 5557 C C . ALA A 1 693 ? 18.810 -13.151 -38.102 1.00 98.00 693 ALA A C 1
ATOM 5559 O O . ALA A 1 693 ? 19.596 -12.536 -38.822 1.00 98.00 693 ALA A O 1
ATOM 5560 N N . ASP A 1 694 ? 17.554 -13.410 -38.472 1.00 98.19 694 ASP A N 1
ATOM 5561 C CA . ASP A 1 694 ? 16.995 -13.006 -39.765 1.00 98.19 694 ASP A CA 1
ATOM 5562 C C . ASP A 1 694 ? 17.013 -11.483 -39.940 1.00 98.19 694 ASP A C 1
ATOM 5564 O O . ASP A 1 694 ? 17.446 -10.989 -40.981 1.00 98.19 694 ASP A O 1
ATOM 5568 N N . PHE A 1 695 ? 16.632 -10.735 -38.901 1.00 98.12 695 PHE A N 1
ATOM 5569 C CA . PHE A 1 695 ? 16.671 -9.275 -38.917 1.00 98.12 695 PHE A CA 1
ATOM 5570 C C . PHE A 1 695 ? 18.092 -8.734 -39.125 1.00 98.12 695 PHE A C 1
ATOM 5572 O O . PHE A 1 695 ? 18.305 -7.882 -39.985 1.00 98.12 695 PHE A O 1
ATOM 5579 N N . LEU A 1 696 ? 19.089 -9.244 -38.395 1.00 97.00 696 LEU A N 1
ATOM 5580 C CA . LEU A 1 696 ? 20.482 -8.812 -38.572 1.00 97.00 696 LEU A CA 1
ATOM 5581 C C . LEU A 1 696 ? 21.043 -9.203 -39.948 1.00 97.00 696 LEU A C 1
ATOM 5583 O O . LEU A 1 696 ? 21.790 -8.426 -40.547 1.00 97.00 696 LEU A O 1
ATOM 5587 N N . ASN A 1 697 ? 20.660 -10.370 -40.477 1.00 96.44 697 ASN A N 1
ATOM 5588 C CA . ASN A 1 697 ? 21.019 -10.786 -41.833 1.00 96.44 697 ASN A CA 1
ATOM 5589 C C . ASN A 1 697 ? 20.429 -9.835 -42.882 1.00 96.44 697 ASN A C 1
ATOM 5591 O O . ASN A 1 697 ? 21.133 -9.452 -43.817 1.00 96.44 697 ASN A O 1
ATOM 5595 N N . GLU A 1 698 ? 19.176 -9.410 -42.717 1.00 95.62 698 GLU A N 1
ATOM 5596 C CA . GLU A 1 698 ? 18.541 -8.415 -43.583 1.00 95.62 698 GLU A CA 1
ATOM 5597 C C . GLU A 1 698 ? 19.272 -7.065 -43.507 1.00 95.62 698 GLU A C 1
ATOM 5599 O O . GLU A 1 698 ? 19.649 -6.519 -44.546 1.00 95.62 698 GLU A O 1
ATOM 5604 N N . LEU A 1 699 ? 19.574 -6.575 -42.296 1.00 95.31 699 LEU A N 1
ATOM 5605 C CA . LEU A 1 699 ? 20.331 -5.333 -42.089 1.00 95.31 699 LEU A CA 1
ATOM 5606 C C . LEU A 1 699 ? 21.716 -5.362 -42.749 1.00 95.31 699 LEU A C 1
ATOM 5608 O O . LEU A 1 699 ? 22.153 -4.348 -43.289 1.00 95.31 699 LEU A O 1
ATOM 5612 N N . SER A 1 700 ? 22.390 -6.516 -42.765 1.00 92.56 700 SER A N 1
ATOM 5613 C CA . SER A 1 700 ? 23.709 -6.660 -43.402 1.00 92.56 700 SER A CA 1
ATOM 5614 C C . SER A 1 700 ? 23.700 -6.399 -44.917 1.00 92.56 700 SER A C 1
ATOM 5616 O O . SER A 1 700 ? 24.753 -6.154 -45.508 1.00 92.56 700 SER A O 1
ATOM 5618 N N . GLY A 1 701 ? 22.519 -6.438 -45.546 1.00 91.44 701 GLY A N 1
ATOM 5619 C CA . GLY A 1 701 ? 22.323 -6.123 -46.958 1.00 91.44 701 GLY A CA 1
ATOM 5620 C C . GLY A 1 701 ? 22.180 -4.630 -47.271 1.00 91.44 701 GLY A C 1
ATOM 5621 O O . GLY A 1 701 ? 22.199 -4.270 -48.450 1.00 91.44 701 GLY A O 1
ATOM 5622 N N . TYR A 1 702 ? 22.035 -3.762 -46.264 1.00 88.19 702 TYR A N 1
ATOM 5623 C CA . TYR A 1 702 ? 21.902 -2.316 -46.457 1.00 88.19 702 TYR A CA 1
ATOM 5624 C C . TYR A 1 702 ? 23.279 -1.643 -46.552 1.00 88.19 702 TYR A C 1
ATOM 5626 O O . TYR A 1 702 ? 24.158 -1.869 -45.725 1.00 88.19 702 TYR A O 1
ATOM 5634 N N . ASP A 1 703 ? 23.460 -0.758 -47.537 1.00 87.62 703 ASP A N 1
ATOM 5635 C CA . ASP A 1 703 ? 24.688 0.040 -47.704 1.00 87.62 703 ASP A CA 1
ATOM 5636 C C . ASP A 1 703 ? 24.675 1.282 -46.789 1.00 87.62 703 ASP A C 1
ATOM 5638 O O . ASP A 1 703 ? 24.695 2.428 -47.241 1.00 87.62 703 ASP A O 1
ATOM 5642 N N . LYS A 1 704 ? 24.558 1.050 -45.476 1.00 85.50 704 LYS A N 1
ATOM 5643 C CA . LYS A 1 704 ? 24.523 2.076 -44.424 1.00 85.50 704 LYS A CA 1
ATOM 5644 C C . LYS A 1 704 ? 25.224 1.550 -43.168 1.00 85.50 704 LYS A C 1
ATOM 5646 O O . LYS A 1 704 ? 25.216 0.351 -42.905 1.00 85.50 704 LYS A O 1
ATOM 5651 N N . LYS A 1 705 ? 25.870 2.454 -42.427 1.00 78.62 705 LYS A N 1
ATOM 5652 C CA . LYS A 1 705 ? 26.506 2.140 -41.142 1.00 78.62 705 LYS A CA 1
ATOM 5653 C C . LYS A 1 705 ? 25.539 2.224 -39.979 1.00 78.62 705 LYS A C 1
ATOM 5655 O O . LYS A 1 705 ? 24.696 3.152 -40.003 1.00 78.62 705 LYS A O 1
#

Organism: NCBI:txid864569

Nearest PDB structures (foldseek):
  6dgm-assembly2_B  TM=9.843E-01  e=1.527E-20  Streptococcus pyogenes MGAS5005
  4uop-assembly1_A  TM=6.960E-01  e=5.258E-04  Listeria monocytogenes EGD-e

Mean predicted aligned error: 8.25 Å

InterPro domains:
  IPR000917 Sulfatase, N-terminal [PF00884] (482-704)
  IPR017850 Alkaline-phosphatase-like, core domain superfamily [G3DSA:3.40.720.10] (477-704)

Radius of gyration: 33.39 Å; Cα contacts (8 Å, |Δi|>4): 869; chains: 1; bounding box: 77×65×103 Å

Secondary structure (DSSP, 8-state):
-HHHHHHHS-HHHHHHHHHHHHHHHHHHHHHHHHHHHTTTGGGS-HHHHHHHHHHHHHHHHHHHHHHHHHGGG--HHHHHHHHHHHHHHHHHHHHHHHHTTTT-TT--TT-TTTTT-S--TTHHHHHHHHHHHHHHHHHHHH-GGGHHHHHHHTT---HHHHHHHHHHHHHHTSHHHHHHHHHHTHHHHHTT-HHHHHHHHHHHHHHHHHHHHHHHHHHHHHHHHHHTT---HHHHHHHHHHHHHHHHHHHHHHT--SS-BTTBSS-TTHHHHHHHHHHHHHHHHHHHH--HHHHHHHHHHHHHHHHHHHHHHHHHHS----TGGGGGGG-HHHHHHTS-HHHHHHHHHHHHHHHHHHHHHTTTSS-S-S-S-HHHHHHHHHHHHHHHHHHHHHHHT-BTTBPPTT-TTHHHHHHS---GGGHHHHHHHHH-HHHHHHHHHHS-SSPPPTT--HHHHHHHHHHHHHHHHHHHTT----STTS-EEEEE-TT---GGGSTTEEESS-S-HHHHHHHHHSS---PPPS-SS--HHHHHHHHHH---GGGS-TT---HHHHTGGG-S----GGGGS-GGGEEEEEEEETTGGGHHHHHHHTT-SEEEEEESSS---S---EETTEE-HHHHHHHHHTT--SSS--EEEEE--TTPSS-----STT--EEETT--HHHHHHHHHHHHHHHHHHHHHHHHHHHHTTSS--

pLDDT: mean 91.39, std 7.35, range [48.59, 98.56]

Sequence (705 aa):
MMKKFLKSFDWVNLLRIVLLIIFLFYINFYLVNSYVLKGAISDLSLGFQSSLHFSLIAYILSIVGISFYLVKDLSKTFFIKLVSGYFIYQIVSYFILVTRNLNNEKFKVWDLIKNHFFQPNFLVTLLIIIGISGVLYFLIQKNRYLAFIEDYLQDYDSKNTILFGFLASFVVNDRQMLKIFKELVYSYLSDNDYVHFIIHLSSNLALTLMVMGVVSYFVINAYQAIVTNSPTPSLMITVSFALATIFNYTLQLGVRSDETLLDKFIFPGATAYQIIALTYLFLIIYLVFNRFLSATFLIIVTGVIISVVNNIKEGLRSEPLLITDFVWLKEISLLTSFVDKSVIIYIVLGVIATLGVYILLRKRILPGKIFNIKRLRFSFLGVLIGLGVFNFIVFRNETDSKIIDNIPVVSKVNNWVDINWMGFSTNASYKSLTYVWTKQLTKSVMETPDGYSEEKIKELAEKYRNEALIINASRANKIEDQTVIFILSESFSDPSRVPGVTLSENVIPNITQIKDEYTSGLMISDFYGGGTANMEIQALTGLSYSNLSPSVSVMNTEVLPKMSYIPSISDSYTDDEKIAVHLHNGANYSRNIVYKDLGFDTFIALDGTDDKPTQLEYLSSGARDSSTYYAVTSNLSSDTSQFFSVITMQNHIPWEAEEPAEITAYGEGLSDEENESLTSYARLLNITDSATADFLNELSGYDKK